Protein AF-B2A5F6-F1 (afdb_monomer)

Radius of gyration: 31.68 Å; Cα contacts (8 Å, |Δi|>4): 873; chains: 1; bounding box: 80×57×79 Å

Sequence (594 aa):
MQQNVNLQKFFKLFHEKDIIFQLVSTGGTQKQDNPQLRLNDLSELNQFVEKLEARADQGYKVYFITNPGGTKNDDIFGVNAQFIDIDFHEFEDATQKEQKKNETVKMLKELKLKPTAIVMTPNGVHAYWHLKEEESKRHKVLERFIDTQKMMAEYFGSCTGVTNRLGQAMRVPSPKFGGKIVEINPDQLYTQEEIRSSFYAETEKPKARNQQNTGQIERVNNKIKIYNISDFFEVAKQQDIRKYLKTNVLLNKSFNCFYHHDNNPSAVISKKNGRYQYFCNSSNCRAYNGRSGLTIIDLLQLDGMTKWQDIISQITNTFNIELVSTKWMEGQKNKYIANLTFLKDELEEMKSTDILTRYGIIILEKLLNIGLTKITPELHDENGEAVFFTSNRYLSREKNKPIEKVNAYLNLFCMLGLLNKVDPPKNHKVTQESLKRARENNRRVINFYSVPNYYEIKNQIENRAFDLRKQGFSINTVSQVYVKNYDEELAKKVYHSNENISEFGIKVREKILEKAESQIYHYGYTHDKLLAGLKVSGRRIKKERLKQEFKKVIPILIDKGYILKPANNKLKSKFNIKSKGYPKILLKPEDHEL

Secondary structure (DSSP, 8-state):
-HHHHHHHHHHHTT-SS-EEEEEEE--TTS-----EEEE--GGGHHHHHHHHHHHHHTTEEEEEESSSS-SSGGG-----EEEEEEE-TT---HHHHHHHHHHHHHHHHHSSS--SEEEE-SSEEEEEEEEPGGGSS-HHHHHHHHHHHHHHHHHHT--GGGTT-TT-EEE---GGGT-EEEEE-TT-EE-HHHHHHHHHHT--S---------S--EEETTEEEE-SHHHHHHHHHTS-TTTTTT--PPTT-EE--SSS--SS--EEEEEETTEEEEEE--TTSTT-BTBS-B-HHHHHHHTT--SHHHHHHHHHHHHTEEE---HHHHHHHHHHHHHHHHHHHTGGG-HHHHHHHTTTHHHHHHHHHHHHTT--TT-B-TTS-B-EEE-HHHHHHHTT--HHHHHHHHHHHHHHTSSEEEPPPTT-HHHHHHHHHHHHTT-PPPEEEE---HHHHHHHHHHHHHHHHHTT--TTT--HHHHHHH-HHHHHHH-SS-----HHHHHHHHHHHHHHHHHHHHHSEE-GGGGTT-EETTEEPPHHHHHHHHHHHHHHHHHTT-EEEE--HHHHHHTT---SS--EEEE-GGGTT-

pLDDT: mean 84.23, std 13.47, range [28.02, 97.69]

Foldseek 3Di:
DVQLVVLLLVVVLQDQAWKKKWKDAPDPDDPDPGDIDIGGHSVCVVVVVVVVLVVVVVRIQMWIFRADADQFLVRGQWAFKQKFWAFAPVDPDQVVQVVVQVVLVVVQCPAPQHFQWWKDASGTIMGIATADPVLIGDPVSSVLSLVLNVLVCVLRVGDPVRRNGNRDIHHSQDVSSRMHTPDHHSVRHDHSVVSCVRSVVPPPDDDPDDPPPPPDFDQDPQATEDAFPVVLVVVLQLDDCCLVVVDDDDAPDFDADPQDGDPDGQKGWHQDPSGIFIAGNPPPGPLHPDPPGAGLLNVVVSVPDPDPVVSSVSSCVSNNYDHDDDPLLVVLLVLLVLVLVCLVPPQVVLPLNCVACVVPSVLLNVVSVQQNRQRDQQAAAPVSFHKDFDALVVSCVVVVHPSLLSLLNLLVCLLLQQKWWGDGRPPDPLQVVQVVCCVVVVHDRTTMIGGDRCVVCVVSSSVSSVVCVQLVDDSVQDDLLLVCLQPVVSSVRSDVDDPPCDPQLVQLLVQLVVVQVVCCVPQQKDDLVVCQQDDGPNDGDDSVVSNSSNSSCSSVLVVVPWGWDFCPPVNCVSRVPPDDGTDIMTGHPVPVVD

Mean predicted aligned error: 17.57 Å

Nearest PDB structures (foldseek):
  4pql-assembly1_A  TM=6.535E-01  e=1.030E+00  Staphylococcus aureus
  5kbj-assembly1_C  TM=6.263E-01  e=1.208E+00  Staphylococcus aureus
  5kbj-assembly2_D  TM=5.779E-01  e=1.948E+00  Staphylococcus aureus
  5xln-assembly1_A  TM=3.376E-01  e=6.736E-01  Homo sapiens
  3jpu-assembly3_D  TM=2.207E-01  e=1.146E+00  Pseudomonas aeruginosa

Structure (mmCIF, N/CA/C/O backbone):
data_AF-B2A5F6-F1
#
_entry.id   AF-B2A5F6-F1
#
loop_
_atom_site.group_PDB
_atom_site.id
_atom_site.type_symbol
_atom_site.label_atom_id
_atom_site.label_alt_id
_atom_site.label_comp_id
_atom_site.label_asym_id
_atom_site.label_entity_id
_atom_site.label_seq_id
_atom_site.pdbx_PDB_ins_code
_atom_site.Cartn_x
_atom_site.Cartn_y
_atom_site.Cartn_z
_atom_site.occupancy
_atom_site.B_iso_or_equiv
_atom_site.auth_seq_id
_atom_site.auth_comp_id
_atom_site.auth_asym_id
_atom_site.auth_atom_id
_atom_site.pdbx_PDB_model_num
ATOM 1 N N . MET A 1 1 ? 44.372 -30.098 10.194 1.00 51.50 1 MET A N 1
ATOM 2 C CA . MET A 1 1 ? 45.282 -28.927 10.110 1.00 51.50 1 MET A CA 1
ATOM 3 C C . MET A 1 1 ? 45.022 -28.044 8.886 1.00 51.50 1 MET A C 1
ATOM 5 O O . MET A 1 1 ? 44.683 -26.886 9.073 1.00 51.50 1 MET A O 1
ATOM 9 N N . GLN A 1 2 ? 45.101 -28.554 7.648 1.00 57.06 2 GLN A N 1
ATOM 10 C CA . GLN A 1 2 ? 45.006 -27.721 6.429 1.00 57.06 2 GLN A CA 1
ATOM 11 C C . GLN A 1 2 ? 43.643 -27.033 6.210 1.00 57.06 2 GLN A C 1
ATOM 13 O O . GLN A 1 2 ? 43.578 -25.910 5.716 1.00 57.06 2 GLN A O 1
ATOM 18 N N . GLN A 1 3 ? 42.553 -27.660 6.652 1.00 63.09 3 GLN A N 1
ATOM 19 C CA . GLN A 1 3 ? 41.210 -27.077 6.609 1.00 63.09 3 GLN A CA 1
ATOM 20 C C . GLN A 1 3 ? 41.061 -25.861 7.539 1.00 63.09 3 GLN A C 1
ATOM 22 O O . GLN A 1 3 ? 40.490 -24.850 7.142 1.00 63.09 3 GLN A O 1
ATOM 27 N N . ASN A 1 4 ? 41.636 -25.931 8.742 1.00 65.38 4 ASN A N 1
ATOM 28 C CA . ASN A 1 4 ? 41.615 -24.831 9.706 1.00 65.38 4 ASN A CA 1
ATOM 29 C C . ASN A 1 4 ? 42.455 -23.646 9.218 1.00 65.38 4 ASN A C 1
ATOM 31 O O . ASN A 1 4 ? 42.043 -22.500 9.364 1.00 65.38 4 ASN A O 1
ATOM 35 N N . VAL A 1 5 ? 43.576 -23.919 8.543 1.00 71.31 5 VAL A N 1
ATOM 36 C CA . VAL A 1 5 ? 44.390 -22.888 7.879 1.00 71.31 5 VAL A CA 1
ATOM 37 C C . VAL A 1 5 ? 43.597 -22.190 6.766 1.00 71.31 5 VAL A C 1
ATOM 39 O O . VAL A 1 5 ? 43.634 -20.966 6.663 1.00 71.31 5 VAL A O 1
ATOM 42 N N . ASN A 1 6 ? 42.831 -22.931 5.960 1.00 81.38 6 ASN A N 1
ATOM 43 C CA . ASN A 1 6 ? 41.984 -22.337 4.919 1.00 81.38 6 ASN A CA 1
ATOM 44 C C . ASN A 1 6 ? 40.807 -21.540 5.497 1.00 81.38 6 ASN A C 1
ATOM 46 O O . ASN A 1 6 ? 40.456 -20.497 4.952 1.00 81.38 6 ASN A O 1
ATOM 50 N N . LEU A 1 7 ? 40.229 -21.987 6.614 1.00 86.69 7 LEU A N 1
ATOM 51 C CA . LEU A 1 7 ? 39.159 -21.270 7.305 1.00 86.69 7 LEU A CA 1
ATOM 52 C C . LEU A 1 7 ? 39.664 -19.966 7.947 1.00 86.69 7 LEU A C 1
ATOM 54 O O . LEU A 1 7 ? 39.004 -18.936 7.834 1.00 86.69 7 LEU A O 1
ATOM 58 N N . GLN A 1 8 ? 40.865 -19.979 8.538 1.00 85.88 8 GLN A N 1
ATOM 59 C CA . GLN A 1 8 ? 41.540 -18.763 9.006 1.00 85.88 8 GLN A CA 1
ATOM 60 C C . GLN A 1 8 ? 41.799 -17.791 7.853 1.00 85.88 8 GLN A C 1
ATOM 62 O O . GLN A 1 8 ? 41.466 -16.614 7.964 1.00 85.88 8 GLN A O 1
ATOM 67 N N . LYS A 1 9 ? 42.347 -18.276 6.730 1.00 87.44 9 LYS A N 1
ATOM 68 C CA . LYS A 1 9 ? 42.557 -17.455 5.526 1.00 87.44 9 LYS A CA 1
ATOM 69 C C . LYS A 1 9 ? 41.248 -16.860 5.008 1.00 87.44 9 LYS A C 1
ATOM 71 O O . LYS A 1 9 ? 41.227 -15.694 4.643 1.00 87.44 9 LYS A O 1
ATOM 76 N N . PHE A 1 10 ? 40.162 -17.633 5.020 1.00 91.50 10 PHE A N 1
ATOM 77 C CA . PHE A 1 10 ? 38.841 -17.175 4.594 1.00 91.50 10 PHE A CA 1
ATOM 78 C C . PHE A 1 10 ? 38.309 -16.052 5.471 1.00 91.50 10 PHE A C 1
ATOM 80 O O . PHE A 1 10 ? 37.902 -15.021 4.951 1.00 91.50 10 PHE A O 1
ATOM 87 N N . PHE A 1 11 ? 38.340 -16.209 6.793 1.00 90.81 11 PHE A N 1
ATOM 88 C CA . PHE A 1 11 ? 37.834 -15.163 7.676 1.00 90.81 11 PHE A CA 1
ATOM 89 C C . PHE A 1 11 ? 38.699 -13.902 7.679 1.00 90.81 11 PHE A C 1
ATOM 91 O O . PHE A 1 11 ? 38.137 -12.813 7.770 1.00 90.81 11 PHE A O 1
ATOM 98 N N . LYS A 1 12 ? 40.017 -14.033 7.477 1.00 88.44 12 LYS A N 1
ATOM 99 C CA . LYS A 1 12 ? 40.926 -12.889 7.294 1.00 88.44 12 LYS A CA 1
ATOM 100 C C . LYS A 1 12 ? 40.566 -11.999 6.103 1.00 88.44 12 LYS A C 1
ATOM 102 O O . LYS A 1 12 ? 40.903 -10.825 6.137 1.00 88.44 12 LYS A O 1
ATOM 107 N N . LEU A 1 13 ? 39.860 -12.516 5.089 1.00 86.00 13 LEU A N 1
ATOM 108 C CA . LEU A 1 13 ? 39.337 -11.682 3.995 1.00 86.00 13 LEU A CA 1
ATOM 109 C C . LEU A 1 13 ? 38.292 -10.679 4.482 1.00 86.00 13 LEU A C 1
ATOM 111 O O . LEU A 1 13 ? 38.085 -9.642 3.879 1.00 86.00 13 LEU A O 1
ATOM 115 N N . PHE A 1 14 ? 37.542 -11.011 5.523 1.00 86.00 14 PHE A N 1
ATOM 116 C CA . PHE A 1 14 ? 36.359 -10.236 5.886 1.00 86.00 14 PHE A CA 1
ATOM 117 C C . PHE A 1 14 ? 36.540 -9.493 7.193 1.00 86.00 14 PHE A C 1
ATOM 119 O O . PHE A 1 14 ? 35.898 -8.470 7.394 1.00 86.00 14 PHE A O 1
ATOM 126 N N . HIS A 1 15 ? 37.397 -9.994 8.077 1.00 83.75 15 HIS A N 1
ATOM 127 C CA . HIS A 1 15 ? 37.544 -9.477 9.425 1.00 83.75 15 HIS A CA 1
ATOM 128 C C . HIS A 1 15 ? 38.993 -9.597 9.875 1.00 83.75 15 HIS A C 1
ATOM 130 O O . HIS A 1 15 ? 39.572 -10.680 9.842 1.00 83.75 15 HIS A O 1
ATOM 136 N N . GLU A 1 16 ? 39.558 -8.495 10.359 1.00 70.81 16 GLU A N 1
ATOM 137 C CA . GLU A 1 16 ? 40.823 -8.516 11.104 1.00 70.81 16 GLU A CA 1
ATOM 138 C C . GLU A 1 16 ? 40.602 -8.998 12.548 1.00 70.81 16 GLU A C 1
ATOM 140 O O . GLU A 1 16 ? 41.458 -9.661 13.129 1.00 70.81 16 GLU A O 1
ATOM 145 N N . LYS A 1 17 ? 39.431 -8.669 13.110 1.00 77.06 17 LYS A N 1
ATOM 146 C CA . LYS A 1 17 ? 38.954 -8.987 14.464 1.00 77.06 17 LYS A CA 1
ATOM 147 C C . LYS A 1 17 ? 37.426 -8.849 14.532 1.00 77.06 17 LYS A C 1
ATOM 149 O O . LYS A 1 17 ? 36.835 -8.277 13.621 1.00 77.06 17 LYS A O 1
ATOM 154 N N . ASP A 1 18 ? 36.812 -9.319 15.617 1.00 84.69 18 ASP A N 1
ATOM 155 C CA . ASP A 1 18 ? 35.366 -9.194 15.912 1.00 84.69 18 ASP A CA 1
ATOM 156 C C . ASP A 1 18 ? 34.432 -9.807 14.846 1.00 84.69 18 ASP A C 1
ATOM 158 O O . ASP A 1 18 ? 33.622 -9.137 14.205 1.00 84.69 18 ASP A O 1
ATOM 162 N N . ILE A 1 19 ? 34.523 -11.128 14.673 1.00 89.88 19 ILE A N 1
ATOM 163 C CA . ILE A 1 19 ? 33.633 -11.880 13.780 1.00 89.88 19 ILE A CA 1
ATOM 164 C C . ILE A 1 19 ? 32.347 -12.233 14.512 1.00 89.88 19 ILE A C 1
ATOM 166 O O . ILE A 1 19 ? 32.366 -12.929 15.530 1.00 89.88 19 ILE A O 1
ATOM 170 N N . ILE A 1 20 ? 31.214 -11.821 13.946 1.00 91.69 20 ILE A N 1
ATOM 171 C CA . ILE A 1 20 ? 29.891 -12.149 14.475 1.00 91.69 20 ILE A CA 1
ATOM 172 C C . ILE A 1 20 ? 29.364 -13.419 13.806 1.00 91.69 20 ILE A C 1
ATOM 174 O O . ILE A 1 20 ? 29.193 -13.474 12.586 1.00 91.69 20 ILE A O 1
ATOM 178 N N . PHE A 1 21 ? 29.025 -14.410 14.628 1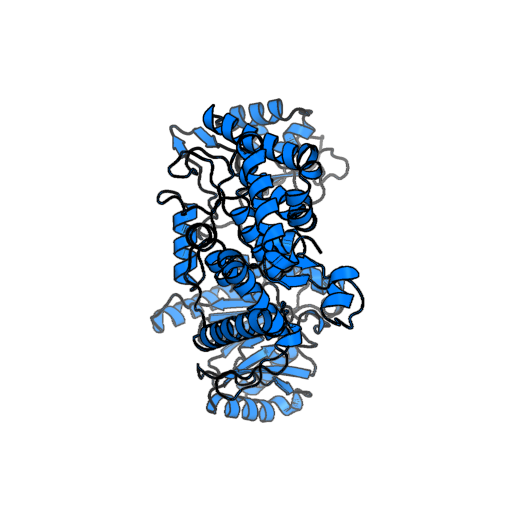.00 92.06 21 PHE A N 1
ATOM 179 C CA . PHE A 1 21 ? 28.346 -15.637 14.234 1.00 92.06 21 PHE A CA 1
ATOM 180 C C . PHE A 1 21 ? 26.894 -15.625 14.704 1.00 92.06 21 PHE A C 1
ATOM 182 O O . PHE A 1 21 ? 26.609 -15.375 15.875 1.00 92.06 21 PHE A O 1
ATOM 189 N N . GLN A 1 22 ? 25.970 -15.929 13.796 1.00 90.94 22 GLN A N 1
ATOM 190 C CA . GLN A 1 22 ? 24.540 -16.007 14.070 1.00 90.94 22 GLN A CA 1
ATOM 191 C C . GLN A 1 22 ? 24.083 -17.468 14.103 1.00 90.94 22 GLN A C 1
ATOM 193 O O . GLN A 1 22 ? 24.299 -18.218 13.148 1.00 90.94 22 GLN A O 1
ATOM 198 N N . LEU A 1 23 ? 23.422 -17.856 15.196 1.00 88.69 23 LEU A N 1
ATOM 199 C CA . LEU A 1 23 ? 22.872 -19.194 15.393 1.00 88.69 23 LEU A CA 1
ATOM 200 C C . LEU A 1 23 ? 21.361 -19.189 15.139 1.00 88.69 23 LEU A C 1
ATOM 202 O O . LEU A 1 23 ? 20.641 -18.335 15.657 1.00 88.69 23 LEU A O 1
ATOM 206 N N . VAL A 1 24 ? 20.879 -20.145 14.344 1.00 86.31 24 VAL A N 1
ATOM 207 C CA . VAL A 1 24 ? 19.457 -20.283 13.986 1.00 86.31 24 VAL A CA 1
ATOM 208 C C . VAL A 1 24 ? 18.978 -21.693 14.322 1.00 86.31 24 VAL A C 1
ATOM 210 O O . VAL A 1 24 ? 19.444 -22.654 13.712 1.00 86.31 24 VAL A O 1
ATOM 213 N N . SER A 1 25 ? 18.052 -21.822 15.277 1.00 80.75 25 SER A N 1
ATOM 214 C CA . SER A 1 25 ? 17.506 -23.120 15.713 1.00 80.75 25 SER A CA 1
ATOM 215 C C . SER A 1 25 ? 16.743 -23.830 14.585 1.00 80.75 25 SER A C 1
ATOM 217 O O . SER A 1 25 ? 16.013 -23.194 13.818 1.00 80.75 25 SER A O 1
ATOM 219 N N . THR A 1 26 ? 16.901 -25.151 14.468 1.00 69.62 26 THR A N 1
ATOM 220 C CA . THR A 1 26 ? 16.194 -25.983 13.479 1.00 69.62 26 THR A CA 1
ATOM 221 C C . THR A 1 26 ? 14.845 -26.520 13.969 1.00 69.62 26 THR A C 1
ATOM 223 O O . THR A 1 26 ? 14.118 -27.116 13.177 1.00 69.62 26 THR A O 1
ATOM 226 N N . GLY A 1 27 ? 14.478 -26.298 15.238 1.00 57.03 27 GLY A N 1
ATOM 227 C CA . GLY A 1 27 ? 13.209 -26.743 15.824 1.00 57.03 27 GLY A CA 1
ATOM 228 C C . GLY A 1 27 ? 12.066 -25.751 15.586 1.00 57.03 27 GLY A C 1
ATOM 229 O O . GLY A 1 27 ? 11.978 -24.710 16.236 1.00 57.03 27 GLY A O 1
ATOM 230 N N . GLY A 1 28 ? 11.155 -26.068 14.666 1.00 49.69 28 GLY A N 1
ATOM 231 C CA . GLY A 1 28 ? 9.944 -25.280 14.450 1.00 49.69 28 GLY A CA 1
ATOM 232 C C . GLY A 1 28 ? 8.937 -25.493 15.577 1.00 49.69 28 GLY A C 1
ATOM 233 O O . GLY A 1 28 ? 8.286 -26.527 15.583 1.00 49.69 28 GLY A O 1
ATOM 234 N N . THR A 1 29 ? 8.819 -24.544 16.516 1.00 37.22 29 THR A N 1
ATOM 235 C CA . THR A 1 29 ? 7.571 -24.146 17.234 1.00 37.22 29 THR A CA 1
ATOM 236 C C . THR A 1 29 ? 7.794 -23.243 18.454 1.00 37.22 29 THR A C 1
ATOM 238 O O . THR A 1 29 ? 6.821 -22.718 18.989 1.00 37.22 29 THR A O 1
ATOM 241 N N . GLN A 1 30 ? 9.026 -22.943 18.869 1.00 39.19 30 GLN A N 1
ATOM 242 C CA . GLN A 1 30 ? 9.268 -21.927 19.901 1.00 39.19 30 GLN A CA 1
ATOM 243 C C . GLN A 1 30 ? 10.139 -20.804 19.341 1.00 39.19 30 GLN A C 1
ATOM 245 O O . GLN A 1 30 ? 11.141 -21.060 18.681 1.00 39.19 30 GLN A O 1
ATOM 250 N N . LYS A 1 31 ? 9.758 -19.543 19.598 1.00 42.34 31 LYS A N 1
ATOM 251 C CA . LYS A 1 31 ? 10.670 -18.393 19.499 1.00 42.34 31 LYS A CA 1
ATOM 252 C C . LYS A 1 31 ? 11.784 -18.602 20.531 1.00 42.34 31 LYS A C 1
ATOM 254 O O . LYS A 1 31 ? 11.711 -18.055 21.624 1.00 42.34 31 LYS A O 1
ATOM 259 N N . GLN A 1 32 ? 12.759 -19.442 20.223 1.00 48.41 32 GLN A N 1
ATOM 260 C CA . GLN A 1 32 ? 14.032 -19.412 20.922 1.00 48.41 32 GLN A CA 1
ATOM 261 C C . GLN A 1 32 ? 14.814 -18.216 20.380 1.00 48.41 32 GLN A C 1
ATOM 263 O O . GLN A 1 32 ? 14.732 -17.906 19.187 1.00 48.41 32 GLN A O 1
ATOM 268 N N . ASP A 1 33 ? 15.500 -17.505 21.273 1.00 56.25 33 ASP A N 1
ATOM 269 C CA . ASP A 1 33 ? 16.421 -16.441 20.888 1.00 56.25 33 ASP A CA 1
ATOM 270 C C . ASP A 1 33 ? 17.380 -16.967 19.811 1.00 56.25 33 ASP A C 1
ATOM 272 O O . ASP A 1 33 ? 17.753 -18.138 19.826 1.00 56.25 33 ASP A O 1
ATOM 276 N N . ASN A 1 34 ? 17.750 -16.119 18.849 1.00 66.69 34 ASN A N 1
ATOM 277 C CA . ASN A 1 34 ? 18.817 -16.415 17.891 1.00 66.69 34 ASN A CA 1
ATOM 278 C C . ASN A 1 34 ? 20.120 -15.860 18.482 1.00 66.69 34 ASN A C 1
ATOM 280 O O . ASN A 1 34 ? 20.440 -14.695 18.210 1.00 66.69 34 ASN A O 1
ATOM 284 N N . PRO A 1 35 ? 20.837 -16.609 19.343 1.00 79.50 35 PRO A N 1
ATOM 285 C CA . PRO A 1 35 ? 22.021 -16.090 19.998 1.00 79.50 35 PRO A CA 1
ATOM 286 C C . PRO A 1 35 ? 23.102 -15.750 18.973 1.00 79.50 35 PRO A C 1
ATOM 288 O O . PRO A 1 35 ? 23.251 -16.399 17.932 1.00 79.50 35 PRO A O 1
ATOM 291 N N . GLN A 1 36 ? 23.869 -14.719 19.304 1.00 86.88 36 GLN A N 1
ATOM 292 C CA . GLN A 1 36 ? 25.064 -14.329 18.574 1.00 86.88 36 GLN A CA 1
ATOM 293 C C . GLN A 1 36 ? 26.289 -14.738 19.386 1.00 86.88 36 GLN A C 1
ATOM 295 O O . GLN A 1 36 ? 26.313 -14.581 20.607 1.00 86.88 36 GLN A O 1
ATOM 300 N N . LEU A 1 37 ? 27.305 -15.257 18.707 1.00 89.75 37 LEU A N 1
ATOM 301 C CA . LEU A 1 37 ? 28.620 -15.510 19.285 1.00 89.75 37 LEU A CA 1
ATOM 302 C C . LEU A 1 37 ? 29.631 -14.612 18.578 1.00 89.75 37 LEU A C 1
ATOM 304 O O . LEU A 1 37 ? 29.554 -14.440 17.365 1.00 89.75 37 LEU A O 1
ATOM 308 N N . ARG A 1 38 ? 30.565 -14.034 19.332 1.00 91.06 38 ARG A N 1
ATOM 309 C CA . ARG A 1 38 ? 31.606 -13.151 18.798 1.00 91.06 38 ARG A CA 1
ATOM 310 C C . ARG A 1 38 ? 32.978 -13.766 19.002 1.00 91.06 38 ARG A C 1
ATOM 312 O O . ARG A 1 38 ? 33.271 -14.229 20.103 1.00 91.06 38 ARG A O 1
ATOM 319 N N . LEU A 1 39 ? 33.779 -13.768 17.944 1.00 89.38 39 LEU A N 1
ATOM 320 C CA . LEU A 1 39 ? 35.194 -14.114 17.986 1.00 89.38 39 LEU A CA 1
ATOM 321 C C . LEU A 1 39 ? 36.004 -12.823 17.909 1.00 89.38 39 LEU A C 1
ATOM 323 O O . LEU A 1 39 ? 36.028 -12.173 16.865 1.00 89.38 39 LEU A O 1
ATOM 327 N N . ASN A 1 40 ? 36.656 -12.457 19.006 1.00 87.44 40 ASN A N 1
ATOM 328 C CA . ASN A 1 40 ? 37.395 -11.199 19.085 1.00 87.44 40 ASN A CA 1
ATOM 329 C C . ASN A 1 40 ? 38.780 -11.299 18.437 1.00 87.44 40 ASN A C 1
ATOM 331 O O . ASN A 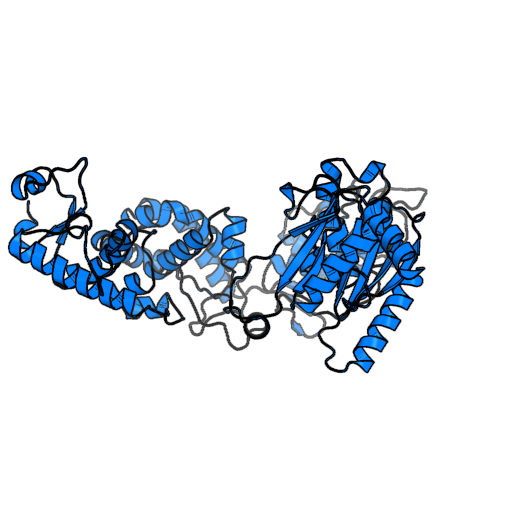1 40 ? 39.234 -10.316 17.860 1.00 87.44 40 ASN A O 1
ATOM 335 N N . ASP A 1 41 ? 39.416 -12.471 18.493 1.00 84.88 41 ASP A N 1
ATOM 336 C CA . ASP A 1 41 ? 40.745 -12.718 17.938 1.00 84.88 41 ASP A CA 1
ATOM 337 C C . ASP A 1 41 ? 40.746 -13.978 17.059 1.00 84.88 41 ASP A C 1
ATOM 339 O O . ASP A 1 41 ? 40.304 -15.054 17.458 1.00 84.88 41 ASP A O 1
ATOM 343 N N . LEU A 1 42 ? 41.265 -13.851 15.838 1.00 84.38 42 LEU A N 1
ATOM 344 C CA . LEU A 1 42 ? 41.416 -14.955 14.894 1.00 84.38 42 LEU A CA 1
ATOM 345 C C . LEU A 1 42 ? 42.411 -16.029 15.355 1.00 84.38 42 LEU A C 1
ATOM 347 O O . LEU A 1 42 ? 42.343 -17.158 14.855 1.00 84.38 42 LEU A O 1
ATOM 351 N N . SER A 1 43 ? 43.315 -15.712 16.286 1.00 83.69 43 SER A N 1
ATOM 352 C CA . SER A 1 43 ? 44.217 -16.695 16.897 1.00 83.69 43 SER A CA 1
ATOM 353 C C . SER A 1 43 ? 43.441 -17.813 17.618 1.00 83.69 43 SER A C 1
ATOM 355 O O . SER A 1 43 ? 43.839 -18.979 17.567 1.00 83.69 43 SER A O 1
ATOM 357 N N . GLU A 1 44 ? 42.261 -17.494 18.161 1.00 87.62 44 GLU A N 1
ATOM 358 C CA . GLU A 1 44 ? 41.375 -18.414 18.886 1.00 87.62 44 GLU A CA 1
ATOM 359 C C . GLU A 1 44 ? 40.420 -19.202 17.969 1.00 87.62 44 GLU A C 1
ATOM 361 O O . GLU A 1 44 ? 39.617 -20.007 18.449 1.00 87.62 44 GLU A O 1
ATOM 366 N N . LEU A 1 45 ? 40.487 -19.009 16.641 1.00 85.88 45 LEU A N 1
ATOM 367 C CA . LEU A 1 45 ? 39.488 -19.550 15.711 1.00 85.88 45 LEU A CA 1
ATOM 368 C C . LEU A 1 45 ? 39.289 -21.064 15.856 1.00 85.88 45 LEU A C 1
ATOM 370 O O . LEU A 1 45 ? 38.160 -21.527 15.766 1.00 85.88 45 LEU A O 1
ATOM 374 N N . ASN A 1 46 ? 40.352 -21.837 16.089 1.00 83.00 46 ASN A N 1
ATOM 375 C CA . ASN A 1 46 ? 40.246 -23.297 16.191 1.00 83.00 46 ASN A CA 1
ATOM 376 C C . ASN A 1 46 ? 39.359 -23.728 17.368 1.00 83.00 46 ASN A C 1
ATOM 378 O O . ASN A 1 46 ? 38.399 -24.467 17.169 1.00 83.00 46 ASN A O 1
ATOM 382 N N . GLN A 1 47 ? 39.628 -23.200 18.565 1.00 85.75 47 GLN A N 1
ATOM 383 C CA . GLN A 1 47 ? 38.822 -23.470 19.762 1.00 85.75 47 GLN A CA 1
ATOM 384 C C . GLN A 1 47 ? 37.398 -22.923 19.599 1.00 85.75 47 GLN A C 1
ATOM 386 O O . GLN A 1 47 ? 36.414 -23.519 20.041 1.00 85.75 47 GLN A O 1
ATOM 391 N N . PHE A 1 48 ? 37.262 -21.785 18.917 1.00 88.94 48 PHE A N 1
ATOM 392 C CA . PHE A 1 48 ? 35.957 -21.196 18.664 1.00 88.94 48 PHE A CA 1
ATOM 393 C C . PHE A 1 48 ? 35.119 -22.015 17.676 1.00 88.94 48 PHE A C 1
ATOM 395 O O . PHE A 1 48 ? 33.907 -22.130 17.851 1.00 88.94 48 PHE A O 1
ATOM 402 N N . VAL A 1 49 ? 35.737 -22.619 16.659 1.00 86.38 49 VAL A N 1
ATOM 403 C CA . VAL A 1 49 ? 35.056 -23.514 15.716 1.00 86.38 49 VAL A CA 1
ATOM 404 C C . VAL A 1 49 ? 34.520 -24.741 16.441 1.00 86.38 49 VAL A C 1
ATOM 406 O O . VAL A 1 49 ? 33.350 -25.050 16.249 1.00 86.38 49 VAL A O 1
ATOM 409 N N . GLU A 1 50 ? 35.279 -25.360 17.348 1.00 87.12 50 GLU A N 1
ATOM 410 C CA . GLU A 1 50 ? 34.782 -26.473 18.178 1.00 87.12 50 GLU A CA 1
ATOM 411 C C . GLU A 1 50 ? 33.521 -26.073 18.965 1.00 87.12 50 GLU A C 1
ATOM 413 O O . GLU A 1 50 ? 32.526 -26.802 19.003 1.00 87.12 50 GLU A O 1
ATOM 418 N N . LYS A 1 51 ? 33.500 -24.850 19.512 1.00 89.56 51 LYS A N 1
ATOM 419 C CA . LYS A 1 51 ? 32.314 -24.286 20.173 1.00 89.56 51 LYS A CA 1
ATOM 420 C C . LYS A 1 51 ? 31.134 -24.102 19.212 1.00 89.56 51 LYS A C 1
ATOM 422 O O . LYS A 1 51 ? 29.993 -24.320 19.617 1.00 89.56 51 LYS A O 1
ATOM 427 N N . LEU A 1 52 ? 31.369 -23.690 17.965 1.00 90.00 52 LEU A N 1
ATOM 428 C CA . LEU A 1 52 ? 30.319 -23.573 16.944 1.00 90.00 52 LEU A CA 1
ATOM 429 C C . LEU A 1 52 ? 29.790 -24.946 16.511 1.00 90.00 52 LEU A C 1
ATOM 431 O O . LEU A 1 52 ? 28.583 -25.103 16.326 1.00 90.00 52 LEU A O 1
ATOM 435 N N . GLU A 1 53 ? 30.665 -25.941 16.382 1.00 88.00 53 GLU A N 1
ATOM 436 C CA . GLU A 1 53 ? 30.299 -27.315 16.034 1.00 88.00 53 GLU A CA 1
ATOM 437 C C . GLU A 1 53 ? 29.445 -27.959 17.132 1.00 88.00 53 GLU A C 1
ATOM 439 O O . GLU A 1 53 ? 28.394 -28.520 16.825 1.00 88.00 53 GLU A O 1
ATOM 444 N N . ALA A 1 54 ? 29.783 -27.741 18.408 1.00 87.31 54 ALA A N 1
ATOM 445 C CA . ALA A 1 54 ? 28.953 -28.166 19.536 1.00 87.31 54 ALA A CA 1
ATOM 446 C C . ALA A 1 54 ? 27.545 -27.535 19.517 1.00 87.31 54 ALA A C 1
ATOM 448 O O . ALA A 1 54 ? 26.568 -28.162 19.926 1.00 87.31 54 ALA A O 1
ATOM 449 N N . ARG A 1 55 ? 27.402 -26.294 19.023 1.00 87.19 55 ARG A N 1
ATOM 450 C CA . ARG A 1 55 ? 26.078 -25.672 18.821 1.00 87.19 55 ARG A CA 1
ATOM 451 C C . ARG A 1 55 ? 25.326 -26.298 17.654 1.00 87.19 55 ARG A C 1
ATOM 453 O O . ARG A 1 55 ? 24.111 -26.449 17.744 1.00 87.19 55 ARG A O 1
ATOM 460 N N . ALA A 1 56 ? 26.011 -26.678 16.581 1.00 85.62 56 ALA A N 1
ATOM 461 C CA . ALA A 1 56 ? 25.361 -27.396 15.490 1.00 85.62 56 ALA A CA 1
ATOM 462 C C . ALA A 1 56 ? 24.841 -28.768 15.929 1.00 85.62 56 ALA A C 1
ATOM 464 O O . ALA A 1 56 ? 23.712 -29.109 15.580 1.00 85.62 56 ALA A O 1
ATOM 465 N N . ASP A 1 57 ? 25.582 -29.480 16.780 1.00 86.00 57 ASP A N 1
ATOM 466 C CA . ASP A 1 57 ? 25.128 -30.743 17.379 1.00 86.00 57 ASP A CA 1
ATOM 467 C C . ASP A 1 57 ? 23.886 -30.555 18.281 1.00 86.00 57 ASP A C 1
ATOM 469 O O . ASP A 1 57 ? 23.078 -31.466 18.434 1.00 86.00 57 ASP A O 1
ATOM 473 N N . GLN A 1 58 ? 23.662 -29.341 18.802 1.00 85.56 58 GLN A N 1
ATOM 474 C CA . GLN A 1 58 ? 22.444 -28.944 19.529 1.00 85.56 58 GLN A CA 1
ATOM 475 C C . GLN A 1 58 ? 21.281 -28.510 18.609 1.00 85.56 58 GLN A C 1
ATOM 477 O O . GLN A 1 58 ? 20.270 -28.006 19.098 1.00 85.56 58 GLN A O 1
ATOM 482 N N . GLY A 1 59 ? 21.402 -28.665 17.287 1.00 85.06 59 GLY A N 1
ATOM 483 C CA . GLY A 1 59 ? 20.354 -28.303 16.327 1.00 85.06 59 GLY A CA 1
ATOM 484 C C . GLY A 1 59 ? 20.366 -26.834 15.892 1.00 85.06 59 GLY A C 1
ATOM 485 O O . GLY A 1 59 ? 19.324 -26.285 15.533 1.00 85.06 59 GLY A O 1
ATOM 486 N N . TYR A 1 60 ? 21.522 -26.164 15.912 1.00 86.69 60 TYR A N 1
ATOM 487 C CA . TYR A 1 60 ? 21.657 -24.809 15.363 1.00 86.69 60 TYR A CA 1
ATOM 488 C C . TYR A 1 60 ? 22.328 -24.802 13.985 1.00 86.69 60 TYR A C 1
ATOM 490 O O . TYR A 1 60 ? 23.384 -25.384 13.765 1.00 86.69 60 TYR A O 1
ATOM 498 N N . LYS A 1 61 ? 21.766 -24.036 13.050 1.00 87.94 61 LYS A N 1
ATOM 499 C CA . LYS A 1 61 ? 22.461 -23.622 11.827 1.00 87.94 61 LYS A CA 1
ATOM 500 C C . LYS A 1 61 ? 23.354 -22.427 12.140 1.00 87.94 61 LYS A C 1
ATOM 502 O O . LYS A 1 61 ? 22.879 -21.436 12.695 1.00 87.94 61 LYS A O 1
ATOM 507 N N . VAL A 1 62 ? 24.619 -22.509 11.737 1.00 89.69 62 VAL A N 1
ATOM 508 C CA . VAL A 1 62 ? 25.632 -21.479 11.999 1.00 89.69 62 VAL A CA 1
ATOM 509 C C . VAL A 1 62 ? 25.875 -20.635 10.748 1.00 89.69 62 VAL A C 1
ATOM 511 O O . VAL A 1 62 ? 26.060 -21.157 9.644 1.00 89.69 62 VAL A O 1
ATOM 514 N N . TYR A 1 63 ? 25.880 -19.320 10.933 1.00 91.50 63 TYR A N 1
ATOM 515 C CA . TYR A 1 63 ? 26.196 -18.326 9.913 1.00 91.50 63 TYR A CA 1
ATOM 516 C C . TYR A 1 63 ? 27.215 -17.326 10.459 1.00 91.50 63 TYR A C 1
ATOM 518 O O . TYR A 1 63 ? 27.330 -17.182 11.672 1.00 91.50 63 TYR A O 1
ATOM 526 N N . PHE A 1 64 ? 27.905 -16.602 9.584 1.00 92.06 64 PHE A N 1
ATOM 527 C CA . PHE A 1 64 ? 28.750 -15.463 9.942 1.00 92.06 64 PHE A CA 1
ATOM 528 C C . PHE A 1 64 ? 28.308 -14.212 9.181 1.00 92.06 64 PHE A C 1
ATOM 530 O O . PHE A 1 64 ? 27.749 -14.315 8.088 1.00 92.06 64 PHE A O 1
ATOM 537 N N . ILE A 1 65 ? 28.548 -13.035 9.747 1.00 90.44 65 ILE A N 1
ATOM 538 C CA . ILE A 1 65 ? 28.283 -11.763 9.069 1.00 90.44 65 ILE A CA 1
ATOM 539 C C . ILE A 1 65 ? 29.494 -11.392 8.218 1.00 90.44 65 ILE A C 1
ATOM 541 O O . ILE A 1 65 ? 30.617 -11.435 8.706 1.00 90.44 65 ILE A O 1
ATOM 545 N N . THR A 1 66 ? 29.288 -11.048 6.948 1.00 87.38 66 THR A N 1
ATOM 546 C CA . THR A 1 66 ? 30.398 -10.805 6.007 1.00 87.38 66 THR A CA 1
ATOM 547 C C . THR A 1 66 ? 31.054 -9.433 6.165 1.00 87.38 66 THR A C 1
ATOM 549 O O . THR A 1 66 ? 32.249 -9.314 5.938 1.00 87.38 66 THR A O 1
ATOM 552 N N . ASN A 1 67 ? 30.306 -8.406 6.567 1.00 87.56 67 ASN A N 1
ATOM 553 C CA . ASN A 1 67 ? 30.828 -7.047 6.726 1.00 87.56 67 ASN A CA 1
ATOM 554 C C . ASN A 1 67 ? 30.959 -6.667 8.215 1.00 87.56 67 ASN A C 1
ATOM 556 O O . ASN A 1 67 ? 30.129 -7.104 9.016 1.00 87.56 67 ASN A O 1
ATOM 560 N N . PRO A 1 68 ? 31.979 -5.881 8.602 1.00 83.88 68 PRO A N 1
ATOM 561 C CA . PRO A 1 68 ? 32.276 -5.587 10.004 1.00 83.88 68 PRO A CA 1
ATOM 562 C C . PRO A 1 68 ? 31.290 -4.590 10.638 1.00 83.88 68 PRO A C 1
ATOM 564 O O . PRO A 1 68 ? 30.748 -3.704 9.971 1.00 83.88 68 PRO A O 1
ATOM 567 N N . GLY A 1 69 ? 31.092 -4.716 11.955 1.00 84.06 69 GLY A N 1
ATOM 568 C CA . GLY A 1 69 ? 30.275 -3.809 12.770 1.00 84.06 69 GLY A CA 1
ATOM 569 C C . GLY A 1 69 ? 29.187 -4.502 13.578 1.00 84.06 69 GLY A C 1
ATOM 570 O O . GLY A 1 69 ? 29.351 -4.767 14.771 1.00 84.06 69 GLY A O 1
ATOM 571 N N . GLY A 1 70 ? 28.063 -4.808 12.940 1.00 82.12 70 GLY A N 1
ATOM 572 C CA . GLY A 1 70 ? 26.918 -5.413 13.609 1.00 82.12 70 GLY A CA 1
ATOM 573 C C . GLY A 1 70 ? 26.047 -6.240 12.679 1.00 82.12 70 GLY A C 1
ATOM 574 O O . GLY A 1 70 ? 26.475 -6.694 11.626 1.00 82.12 70 GLY A O 1
ATOM 575 N N . THR A 1 71 ? 24.805 -6.489 13.092 1.00 80.12 71 THR A N 1
ATOM 576 C CA . THR A 1 71 ? 23.881 -7.364 12.339 1.00 80.12 71 THR A CA 1
ATOM 577 C C . THR A 1 71 ? 22.779 -6.602 11.610 1.00 80.12 71 THR A C 1
ATOM 579 O O . THR A 1 71 ? 22.087 -7.171 10.764 1.00 80.12 71 THR A O 1
ATOM 582 N N . LYS A 1 72 ? 22.615 -5.308 11.905 1.00 81.31 72 LYS A N 1
ATOM 583 C CA . LYS A 1 72 ? 21.739 -4.393 11.169 1.00 81.31 72 LYS A CA 1
ATOM 584 C C . LYS A 1 72 ? 22.585 -3.487 10.291 1.00 81.31 72 LYS A C 1
ATOM 586 O O . LYS A 1 72 ? 23.724 -3.202 10.627 1.00 81.31 72 LYS A O 1
ATOM 591 N N . ASN A 1 73 ? 22.002 -2.997 9.200 1.00 79.31 73 ASN A N 1
ATOM 592 C CA . ASN A 1 73 ? 22.696 -2.110 8.264 1.00 79.31 73 ASN A CA 1
ATOM 593 C C . ASN A 1 73 ? 23.295 -0.871 8.949 1.00 79.31 73 ASN A C 1
ATOM 595 O O . ASN A 1 73 ? 24.416 -0.510 8.625 1.00 79.31 73 ASN A O 1
ATOM 599 N N . ASP A 1 74 ? 22.580 -0.281 9.910 1.00 79.69 74 ASP A N 1
ATOM 600 C CA . ASP A 1 74 ? 23.032 0.916 10.637 1.00 79.69 74 ASP A CA 1
ATOM 601 C C . ASP A 1 74 ? 24.215 0.632 11.579 1.00 79.69 74 ASP A C 1
ATOM 603 O O . ASP A 1 74 ? 24.941 1.549 11.950 1.00 79.69 74 ASP A O 1
ATOM 607 N N . ASP A 1 75 ? 24.423 -0.637 11.943 1.00 80.25 75 ASP A N 1
ATOM 608 C CA . ASP A 1 75 ? 25.527 -1.071 12.801 1.00 80.25 75 ASP A CA 1
ATOM 609 C C . ASP A 1 75 ? 26.785 -1.433 11.981 1.00 80.25 75 ASP A C 1
ATOM 611 O O . ASP A 1 75 ? 27.831 -1.725 12.557 1.00 80.25 75 ASP A O 1
ATOM 615 N N . ILE A 1 76 ? 26.692 -1.469 10.643 1.00 82.62 76 ILE A N 1
ATOM 616 C CA . ILE A 1 76 ? 27.805 -1.801 9.743 1.00 82.62 76 ILE A CA 1
ATOM 617 C C . ILE A 1 76 ? 28.616 -0.539 9.457 1.00 82.62 76 ILE A C 1
ATOM 619 O O . ILE A 1 76 ? 28.114 0.411 8.858 1.00 82.62 76 ILE A O 1
ATOM 623 N N . PHE A 1 77 ? 29.894 -0.545 9.837 1.00 79.06 77 PHE A N 1
ATOM 624 C CA . PHE A 1 77 ? 30.794 0.596 9.632 1.00 79.06 77 PHE A CA 1
ATOM 625 C C . PHE A 1 77 ? 31.746 0.422 8.441 1.00 79.06 77 PHE A C 1
ATOM 627 O O . PHE A 1 77 ? 32.505 1.340 8.129 1.00 79.06 77 PHE A O 1
ATOM 634 N N . GLY A 1 78 ? 31.715 -0.729 7.764 1.00 82.00 78 GLY A N 1
ATOM 635 C CA . GLY A 1 78 ? 32.527 -0.957 6.576 1.00 82.00 78 GLY A CA 1
ATOM 636 C C . GLY A 1 78 ? 32.010 -2.070 5.675 1.00 82.00 78 GLY A C 1
ATOM 637 O O . GLY A 1 78 ? 31.178 -2.877 6.077 1.00 82.00 78 GLY A O 1
ATOM 638 N N . VAL A 1 79 ? 32.499 -2.100 4.438 1.00 86.31 79 VAL A N 1
ATOM 639 C CA . VAL A 1 79 ? 32.182 -3.131 3.445 1.00 86.31 79 VAL A CA 1
ATOM 640 C C . VAL A 1 79 ? 33.479 -3.765 2.989 1.00 86.31 79 VAL A C 1
ATOM 642 O O . VAL A 1 79 ? 34.270 -3.130 2.299 1.00 86.31 79 VAL A O 1
ATOM 645 N N . ASN A 1 80 ? 33.672 -5.030 3.338 1.00 86.81 80 ASN A N 1
ATOM 646 C CA . ASN A 1 80 ? 34.902 -5.737 3.003 1.00 86.81 80 ASN A CA 1
ATOM 647 C C . ASN A 1 80 ? 34.729 -6.604 1.761 1.00 86.81 80 ASN A C 1
ATOM 649 O O . ASN A 1 80 ? 35.705 -6.884 1.079 1.00 86.81 80 ASN A O 1
ATOM 653 N N . ALA A 1 81 ? 33.510 -6.998 1.396 1.00 90.25 81 ALA A N 1
ATOM 654 C CA . ALA A 1 81 ? 33.296 -7.748 0.165 1.00 90.25 81 ALA A CA 1
ATOM 655 C C . ALA A 1 81 ? 31.913 -7.523 -0.436 1.00 90.25 81 ALA A C 1
ATOM 657 O O . ALA A 1 81 ? 30.936 -7.317 0.282 1.00 90.25 81 ALA A O 1
ATOM 658 N N . GLN A 1 82 ? 31.845 -7.659 -1.758 1.00 90.62 82 GLN A N 1
ATOM 659 C CA . GLN A 1 82 ? 30.619 -7.993 -2.477 1.00 90.62 82 GLN A CA 1
ATOM 660 C C . GLN A 1 82 ? 30.467 -9.513 -2.514 1.00 90.62 82 GLN A C 1
ATOM 662 O O . GLN A 1 82 ? 31.463 -10.238 -2.567 1.00 90.62 82 GLN A O 1
ATOM 667 N N . PHE A 1 83 ? 29.241 -10.023 -2.492 1.00 91.69 83 PHE A N 1
ATOM 668 C CA . PHE A 1 83 ? 29.025 -11.471 -2.433 1.00 91.69 83 PHE A CA 1
ATOM 669 C C . PHE A 1 83 ? 27.783 -11.913 -3.190 1.00 91.69 83 PHE A C 1
ATOM 671 O O . PHE A 1 83 ? 26.948 -11.107 -3.559 1.00 91.69 83 PHE A O 1
ATOM 678 N N . ILE A 1 84 ? 27.633 -13.204 -3.445 1.00 90.50 84 ILE A N 1
ATOM 679 C CA . ILE A 1 84 ? 26.400 -13.788 -3.981 1.00 90.50 84 ILE A CA 1
ATOM 680 C C . ILE A 1 84 ? 26.088 -15.089 -3.255 1.00 90.50 84 ILE A C 1
ATOM 682 O O . ILE A 1 84 ? 26.985 -15.770 -2.761 1.00 90.50 84 ILE A O 1
ATOM 686 N N . ASP A 1 85 ? 24.805 -15.420 -3.231 1.00 89.69 85 ASP A N 1
ATOM 687 C CA . ASP A 1 85 ? 24.246 -16.661 -2.699 1.00 89.69 85 ASP A CA 1
ATOM 688 C C . ASP A 1 85 ? 23.345 -17.283 -3.772 1.00 89.69 85 ASP A C 1
ATOM 690 O O . ASP A 1 85 ? 22.253 -16.766 -4.050 1.00 89.69 85 ASP A O 1
ATOM 694 N N . ILE A 1 86 ? 23.855 -18.307 -4.458 1.00 88.06 86 ILE A N 1
ATOM 695 C CA . ILE A 1 86 ? 23.148 -19.037 -5.512 1.00 88.06 86 ILE A CA 1
ATOM 696 C C . ILE A 1 86 ? 22.612 -20.331 -4.900 1.00 88.06 86 ILE A C 1
ATOM 698 O O . ILE A 1 86 ? 23.368 -21.278 -4.693 1.00 88.06 86 ILE A O 1
ATOM 702 N N . ASP A 1 87 ? 21.310 -20.360 -4.637 1.00 85.00 87 ASP A N 1
ATOM 703 C CA . ASP A 1 87 ? 20.595 -21.507 -4.079 1.00 85.00 87 ASP A CA 1
ATOM 704 C C . ASP A 1 87 ? 19.941 -22.358 -5.181 1.00 85.00 87 ASP A C 1
ATOM 706 O O . ASP A 1 87 ? 19.428 -21.823 -6.163 1.00 85.00 87 ASP A O 1
ATOM 710 N N . PHE A 1 88 ? 19.892 -23.675 -4.970 1.00 83.75 88 PHE A N 1
ATOM 711 C CA . PHE A 1 88 ? 19.325 -24.670 -5.890 1.00 83.75 88 PHE A CA 1
ATOM 712 C C . PHE A 1 88 ? 18.171 -25.451 -5.238 1.00 83.75 88 PHE A C 1
ATOM 714 O O . PHE A 1 88 ? 18.131 -26.684 -5.284 1.00 83.75 88 PHE A O 1
ATOM 721 N N . HIS A 1 89 ? 17.252 -24.746 -4.566 1.00 76.88 89 HIS A N 1
ATOM 722 C CA . HIS A 1 89 ? 16.119 -25.365 -3.852 1.00 76.88 89 HIS A CA 1
ATOM 723 C C . HIS A 1 89 ? 15.115 -26.042 -4.789 1.00 76.88 89 HIS A C 1
ATOM 725 O O . HIS A 1 89 ? 14.368 -26.899 -4.335 1.00 76.88 89 HIS A O 1
ATOM 731 N N . GLU A 1 90 ? 15.097 -25.680 -6.074 1.00 72.25 90 GLU A N 1
ATOM 732 C CA . GLU A 1 90 ? 14.221 -26.295 -7.076 1.00 72.25 90 GLU A CA 1
ATOM 733 C C . GLU A 1 90 ? 14.582 -27.750 -7.417 1.00 72.25 90 GLU A C 1
ATOM 735 O O . GLU A 1 90 ? 13.769 -28.450 -8.014 1.00 72.25 90 GLU A O 1
ATOM 740 N N . PHE A 1 91 ? 15.776 -28.217 -7.035 1.00 74.81 91 PHE A N 1
ATOM 741 C CA . PHE A 1 91 ? 16.201 -29.598 -7.246 1.00 74.81 91 PHE A CA 1
ATOM 742 C C . PHE A 1 91 ? 15.957 -30.417 -5.976 1.00 74.81 91 PHE A C 1
ATOM 744 O O . PHE A 1 91 ? 16.623 -30.225 -4.951 1.00 74.81 91 PHE A O 1
ATOM 751 N N . GLU A 1 92 ? 15.006 -31.347 -6.040 1.00 74.50 92 GLU A N 1
ATOM 752 C CA . GLU A 1 92 ? 14.761 -32.313 -4.963 1.00 74.50 92 GLU A CA 1
ATOM 753 C C . GLU A 1 92 ? 15.831 -33.418 -4.948 1.00 74.50 92 GLU A C 1
ATOM 755 O O . GLU A 1 92 ? 16.273 -33.828 -3.875 1.00 74.50 92 GLU A O 1
ATOM 760 N N . ASP A 1 93 ? 16.327 -33.821 -6.125 1.00 84.44 93 ASP A N 1
ATOM 761 C CA . ASP A 1 93 ? 17.370 -34.839 -6.273 1.00 84.44 93 ASP A CA 1
ATOM 762 C C . ASP A 1 93 ? 18.762 -34.328 -5.851 1.00 84.44 93 ASP A C 1
ATOM 764 O O . ASP A 1 93 ? 19.253 -33.292 -6.318 1.00 84.44 93 ASP A O 1
ATOM 768 N N . ALA A 1 94 ? 19.419 -35.075 -4.960 1.00 82.06 94 ALA A N 1
ATOM 769 C CA . ALA A 1 94 ? 20.713 -34.700 -4.393 1.00 82.06 94 ALA A CA 1
ATOM 770 C C . ALA A 1 94 ? 21.859 -34.753 -5.418 1.00 82.06 94 ALA A C 1
ATOM 772 O O . ALA A 1 94 ? 22.753 -33.906 -5.375 1.00 82.06 94 ALA A O 1
ATOM 773 N N . THR A 1 95 ? 21.824 -35.699 -6.360 1.00 85.06 95 THR A N 1
ATOM 774 C CA . THR A 1 95 ? 22.862 -35.863 -7.387 1.00 85.06 95 THR A CA 1
ATOM 775 C C . THR A 1 95 ? 22.806 -34.728 -8.403 1.00 85.06 95 THR A C 1
ATOM 777 O O . THR A 1 95 ? 23.833 -34.118 -8.703 1.00 85.06 95 THR A O 1
ATOM 780 N N . GLN A 1 96 ? 21.609 -34.378 -8.878 1.00 83.88 96 GLN A N 1
ATOM 781 C CA . GLN A 1 96 ? 21.397 -33.241 -9.778 1.00 83.88 96 GLN A CA 1
ATOM 782 C C . GLN A 1 96 ? 21.804 -31.920 -9.119 1.00 83.88 96 GLN A C 1
ATOM 784 O O . GLN A 1 96 ? 22.462 -31.080 -9.738 1.00 83.88 96 GLN A O 1
ATOM 789 N N . LYS A 1 97 ? 21.468 -31.746 -7.835 1.00 87.00 97 LYS A N 1
ATOM 790 C CA . LYS A 1 97 ? 21.868 -30.571 -7.053 1.00 87.00 97 LYS A CA 1
ATOM 791 C C . LYS A 1 97 ? 23.388 -30.449 -6.956 1.00 87.00 97 LYS A C 1
ATOM 793 O O . LYS A 1 97 ? 23.928 -29.362 -7.154 1.00 87.00 97 LYS A O 1
ATOM 798 N N . GLU A 1 98 ? 24.085 -31.547 -6.683 1.00 89.06 98 GLU A N 1
ATOM 799 C CA . GLU A 1 98 ? 25.546 -31.553 -6.591 1.00 89.06 98 GLU A CA 1
ATOM 800 C C . GLU A 1 98 ? 26.213 -31.295 -7.954 1.00 89.06 98 GLU A C 1
ATOM 802 O O . GLU A 1 98 ? 27.147 -30.495 -8.046 1.00 89.06 98 GLU A O 1
ATOM 807 N N . GLN A 1 99 ? 25.683 -31.874 -9.039 1.00 87.88 99 GLN A N 1
ATOM 808 C CA . GLN A 1 99 ? 26.112 -31.570 -10.410 1.00 87.88 99 GLN A CA 1
ATOM 809 C C . GLN A 1 99 ? 25.978 -30.071 -10.718 1.00 87.88 99 GLN A C 1
ATOM 811 O O . GLN A 1 99 ? 26.939 -29.444 -11.172 1.00 87.88 99 GLN A O 1
ATOM 816 N N . LYS A 1 100 ? 24.837 -29.455 -10.381 1.00 88.62 100 LYS A N 1
ATOM 817 C CA . LYS A 1 100 ? 24.598 -28.026 -10.626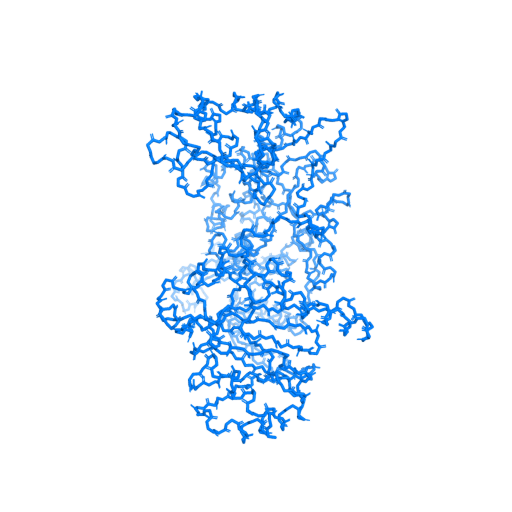 1.00 88.62 100 LYS A CA 1
ATOM 818 C C . LYS A 1 100 ? 25.541 -27.113 -9.846 1.00 88.62 100 LYS A C 1
ATOM 820 O O . LYS A 1 100 ? 25.999 -26.095 -10.379 1.00 88.62 100 LYS A O 1
ATOM 825 N N . LYS A 1 101 ? 25.880 -27.472 -8.604 1.00 92.25 101 LYS A N 1
ATOM 826 C CA . LYS A 1 101 ? 26.896 -26.745 -7.830 1.00 92.25 101 LYS A CA 1
ATOM 827 C C . LYS A 1 101 ? 28.260 -26.816 -8.509 1.00 92.25 101 LYS A C 1
ATOM 829 O O . LYS A 1 101 ? 28.900 -25.779 -8.658 1.00 92.25 101 LYS A O 1
ATOM 834 N N . ASN A 1 102 ? 28.675 -27.997 -8.966 1.00 92.12 102 ASN A N 1
ATOM 835 C CA . ASN A 1 102 ? 29.960 -28.182 -9.646 1.00 92.12 102 ASN A CA 1
ATOM 836 C C . ASN A 1 102 ? 30.043 -27.396 -10.965 1.00 92.12 102 ASN A C 1
ATOM 838 O O . ASN A 1 102 ? 31.051 -26.737 -11.222 1.00 92.12 102 ASN A O 1
ATOM 842 N N . GLU A 1 103 ? 28.971 -27.377 -11.764 1.00 90.56 103 GLU A N 1
ATOM 843 C CA . GLU A 1 103 ? 28.873 -26.524 -12.959 1.00 90.56 103 GLU A CA 1
ATOM 844 C C . GLU A 1 103 ? 29.000 -25.037 -12.617 1.00 90.56 103 GLU A C 1
ATOM 846 O O . GLU A 1 103 ? 29.699 -24.286 -13.297 1.00 90.56 103 GLU A O 1
ATOM 851 N N . THR A 1 104 ? 28.338 -24.610 -11.541 1.00 91.00 104 THR A N 1
ATOM 852 C CA . THR A 1 104 ? 28.349 -23.211 -11.099 1.00 91.00 104 THR A CA 1
ATOM 853 C C . THR A 1 104 ? 29.733 -22.803 -10.611 1.00 91.00 104 THR A C 1
ATOM 855 O O . THR A 1 104 ? 30.224 -21.741 -10.979 1.00 91.00 104 THR A O 1
ATOM 858 N N . VAL A 1 105 ? 30.401 -23.662 -9.840 1.00 94.50 105 VAL A N 1
ATOM 859 C CA . VAL A 1 105 ? 31.801 -23.478 -9.437 1.00 94.50 105 VAL A CA 1
ATOM 860 C C . VAL A 1 105 ? 32.700 -23.341 -10.663 1.00 94.50 105 VAL A C 1
ATOM 862 O O . VAL A 1 105 ? 33.514 -22.423 -10.706 1.00 94.50 105 VAL A O 1
ATOM 865 N N . LYS A 1 106 ? 32.559 -24.223 -11.661 1.00 93.50 106 LYS A N 1
ATOM 866 C CA . LYS A 1 106 ? 33.356 -24.158 -12.892 1.00 93.50 106 LYS A CA 1
ATOM 867 C C . LYS A 1 106 ? 33.150 -22.825 -13.618 1.00 93.50 106 LYS A C 1
ATOM 869 O O . LYS A 1 106 ? 34.128 -22.148 -13.913 1.00 93.50 106 LYS A O 1
ATOM 874 N N . MET A 1 107 ? 31.895 -22.408 -13.796 1.00 93.12 107 MET A N 1
ATOM 875 C CA . MET A 1 107 ? 31.554 -21.112 -14.391 1.00 93.12 107 MET A CA 1
ATOM 876 C C . MET A 1 107 ? 32.195 -19.945 -13.630 1.00 93.12 107 MET A C 1
ATOM 878 O O . MET A 1 107 ? 32.801 -19.075 -14.248 1.00 93.12 107 MET A O 1
ATOM 882 N N . LEU A 1 108 ? 32.130 -19.945 -12.294 1.00 93.06 108 LEU A N 1
ATOM 883 C CA . LEU A 1 108 ? 32.709 -18.884 -11.463 1.00 93.06 108 LEU A CA 1
ATOM 884 C C . LEU A 1 108 ? 34.237 -18.779 -11.610 1.00 93.06 108 LEU A C 1
ATOM 886 O O . LEU A 1 108 ? 34.774 -17.673 -11.604 1.00 93.06 108 LEU A O 1
ATOM 890 N N . LYS A 1 109 ? 34.937 -19.909 -11.771 1.00 92.50 109 LYS A N 1
ATOM 891 C CA . LYS A 1 109 ? 36.398 -19.953 -11.982 1.00 92.50 109 LYS A CA 1
ATOM 892 C C . LYS A 1 109 ? 36.829 -19.437 -13.357 1.00 92.50 109 LYS A C 1
ATOM 894 O O . LYS A 1 109 ? 37.971 -19.004 -13.523 1.00 92.50 109 LYS A O 1
ATOM 899 N N . GLU A 1 110 ? 35.929 -19.505 -14.333 1.00 90.88 110 GLU A N 1
ATOM 900 C CA . GLU A 1 110 ? 36.153 -19.097 -15.724 1.00 90.88 110 GLU A CA 1
ATOM 901 C C . GLU A 1 110 ? 35.740 -17.640 -15.991 1.00 90.88 110 GLU A C 1
ATOM 903 O O . GLU A 1 110 ? 35.985 -17.123 -17.081 1.00 90.88 110 GLU A O 1
ATOM 908 N N . LEU A 1 111 ? 35.158 -16.949 -15.003 1.00 88.06 111 LEU A N 1
ATOM 909 C CA . LEU A 1 111 ? 34.793 -15.540 -15.132 1.00 88.06 111 LEU A CA 1
ATOM 910 C C . LEU A 1 111 ? 36.006 -14.660 -15.440 1.00 88.06 111 LEU A C 1
ATOM 912 O O . LEU A 1 111 ? 37.089 -14.837 -14.879 1.00 88.06 111 LEU A O 1
ATOM 916 N N . LYS A 1 112 ? 35.775 -13.624 -16.253 1.00 86.56 112 LYS A N 1
ATOM 917 C CA . LYS A 1 112 ? 36.763 -12.570 -16.504 1.00 86.56 112 LYS A CA 1
ATOM 918 C C . LYS A 1 112 ? 37.205 -11.893 -15.204 1.00 86.56 112 LYS A C 1
ATOM 920 O O . LYS A 1 112 ? 38.395 -11.677 -14.994 1.00 86.56 112 LYS A O 1
ATOM 925 N N . LEU A 1 113 ? 36.249 -11.599 -14.322 1.00 89.69 113 LEU A N 1
ATOM 926 C CA . LEU A 1 113 ? 36.505 -11.115 -12.968 1.00 89.69 113 LEU A CA 1
ATOM 927 C C . LEU A 1 113 ? 36.189 -12.220 -11.956 1.00 89.69 113 LEU A C 1
ATOM 929 O O . LEU A 1 113 ? 35.064 -12.339 -11.467 1.00 89.69 113 LEU A O 1
ATOM 933 N N . LYS A 1 114 ? 37.181 -13.062 -11.671 1.00 93.81 114 LYS A N 1
ATOM 934 C CA . LYS A 1 114 ? 37.023 -14.224 -10.787 1.00 93.81 114 LYS A CA 1
ATOM 935 C C . LYS A 1 114 ? 36.660 -13.804 -9.351 1.00 93.81 114 LYS A C 1
ATOM 937 O O . LYS A 1 114 ? 37.070 -12.732 -8.911 1.00 93.81 114 LYS A O 1
ATOM 942 N N . PRO A 1 115 ? 35.916 -14.615 -8.586 1.00 95.75 115 PRO A N 1
ATOM 943 C CA . PRO A 1 115 ? 35.740 -14.375 -7.157 1.00 95.75 115 PRO A CA 1
ATOM 944 C C . PRO A 1 115 ? 37.060 -14.540 -6.396 1.00 95.75 115 PRO A C 1
ATOM 946 O O . PRO A 1 115 ? 37.854 -15.423 -6.712 1.00 95.75 115 PRO A O 1
ATOM 949 N N . THR A 1 116 ? 37.257 -13.744 -5.347 1.00 96.06 116 THR A N 1
ATOM 950 C CA . THR A 1 116 ? 38.332 -13.915 -4.355 1.00 96.06 116 THR A CA 1
ATOM 951 C C . THR A 1 116 ? 38.167 -15.229 -3.589 1.00 96.06 116 THR A C 1
ATOM 953 O O . THR A 1 116 ? 39.148 -15.894 -3.266 1.00 96.06 116 THR A O 1
ATOM 956 N N . ALA A 1 117 ? 36.925 -15.623 -3.287 1.00 95.44 117 ALA A N 1
ATOM 957 C CA . ALA A 1 117 ? 36.629 -16.898 -2.642 1.00 95.44 117 ALA A CA 1
ATOM 958 C C . ALA A 1 117 ? 35.343 -17.533 -3.179 1.00 95.44 117 ALA A C 1
ATOM 960 O O . ALA A 1 117 ? 34.363 -16.839 -3.459 1.00 95.44 117 ALA A O 1
ATOM 961 N N . ILE A 1 118 ? 35.335 -18.864 -3.266 1.00 95.62 118 ILE A N 1
ATOM 962 C CA . ILE A 1 118 ? 34.178 -19.678 -3.657 1.00 95.62 118 ILE A CA 1
ATOM 963 C C . ILE A 1 118 ? 33.940 -20.735 -2.582 1.00 95.62 118 ILE A C 1
ATOM 965 O O . ILE A 1 118 ? 34.846 -21.488 -2.213 1.00 95.62 118 ILE A O 1
ATOM 969 N N . VAL A 1 119 ? 32.703 -20.813 -2.099 1.00 94.12 119 VAL A N 1
ATOM 970 C CA . VAL A 1 119 ? 32.268 -21.754 -1.066 1.00 94.12 119 VAL A CA 1
ATOM 971 C C . VAL A 1 119 ? 31.069 -22.543 -1.578 1.00 94.12 119 VAL A C 1
ATOM 973 O O . VAL A 1 119 ? 30.032 -21.968 -1.888 1.00 94.12 119 VAL A O 1
ATOM 976 N N . MET A 1 120 ? 31.167 -23.868 -1.607 1.00 92.06 120 MET A N 1
ATOM 977 C CA . MET A 1 120 ? 29.992 -24.729 -1.761 1.00 92.06 120 MET A CA 1
ATOM 978 C C . MET A 1 120 ? 29.259 -24.833 -0.428 1.00 92.06 120 MET A C 1
ATOM 980 O O . MET A 1 120 ? 29.893 -24.992 0.613 1.00 92.06 120 MET A O 1
ATOM 984 N N . THR A 1 121 ? 27.934 -24.748 -0.454 1.00 91.44 121 THR A N 1
ATOM 985 C CA . THR A 1 121 ? 27.068 -24.869 0.726 1.00 91.44 121 THR A CA 1
ATOM 986 C C . THR A 1 121 ? 26.130 -26.072 0.573 1.00 91.44 121 THR A C 1
ATOM 988 O O . THR A 1 121 ? 26.076 -26.675 -0.507 1.00 91.44 121 THR A O 1
ATOM 991 N N . PRO A 1 122 ? 25.344 -26.444 1.604 1.00 86.88 122 PRO A N 1
ATOM 992 C CA . PRO A 1 122 ? 24.434 -27.585 1.496 1.00 86.88 122 PRO A CA 1
ATOM 993 C C . PRO A 1 122 ? 23.432 -27.451 0.344 1.00 86.88 122 PRO A C 1
ATOM 995 O O . PRO A 1 122 ? 23.151 -28.429 -0.345 1.00 86.88 122 PRO A O 1
ATOM 998 N N . ASN A 1 123 ? 22.955 -26.231 0.082 1.00 86.38 123 ASN A N 1
ATOM 999 C CA . ASN A 1 123 ? 21.890 -25.974 -0.889 1.00 86.38 123 ASN A CA 1
ATOM 1000 C C . ASN A 1 123 ? 22.348 -25.180 -2.117 1.00 86.38 123 ASN A C 1
ATOM 1002 O O . ASN A 1 123 ? 21.558 -25.011 -3.040 1.00 86.38 123 ASN A O 1
ATOM 1006 N N . GLY A 1 124 ? 23.600 -24.722 -2.155 1.00 91.06 124 GLY A N 1
ATOM 1007 C CA . GLY A 1 124 ? 24.014 -23.733 -3.139 1.00 91.06 124 GLY A CA 1
ATOM 1008 C C . GLY A 1 124 ? 25.517 -23.506 -3.233 1.00 91.06 124 GLY A C 1
ATOM 1009 O O . GLY A 1 124 ? 26.329 -24.336 -2.813 1.00 91.06 124 GLY A O 1
ATOM 1010 N N . VAL A 1 125 ? 25.876 -22.356 -3.795 1.00 93.31 125 VAL A N 1
ATOM 1011 C CA . VAL A 1 125 ? 27.248 -21.851 -3.906 1.00 93.31 125 VAL A CA 1
ATOM 1012 C C . VAL A 1 125 ? 27.268 -20.378 -3.514 1.00 93.31 125 VAL A C 1
ATOM 1014 O O . VAL A 1 125 ? 26.477 -19.578 -4.012 1.00 93.31 125 VAL A O 1
ATOM 1017 N N . HIS A 1 126 ? 28.198 -20.016 -2.636 1.00 93.94 126 HIS A N 1
ATOM 1018 C CA . HIS A 1 126 ? 28.529 -18.632 -2.332 1.00 93.94 126 HIS A CA 1
ATOM 1019 C C . HIS A 1 126 ? 29.808 -18.232 -3.067 1.00 93.94 126 HIS A C 1
ATOM 1021 O O . HIS A 1 126 ? 30.757 -19.016 -3.147 1.00 93.94 126 HIS A O 1
ATOM 1027 N N . ALA A 1 127 ? 29.863 -16.991 -3.537 1.00 94.25 127 ALA A N 1
ATOM 1028 C CA . ALA A 1 127 ? 31.081 -16.404 -4.083 1.00 94.25 127 ALA A CA 1
ATOM 1029 C C . ALA A 1 127 ? 31.275 -14.986 -3.545 1.00 94.25 127 ALA A C 1
ATOM 1031 O O . ALA A 1 127 ? 30.295 -14.280 -3.303 1.00 94.25 127 ALA A O 1
ATOM 1032 N N . TYR A 1 128 ? 32.530 -14.591 -3.343 1.00 94.38 128 TYR A N 1
ATOM 1033 C CA . TYR A 1 128 ? 32.907 -13.337 -2.693 1.00 94.38 128 TYR A CA 1
ATOM 1034 C C . TYR A 1 128 ? 33.970 -12.611 -3.518 1.00 94.38 128 TYR A C 1
ATOM 1036 O O . TYR A 1 128 ? 34.933 -13.236 -3.958 1.00 94.38 128 TYR A O 1
ATOM 1044 N N . TRP A 1 129 ? 33.818 -11.298 -3.677 1.00 93.81 129 TRP A N 1
ATOM 1045 C CA . TRP A 1 129 ? 34.795 -10.387 -4.271 1.00 93.81 129 TRP A CA 1
ATOM 1046 C C . TRP A 1 129 ? 35.232 -9.401 -3.193 1.00 93.81 129 TRP A C 1
ATOM 1048 O O . TRP A 1 129 ? 34.465 -8.518 -2.798 1.00 93.81 129 TRP A O 1
ATOM 1058 N N . HIS A 1 130 ? 36.442 -9.601 -2.683 1.00 92.12 130 HIS A N 1
ATOM 1059 C CA . HIS A 1 130 ? 37.009 -8.801 -1.607 1.00 92.12 130 HIS A CA 1
ATOM 1060 C C . HIS A 1 130 ? 37.419 -7.419 -2.129 1.00 92.12 130 HIS A C 1
ATOM 1062 O O . HIS A 1 130 ? 37.956 -7.292 -3.233 1.00 92.12 130 HIS A O 1
ATOM 1068 N N . LEU A 1 131 ? 37.107 -6.378 -1.358 1.00 90.06 131 LEU A N 1
ATOM 1069 C CA . LEU A 1 131 ? 37.362 -4.995 -1.733 1.00 90.06 131 LEU A CA 1
ATOM 1070 C C . LEU A 1 131 ? 38.745 -4.530 -1.262 1.00 90.06 131 LEU A C 1
ATOM 1072 O O . LEU A 1 131 ? 39.209 -4.929 -0.198 1.00 90.06 131 LEU A O 1
ATOM 1076 N N . LYS A 1 132 ? 39.380 -3.643 -2.035 1.00 87.44 132 LYS A N 1
ATOM 1077 C CA . LYS A 1 132 ? 40.600 -2.929 -1.620 1.00 87.44 132 LYS A CA 1
ATOM 1078 C C . LYS A 1 132 ? 40.322 -2.109 -0.352 1.00 87.44 132 LYS A C 1
ATOM 1080 O O . LYS A 1 132 ? 39.237 -1.546 -0.208 1.00 87.44 132 LYS A O 1
ATOM 1085 N N . GLU A 1 133 ? 41.298 -1.999 0.553 1.00 77.00 133 GLU A N 1
ATOM 1086 C CA . GLU A 1 133 ? 41.095 -1.379 1.877 1.00 77.00 133 GLU A CA 1
ATOM 1087 C C . GLU A 1 133 ? 40.555 0.062 1.792 1.00 77.00 133 GLU A C 1
ATOM 1089 O O . GLU A 1 133 ? 39.664 0.448 2.553 1.00 77.00 133 GLU A O 1
ATOM 1094 N N . GLU A 1 134 ? 41.028 0.832 0.811 1.00 72.31 134 GLU A N 1
ATOM 1095 C CA . GLU A 1 134 ? 40.600 2.208 0.516 1.00 72.31 134 GLU A CA 1
ATOM 1096 C C . GLU A 1 134 ? 39.096 2.348 0.208 1.00 72.31 134 GLU A C 1
ATOM 1098 O O . GLU A 1 134 ? 38.501 3.405 0.443 1.00 72.31 134 GLU A O 1
ATOM 1103 N N . GLU A 1 135 ? 38.461 1.267 -0.250 1.00 70.88 135 GLU A N 1
ATOM 1104 C CA . GLU A 1 135 ? 37.030 1.192 -0.533 1.00 70.88 135 GLU A CA 1
ATOM 1105 C C . GLU A 1 135 ? 36.212 0.781 0.698 1.00 70.88 135 GLU A C 1
ATOM 1107 O O . GLU A 1 135 ? 35.001 0.922 0.671 1.00 70.88 135 GLU A O 1
ATOM 1112 N N . SER A 1 136 ? 36.810 0.305 1.795 1.00 67.19 136 SER A N 1
ATOM 1113 C CA . SER A 1 136 ? 36.052 -0.371 2.863 1.00 67.19 136 SER A CA 1
ATOM 1114 C C . SER A 1 136 ? 35.353 0.549 3.880 1.00 67.19 136 SER A C 1
ATOM 1116 O O . SER A 1 136 ? 34.362 0.132 4.474 1.00 67.19 136 SER A O 1
ATOM 1118 N N . LYS A 1 137 ? 35.809 1.801 4.084 1.00 64.62 137 LYS A N 1
ATOM 1119 C CA . LYS A 1 137 ? 35.479 2.624 5.284 1.00 64.62 137 LYS A CA 1
ATOM 1120 C C . LYS A 1 137 ? 34.663 3.919 5.048 1.00 64.62 137 LYS A C 1
ATOM 1122 O O . LYS A 1 137 ? 34.314 4.602 6.008 1.00 64.62 137 LYS A O 1
ATOM 1127 N N . ARG A 1 138 ? 34.364 4.338 3.807 1.00 57.84 138 ARG A N 1
ATOM 1128 C CA . ARG A 1 138 ? 33.729 5.660 3.527 1.00 57.84 138 ARG A CA 1
ATOM 1129 C C . ARG A 1 138 ? 32.192 5.584 3.480 1.00 57.84 138 ARG A C 1
ATOM 1131 O O . ARG A 1 138 ? 31.653 4.740 2.790 1.00 57.84 138 ARG A O 1
ATOM 1138 N N . HIS A 1 139 ? 31.455 6.533 4.071 1.00 57.56 139 HIS A N 1
ATOM 1139 C CA . HIS A 1 139 ? 29.971 6.558 4.055 1.00 57.56 139 HIS A CA 1
ATOM 1140 C C . HIS A 1 139 ? 29.336 6.402 2.646 1.00 57.56 139 HIS A C 1
ATOM 1142 O O . HIS A 1 139 ? 28.359 5.678 2.480 1.00 57.56 139 HIS A O 1
ATOM 1148 N N . LYS A 1 140 ? 29.953 6.978 1.598 1.00 54.97 140 LYS A N 1
ATOM 1149 C CA . LYS A 1 140 ? 29.522 6.835 0.186 1.00 54.97 140 LYS A CA 1
ATOM 1150 C C . LYS A 1 140 ? 29.668 5.409 -0.388 1.00 54.97 140 LYS A C 1
ATOM 1152 O O . LYS A 1 140 ? 29.089 5.104 -1.427 1.00 54.97 140 LYS A O 1
ATOM 1157 N N . VAL A 1 141 ? 30.450 4.540 0.253 1.00 62.12 141 VAL A N 1
ATOM 1158 C CA . VAL A 1 141 ? 30.674 3.133 -0.137 1.00 62.12 141 VAL A CA 1
ATOM 1159 C C . VAL A 1 141 ? 29.456 2.280 0.207 1.00 62.12 141 VAL A C 1
ATOM 1161 O O . VAL A 1 141 ? 29.094 1.412 -0.583 1.00 62.12 141 VAL A O 1
ATOM 1164 N N . LEU A 1 142 ? 28.793 2.556 1.337 1.00 65.62 142 LEU A N 1
ATOM 1165 C CA . LEU A 1 142 ? 27.611 1.817 1.798 1.00 65.62 142 LEU A CA 1
ATOM 1166 C C . LEU A 1 142 ? 26.422 1.987 0.839 1.00 65.62 142 LEU A C 1
ATOM 1168 O O . LEU A 1 142 ? 25.710 1.024 0.560 1.00 65.62 142 LEU A O 1
ATOM 1172 N N . GLU A 1 143 ? 26.242 3.188 0.282 1.00 64.81 143 GLU A N 1
ATOM 1173 C CA . GLU A 1 143 ? 25.210 3.453 -0.731 1.00 64.81 143 GLU A CA 1
ATOM 1174 C C . GLU A 1 143 ? 25.486 2.685 -2.034 1.00 64.81 143 GLU A C 1
ATOM 1176 O O . GLU A 1 143 ? 24.594 2.031 -2.575 1.00 64.81 143 GLU A O 1
ATOM 1181 N N . ARG A 1 144 ? 26.743 2.692 -2.505 1.00 72.44 144 ARG A N 1
ATOM 1182 C CA . ARG A 1 144 ? 27.162 1.981 -3.730 1.00 72.44 144 ARG A CA 1
ATOM 1183 C C . ARG A 1 144 ? 27.134 0.462 -3.588 1.00 72.44 144 ARG A C 1
ATOM 1185 O O . ARG A 1 144 ? 26.932 -0.234 -4.589 1.00 72.44 144 ARG A O 1
ATOM 1192 N N . PHE A 1 145 ? 27.301 -0.041 -2.365 1.00 79.25 145 PHE A N 1
ATOM 1193 C CA . PHE A 1 145 ? 27.266 -1.468 -2.089 1.00 79.25 145 PHE A CA 1
ATOM 1194 C C . PHE A 1 145 ? 25.944 -2.075 -2.538 1.00 79.25 145 PHE A C 1
ATOM 1196 O O . PHE A 1 145 ? 25.955 -3.031 -3.302 1.00 79.25 145 PHE A O 1
ATOM 1203 N N . ILE A 1 146 ? 24.816 -1.491 -2.122 1.00 78.81 146 ILE A N 1
ATOM 1204 C CA . ILE A 1 146 ? 23.477 -2.029 -2.395 1.00 78.81 146 ILE A CA 1
ATOM 1205 C C . ILE A 1 146 ? 23.220 -2.132 -3.903 1.00 78.81 146 ILE A C 1
ATOM 1207 O O . ILE A 1 146 ? 22.671 -3.129 -4.371 1.00 78.81 146 ILE A O 1
ATOM 1211 N N . ASP A 1 147 ? 23.618 -1.124 -4.674 1.00 77.75 147 ASP A N 1
ATOM 1212 C CA . ASP A 1 147 ? 23.397 -1.114 -6.121 1.00 77.75 147 ASP A CA 1
ATOM 1213 C C . ASP A 1 147 ? 24.272 -2.146 -6.844 1.00 77.75 147 ASP A C 1
ATOM 1215 O O . ASP A 1 147 ? 23.782 -2.881 -7.705 1.00 77.75 147 ASP A O 1
ATOM 1219 N N . THR A 1 148 ? 25.538 -2.268 -6.443 1.00 81.06 148 THR A N 1
ATOM 1220 C CA . THR A 1 148 ? 26.464 -3.278 -6.981 1.00 81.06 148 THR A CA 1
ATOM 1221 C C . THR A 1 148 ? 26.016 -4.694 -6.599 1.00 81.06 148 THR A C 1
ATOM 1223 O O . THR A 1 148 ? 25.950 -5.580 -7.448 1.00 81.06 148 THR A O 1
ATOM 1226 N N . GLN A 1 149 ? 25.596 -4.888 -5.351 1.00 85.56 149 GLN A N 1
ATOM 1227 C CA . GLN A 1 149 ? 25.098 -6.145 -4.800 1.00 85.56 149 GLN A CA 1
ATOM 1228 C C . GLN A 1 149 ? 23.804 -6.604 -5.500 1.00 85.56 149 GLN A C 1
ATOM 1230 O O . GLN A 1 149 ? 23.660 -7.781 -5.835 1.00 85.56 149 GLN A O 1
ATOM 1235 N N . LYS A 1 150 ? 22.864 -5.684 -5.779 1.00 79.44 150 LYS A N 1
ATOM 1236 C CA . LYS A 1 150 ? 21.658 -5.963 -6.588 1.00 79.44 150 LYS A CA 1
ATOM 1237 C C . LYS A 1 150 ? 22.011 -6.405 -8.003 1.00 79.44 150 LYS A C 1
ATOM 1239 O O . LYS A 1 150 ? 21.447 -7.383 -8.483 1.00 79.44 150 LYS A O 1
ATOM 1244 N N . MET A 1 151 ? 22.940 -5.701 -8.649 1.00 79.19 151 MET A N 1
ATOM 1245 C CA . MET A 1 151 ? 23.392 -6.023 -10.002 1.00 79.19 151 MET A CA 1
ATOM 1246 C C . MET A 1 151 ? 24.035 -7.415 -10.055 1.00 79.19 151 MET A C 1
ATOM 1248 O O . MET A 1 151 ? 23.687 -8.217 -10.917 1.00 79.19 151 MET A O 1
ATOM 1252 N N . MET A 1 152 ? 24.930 -7.738 -9.119 1.00 83.12 152 MET A N 1
ATOM 1253 C CA . MET A 1 152 ? 25.548 -9.066 -9.052 1.00 83.12 152 MET A CA 1
ATOM 1254 C C . MET A 1 152 ? 24.508 -10.152 -8.780 1.00 83.12 152 MET A C 1
ATOM 1256 O O . MET A 1 152 ? 24.517 -11.200 -9.424 1.00 83.12 152 MET A O 1
ATOM 1260 N N . ALA A 1 153 ? 23.561 -9.892 -7.877 1.00 81.06 153 ALA A N 1
ATOM 1261 C CA . ALA A 1 153 ? 22.487 -10.833 -7.611 1.00 81.06 153 ALA A CA 1
ATOM 1262 C C . ALA A 1 153 ? 21.621 -11.099 -8.851 1.00 81.06 153 ALA A C 1
ATOM 1264 O O . ALA A 1 153 ? 21.263 -12.246 -9.106 1.00 81.06 153 ALA A O 1
ATOM 1265 N N . GLU A 1 154 ? 21.333 -10.077 -9.655 1.00 73.19 154 GLU A N 1
ATOM 1266 C CA . GLU A 1 154 ? 20.633 -10.225 -10.932 1.00 73.19 154 GLU A CA 1
ATOM 1267 C C . GLU A 1 154 ? 21.462 -11.031 -11.946 1.00 73.19 154 GLU A C 1
ATOM 1269 O O . GLU A 1 154 ? 20.971 -12.024 -12.497 1.00 73.19 154 GLU A O 1
ATOM 1274 N N . TYR A 1 155 ? 22.738 -10.671 -12.125 1.00 77.88 155 TYR A N 1
ATOM 1275 C CA . TYR A 1 155 ? 23.663 -11.345 -13.041 1.00 77.88 155 TYR A CA 1
ATOM 1276 C C . TYR A 1 155 ? 23.753 -12.846 -12.749 1.00 77.88 155 TYR A C 1
ATOM 1278 O O . TYR A 1 155 ? 23.582 -13.679 -13.643 1.00 77.88 155 TYR A O 1
ATOM 1286 N N . PHE A 1 156 ? 23.927 -13.214 -11.481 1.00 78.88 156 PHE A N 1
ATOM 1287 C CA . PHE A 1 156 ? 24.106 -14.605 -11.066 1.00 78.88 156 PHE A CA 1
ATOM 1288 C C . PHE A 1 156 ? 22.796 -15.330 -10.724 1.00 78.88 156 PHE A C 1
ATOM 1290 O O . PHE A 1 156 ? 22.787 -16.551 -10.614 1.00 78.88 156 PHE A O 1
ATOM 1297 N N . GLY A 1 157 ? 21.664 -14.622 -10.639 1.00 72.12 157 GLY A N 1
ATOM 1298 C CA . GLY A 1 157 ? 20.392 -15.202 -10.195 1.00 72.12 157 GLY A CA 1
ATOM 1299 C C . GLY A 1 157 ? 20.374 -15.558 -8.704 1.00 72.12 157 GLY A C 1
ATOM 1300 O O . GLY A 1 157 ? 19.719 -16.526 -8.326 1.00 72.12 157 GLY A O 1
ATOM 1301 N N . SER A 1 158 ? 21.098 -14.788 -7.889 1.00 74.19 158 SER A N 1
ATOM 1302 C CA . SER A 1 158 ? 21.233 -14.952 -6.440 1.00 74.19 158 SER A CA 1
ATOM 1303 C C . SER A 1 158 ? 19.916 -14.717 -5.687 1.00 74.19 158 SER A C 1
ATOM 1305 O O . SER A 1 158 ? 19.024 -14.003 -6.152 1.00 74.19 158 SER A O 1
ATOM 1307 N N . CYS A 1 159 ? 19.806 -15.271 -4.478 1.00 60.91 159 CYS A N 1
ATOM 1308 C CA . CYS A 1 159 ? 18.680 -15.034 -3.585 1.00 60.91 159 CYS A CA 1
ATOM 1309 C C . CYS A 1 159 ? 18.473 -13.535 -3.263 1.00 60.91 159 CYS A C 1
ATOM 1311 O O . CYS A 1 159 ? 19.364 -12.827 -2.793 1.00 60.91 159 CYS A O 1
ATOM 1313 N N . THR A 1 160 ? 17.238 -13.052 -3.445 1.00 52.84 160 THR A N 1
ATOM 1314 C CA . THR A 1 160 ? 16.853 -11.635 -3.241 1.00 52.84 160 THR A CA 1
ATOM 1315 C C . THR A 1 160 ? 17.038 -11.119 -1.806 1.00 52.84 160 THR A C 1
ATOM 1317 O O . THR A 1 160 ? 17.040 -9.910 -1.579 1.00 52.84 160 THR A O 1
ATOM 1320 N N . GLY A 1 161 ? 17.205 -12.009 -0.820 1.00 56.00 161 GLY A N 1
ATOM 1321 C CA . GLY A 1 161 ? 17.462 -11.633 0.575 1.00 56.00 161 GLY A CA 1
ATOM 1322 C C . GLY A 1 161 ? 18.815 -10.946 0.795 1.00 56.00 161 GLY A C 1
ATOM 1323 O O . GLY A 1 161 ? 18.940 -10.143 1.718 1.00 56.00 161 GLY A O 1
ATOM 1324 N N . VAL A 1 162 ? 19.781 -11.212 -0.087 1.00 59.09 162 VAL A N 1
ATOM 1325 C CA . VAL A 1 162 ? 21.184 -10.771 -0.008 1.00 59.09 162 VAL A CA 1
ATOM 1326 C C . VAL A 1 162 ? 21.367 -9.338 -0.540 1.00 59.09 162 VAL A C 1
ATOM 1328 O O . VAL A 1 162 ? 22.359 -8.679 -0.255 1.00 59.09 162 VAL A O 1
ATOM 1331 N N . THR A 1 163 ? 20.386 -8.789 -1.266 1.00 59.47 163 THR A N 1
ATOM 1332 C CA . THR A 1 163 ? 20.580 -7.576 -2.083 1.00 59.47 163 THR A CA 1
ATOM 1333 C C . THR A 1 163 ? 20.479 -6.242 -1.347 1.00 59.47 163 THR A C 1
ATOM 1335 O O . THR A 1 163 ? 20.805 -5.212 -1.921 1.00 59.47 163 THR A O 1
ATOM 1338 N N . ASN A 1 164 ? 19.961 -6.219 -0.116 1.00 62.44 164 ASN A N 1
ATOM 1339 C CA . ASN A 1 164 ? 19.715 -4.974 0.636 1.00 62.44 164 ASN A CA 1
ATOM 1340 C C . ASN A 1 164 ? 20.255 -5.029 2.076 1.00 62.44 164 ASN A C 1
ATOM 1342 O O . ASN A 1 164 ? 19.885 -4.196 2.907 1.00 62.44 164 ASN A O 1
ATOM 1346 N N . ARG A 1 165 ? 21.060 -6.045 2.404 1.00 72.50 165 ARG A N 1
ATOM 1347 C CA . ARG A 1 165 ? 21.547 -6.300 3.762 1.00 72.50 165 ARG A CA 1
ATOM 1348 C C . ARG A 1 165 ? 23.065 -6.242 3.775 1.00 72.50 165 ARG A C 1
ATOM 1350 O O . ARG A 1 165 ? 23.723 -7.169 3.324 1.00 72.50 165 ARG A O 1
ATOM 1357 N N . LEU A 1 166 ? 23.597 -5.151 4.314 1.00 74.69 166 LEU A N 1
ATOM 1358 C CA . LEU A 1 166 ? 25.029 -4.976 4.546 1.00 74.69 166 LEU A CA 1
ATOM 1359 C C . LEU A 1 166 ? 25.542 -6.026 5.541 1.00 74.69 166 LEU A C 1
ATOM 1361 O O . LEU A 1 166 ? 26.593 -6.616 5.322 1.00 74.69 166 LEU A O 1
ATOM 1365 N N . GLY A 1 167 ? 24.748 -6.326 6.574 1.00 75.19 167 GLY A N 1
ATOM 1366 C CA . GLY A 1 167 ? 25.004 -7.389 7.550 1.00 75.19 167 GLY A CA 1
ATOM 1367 C C . GLY A 1 167 ? 24.410 -8.742 7.151 1.00 75.19 167 GLY A C 1
ATOM 1368 O O . GLY A 1 167 ? 23.776 -9.399 7.975 1.00 75.19 167 GLY A O 1
ATOM 1369 N N . GLN A 1 168 ? 24.510 -9.144 5.880 1.00 85.38 168 GLN A N 1
ATOM 1370 C CA . GLN A 1 168 ? 23.985 -10.442 5.452 1.00 85.38 168 GLN A CA 1
ATOM 1371 C C . GLN A 1 168 ? 24.736 -11.590 6.146 1.00 85.38 168 GLN A C 1
ATOM 1373 O O . GLN A 1 168 ? 25.965 -11.643 6.149 1.00 85.38 168 GLN A O 1
ATOM 1378 N N . ALA A 1 169 ? 23.969 -12.525 6.708 1.00 87.12 169 ALA A N 1
ATOM 1379 C CA . ALA A 1 169 ? 24.489 -13.738 7.320 1.00 87.12 169 ALA A CA 1
ATOM 1380 C C . ALA A 1 169 ? 24.727 -14.815 6.249 1.00 87.12 169 ALA A C 1
ATOM 1382 O O . ALA A 1 169 ? 23.790 -15.243 5.570 1.00 87.12 169 ALA A O 1
ATOM 1383 N N . MET A 1 170 ? 25.975 -15.258 6.118 1.00 89.38 170 MET A N 1
ATOM 1384 C CA . MET A 1 170 ? 26.439 -16.242 5.140 1.00 89.38 170 MET A CA 1
ATOM 1385 C C . MET A 1 170 ? 26.882 -17.536 5.835 1.00 89.38 170 MET A C 1
ATOM 1387 O O . MET A 1 170 ? 27.153 -17.563 7.033 1.00 89.38 170 MET A O 1
ATOM 1391 N N . ARG A 1 171 ? 26.920 -18.651 5.102 1.00 88.50 171 ARG A N 1
ATOM 1392 C CA . ARG A 1 171 ? 27.270 -19.971 5.645 1.00 88.50 171 ARG A CA 1
ATOM 1393 C C . ARG A 1 171 ? 28.737 -20.015 6.045 1.00 88.50 171 ARG A C 1
ATOM 1395 O O . ARG A 1 171 ? 29.596 -19.615 5.264 1.00 88.50 171 ARG A O 1
ATOM 1402 N N . VAL A 1 172 ? 29.015 -20.566 7.224 1.00 89.94 172 VAL A N 1
ATOM 1403 C CA . VAL A 1 172 ? 30.387 -20.885 7.632 1.00 89.94 172 VAL A CA 1
ATOM 1404 C C . VAL A 1 172 ? 30.893 -22.061 6.786 1.00 89.94 172 VAL A C 1
ATOM 1406 O O . VAL A 1 172 ? 30.227 -23.100 6.751 1.00 89.94 172 VAL A O 1
ATOM 1409 N N . PRO A 1 173 ? 32.047 -21.941 6.106 1.00 88.62 173 PRO A N 1
ATOM 1410 C CA . PRO A 1 173 ? 32.533 -22.980 5.209 1.00 88.62 173 PRO A CA 1
ATOM 1411 C C . PRO A 1 173 ? 33.296 -24.081 5.966 1.00 88.62 173 PRO A C 1
ATOM 1413 O O . PRO A 1 173 ? 34.502 -24.248 5.794 1.00 88.62 173 PRO A O 1
ATOM 1416 N N . SER A 1 174 ? 32.580 -24.826 6.815 1.00 85.00 174 SER A N 1
ATOM 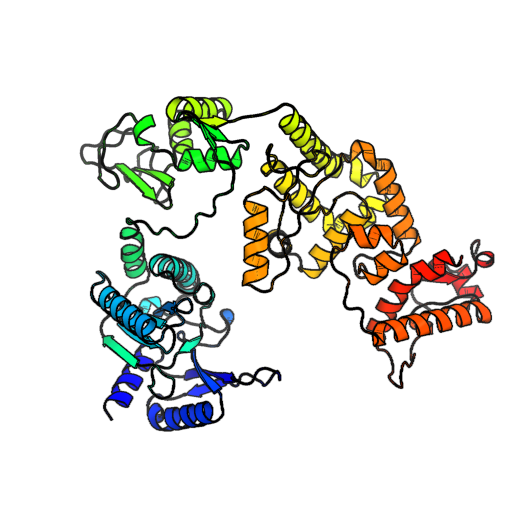1417 C CA . SER A 1 174 ? 33.073 -26.049 7.467 1.00 85.00 174 SER A CA 1
ATOM 1418 C C . SER A 1 174 ? 32.233 -27.262 7.036 1.00 85.00 174 SER A C 1
ATOM 1420 O O . SER A 1 174 ? 31.003 -27.138 6.975 1.00 85.00 174 SER A O 1
ATOM 1422 N N . PRO A 1 175 ? 32.839 -28.443 6.797 1.00 79.75 175 PRO A N 1
ATOM 1423 C CA . PRO A 1 175 ? 32.145 -29.691 6.494 1.00 79.75 175 PRO A CA 1
ATOM 1424 C C . PRO A 1 175 ? 31.068 -30.045 7.519 1.00 79.75 175 PRO A C 1
ATOM 1426 O O . PRO A 1 175 ? 30.011 -30.531 7.129 1.00 79.75 175 PRO A O 1
ATOM 1429 N N . LYS A 1 176 ? 31.276 -29.725 8.806 1.00 81.44 176 LYS A N 1
ATOM 1430 C CA . LYS A 1 176 ? 30.276 -29.941 9.866 1.00 81.44 176 LYS A CA 1
ATOM 1431 C C . LYS A 1 176 ? 28.986 -29.139 9.630 1.00 81.44 176 LYS A C 1
ATOM 1433 O O . LYS A 1 176 ? 27.904 -29.575 10.004 1.00 81.44 176 LYS A O 1
ATOM 1438 N N . PHE A 1 177 ? 29.080 -27.997 8.950 1.00 81.75 177 PHE A N 1
ATOM 1439 C CA . PHE A 1 177 ? 27.935 -27.177 8.532 1.00 81.75 177 PHE A CA 1
ATOM 1440 C C . PHE A 1 177 ? 27.546 -27.413 7.058 1.00 81.75 177 PHE A C 1
ATOM 1442 O O . PHE A 1 177 ? 26.735 -26.668 6.502 1.00 81.75 177 PHE A O 1
ATOM 1449 N N . GLY A 1 178 ? 28.148 -28.422 6.416 1.00 77.25 178 GLY A N 1
ATOM 1450 C CA . GLY A 1 178 ? 28.004 -28.753 4.998 1.00 77.25 178 GLY A CA 1
ATOM 1451 C C . GLY A 1 178 ? 28.542 -27.681 4.043 1.00 77.25 178 GLY A C 1
ATOM 1452 O O . GLY A 1 178 ? 28.100 -27.592 2.899 1.00 77.25 178 GLY A O 1
ATOM 1453 N N . GLY A 1 179 ? 29.467 -26.845 4.521 1.00 84.88 179 GLY A N 1
ATOM 1454 C CA . GLY A 1 179 ? 30.173 -25.844 3.731 1.00 84.88 179 GLY A CA 1
ATOM 1455 C C . GLY A 1 179 ? 31.586 -26.300 3.358 1.00 84.88 179 GLY A C 1
ATOM 1456 O O . GLY A 1 179 ? 32.297 -26.870 4.180 1.00 84.88 179 GLY A O 1
ATOM 1457 N N . LYS A 1 180 ? 32.034 -26.021 2.136 1.00 90.38 180 LYS A N 1
ATOM 1458 C CA . LYS A 1 180 ? 33.386 -26.354 1.666 1.00 90.38 180 LYS A CA 1
ATOM 1459 C C . LYS A 1 180 ? 33.987 -25.175 0.916 1.00 90.38 180 LYS A C 1
ATOM 1461 O O . LYS A 1 180 ? 33.403 -24.708 -0.058 1.00 90.38 180 LYS A O 1
ATOM 1466 N N . ILE A 1 181 ? 35.168 -24.725 1.338 1.00 92.81 181 ILE A N 1
ATOM 1467 C CA . ILE A 1 181 ? 35.965 -23.766 0.562 1.00 92.81 181 ILE A CA 1
ATOM 1468 C C . ILE A 1 181 ? 36.499 -24.498 -0.668 1.00 92.81 181 ILE A C 1
ATOM 1470 O O . ILE A 1 181 ? 37.205 -25.499 -0.541 1.00 92.81 181 ILE A O 1
ATOM 1474 N N . VAL A 1 182 ? 36.137 -24.010 -1.849 1.00 92.69 182 VAL A N 1
ATOM 1475 C CA . VAL A 1 182 ? 36.568 -24.570 -3.134 1.00 92.69 182 VAL A CA 1
ATOM 1476 C C . VAL A 1 182 ? 37.725 -23.774 -3.723 1.00 92.69 182 VAL A C 1
ATOM 1478 O O . VAL A 1 182 ? 38.601 -24.342 -4.371 1.00 92.69 182 VAL A O 1
ATOM 1481 N N . GLU A 1 183 ? 37.726 -22.463 -3.503 1.00 92.81 183 GLU A N 1
ATOM 1482 C CA . GLU A 1 183 ? 38.782 -21.567 -3.954 1.00 92.81 183 GLU A CA 1
ATOM 1483 C C . GLU A 1 183 ? 38.919 -20.398 -2.988 1.00 92.81 183 GLU A C 1
ATOM 1485 O O . GLU A 1 183 ? 37.919 -19.910 -2.456 1.00 92.81 183 GLU A O 1
ATOM 1490 N N . ILE A 1 184 ? 40.158 -19.973 -2.761 1.00 93.62 184 ILE A N 1
ATOM 1491 C CA . ILE A 1 184 ? 40.481 -18.772 -2.005 1.00 93.62 184 ILE A CA 1
ATOM 1492 C C . ILE A 1 184 ? 41.797 -18.185 -2.516 1.00 93.62 184 ILE A C 1
ATOM 1494 O O . ILE A 1 184 ? 42.818 -18.872 -2.533 1.00 93.62 184 ILE A O 1
ATOM 1498 N N . ASN A 1 185 ? 41.765 -16.915 -2.906 1.00 92.19 185 ASN A N 1
ATOM 1499 C CA . ASN A 1 185 ? 42.922 -16.159 -3.361 1.00 92.19 185 ASN A CA 1
ATOM 1500 C C . ASN A 1 185 ? 42.960 -14.788 -2.661 1.00 92.19 185 ASN A C 1
ATOM 1502 O O . ASN A 1 185 ? 42.340 -13.848 -3.154 1.00 92.19 185 ASN A O 1
ATOM 1506 N N . PRO A 1 186 ? 43.634 -14.664 -1.502 1.00 87.25 186 PRO A N 1
ATOM 1507 C CA . PRO A 1 186 ? 43.607 -13.438 -0.699 1.00 87.25 186 PRO A CA 1
ATOM 1508 C C . PRO A 1 186 ? 44.161 -12.191 -1.386 1.00 87.25 186 PRO A C 1
ATOM 1510 O O . PRO A 1 186 ? 43.724 -11.090 -1.067 1.00 87.25 186 PRO A O 1
ATOM 1513 N N . ASP A 1 187 ? 45.055 -12.360 -2.358 1.00 88.38 187 ASP A N 1
ATOM 1514 C CA . ASP A 1 187 ? 45.688 -11.244 -3.070 1.00 88.38 187 ASP A CA 1
ATOM 1515 C C . ASP A 1 187 ? 44.766 -10.635 -4.144 1.00 88.38 187 ASP A C 1
ATOM 1517 O O . ASP A 1 187 ? 45.070 -9.611 -4.757 1.00 88.38 187 ASP A O 1
ATOM 1521 N N . GLN A 1 188 ? 43.612 -11.261 -4.386 1.00 91.81 188 GLN A N 1
ATOM 1522 C CA . GLN A 1 188 ? 42.671 -10.869 -5.423 1.00 91.81 188 GLN A CA 1
ATOM 1523 C C . GLN A 1 188 ? 41.646 -9.862 -4.891 1.00 91.81 188 GLN A C 1
ATOM 1525 O O . GLN A 1 188 ? 40.567 -10.230 -4.415 1.00 91.81 188 GLN A O 1
ATOM 1530 N N . LEU A 1 189 ? 42.009 -8.583 -4.989 1.00 91.00 189 LEU A N 1
ATOM 1531 C CA . LEU A 1 189 ? 41.260 -7.444 -4.454 1.00 91.00 189 LEU A CA 1
ATOM 1532 C C . LEU A 1 189 ? 40.674 -6.565 -5.559 1.00 91.00 189 LEU A C 1
ATOM 1534 O O . LEU A 1 189 ? 41.301 -6.342 -6.596 1.00 91.00 189 LEU A O 1
ATOM 1538 N N . TYR A 1 190 ? 39.506 -5.986 -5.292 1.00 91.12 190 TYR A N 1
ATOM 1539 C CA . TYR A 1 190 ? 38.755 -5.213 -6.275 1.00 91.12 190 TYR A CA 1
ATOM 1540 C C . TYR A 1 190 ? 38.271 -3.865 -5.747 1.00 91.12 190 TYR A C 1
ATOM 1542 O O . TYR A 1 190 ? 38.013 -3.674 -4.564 1.00 91.12 190 TYR A O 1
ATOM 1550 N N . THR A 1 191 ? 38.076 -2.921 -6.651 1.00 88.06 191 THR A N 1
ATOM 1551 C CA . THR A 1 191 ? 37.206 -1.767 -6.430 1.00 88.06 191 THR A CA 1
ATOM 1552 C C . THR A 1 191 ? 35.769 -2.131 -6.788 1.00 88.06 191 THR A C 1
ATOM 1554 O O . THR A 1 191 ? 35.513 -3.000 -7.629 1.00 88.06 191 THR A O 1
ATOM 1557 N N . GLN A 1 192 ? 34.799 -1.424 -6.206 1.00 83.06 192 GLN A N 1
ATOM 1558 C CA . GLN A 1 192 ? 33.401 -1.619 -6.596 1.00 83.06 192 GLN A CA 1
ATOM 1559 C C . GLN A 1 192 ? 33.152 -1.265 -8.070 1.00 83.06 192 GLN A C 1
ATOM 1561 O O . GLN A 1 192 ? 32.291 -1.874 -8.696 1.00 83.06 19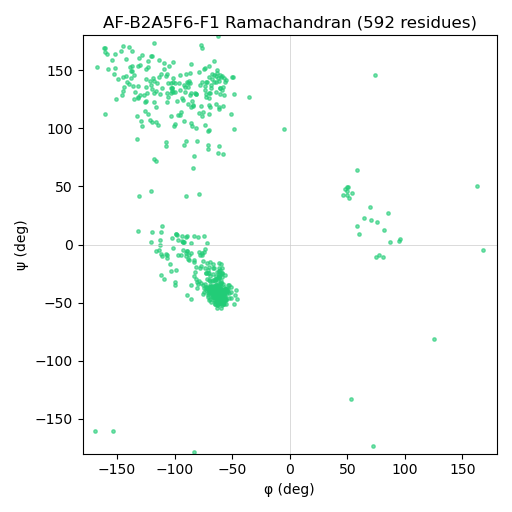2 GLN A O 1
ATOM 1566 N N . GLU A 1 193 ? 33.915 -0.332 -8.652 1.00 82.69 193 GLU A N 1
ATOM 1567 C CA . GLU A 1 193 ? 33.776 0.030 -10.069 1.00 82.69 193 GLU A CA 1
ATOM 1568 C C . GLU A 1 193 ? 34.338 -1.045 -11.009 1.00 82.69 193 GLU A C 1
ATOM 1570 O O . GLU A 1 193 ? 33.752 -1.265 -12.067 1.00 82.69 193 GLU A O 1
ATOM 1575 N N . GLU A 1 194 ? 35.408 -1.758 -10.637 1.00 86.62 194 GLU A N 1
ATOM 1576 C CA . GLU A 1 194 ? 35.916 -2.916 -11.397 1.00 86.62 194 GLU A CA 1
ATOM 1577 C C . GLU A 1 194 ? 34.875 -4.046 -11.422 1.00 86.62 194 GLU A C 1
ATOM 1579 O O . GLU A 1 194 ? 34.537 -4.559 -12.493 1.00 86.62 194 GLU A O 1
ATOM 1584 N N . ILE A 1 195 ? 34.298 -4.366 -10.257 1.00 87.94 195 ILE A N 1
ATOM 1585 C CA . ILE A 1 195 ? 33.202 -5.341 -10.120 1.00 87.94 195 ILE A CA 1
ATOM 1586 C C . ILE A 1 195 ? 32.010 -4.924 -10.975 1.00 87.94 195 ILE A C 1
ATOM 1588 O O . ILE A 1 195 ? 31.496 -5.711 -11.776 1.00 87.94 195 ILE A O 1
ATOM 1592 N N . ARG A 1 196 ? 31.588 -3.665 -10.839 1.00 81.00 196 ARG A N 1
ATOM 1593 C CA . ARG A 1 196 ? 30.461 -3.118 -11.584 1.00 81.00 196 ARG A CA 1
ATOM 1594 C C . ARG A 1 196 ? 30.726 -3.174 -13.078 1.00 81.00 196 ARG A C 1
ATOM 1596 O O . ARG A 1 196 ? 29.913 -3.720 -13.802 1.00 81.00 196 ARG A O 1
ATOM 1603 N N . SER A 1 197 ? 31.871 -2.693 -13.545 1.00 78.44 197 SER A N 1
ATOM 1604 C CA . SER A 1 197 ? 32.202 -2.655 -14.971 1.00 78.44 197 SER A CA 1
ATOM 1605 C C . SER A 1 197 ? 32.259 -4.049 -15.595 1.00 78.44 197 SER A C 1
ATOM 1607 O O . SER A 1 197 ? 31.795 -4.216 -16.721 1.00 78.44 197 SER A O 1
ATOM 1609 N N . SER A 1 198 ? 32.759 -5.060 -14.873 1.00 77.94 198 SER A N 1
ATOM 1610 C CA . SER A 1 198 ? 32.839 -6.427 -15.401 1.00 77.94 198 SER A CA 1
ATOM 1611 C C . SER A 1 198 ? 31.469 -7.087 -15.540 1.00 77.94 198 SER A C 1
ATOM 1613 O O . SER A 1 198 ? 31.166 -7.648 -16.589 1.00 77.94 198 SER A O 1
ATOM 1615 N N . PHE A 1 199 ? 30.622 -7.011 -14.512 1.00 72.38 199 PHE A N 1
ATOM 1616 C CA . PHE A 1 199 ? 29.322 -7.695 -14.530 1.00 72.38 199 PHE A CA 1
ATOM 1617 C C . PHE A 1 199 ? 28.203 -6.859 -15.155 1.00 72.38 199 PHE A C 1
ATOM 1619 O O . PHE A 1 199 ? 27.153 -7.391 -15.501 1.00 72.38 199 PHE A O 1
ATOM 1626 N N . TYR A 1 200 ? 28.429 -5.562 -15.360 1.00 57.50 200 TYR A N 1
ATOM 1627 C CA . TYR A 1 200 ? 27.540 -4.689 -16.120 1.00 57.50 200 TYR A CA 1
ATOM 1628 C C . TYR A 1 200 ? 27.752 -4.843 -17.632 1.00 57.50 200 TYR A C 1
ATOM 1630 O O . TYR A 1 200 ? 26.774 -4.833 -18.377 1.00 57.50 200 TYR A O 1
ATOM 1638 N N . ALA A 1 201 ? 29.001 -5.027 -18.088 1.00 41.69 201 ALA A N 1
ATOM 1639 C CA . ALA A 1 201 ? 29.342 -5.149 -19.509 1.00 41.69 201 ALA A CA 1
ATOM 1640 C C . ALA A 1 201 ? 29.037 -6.531 -20.123 1.00 41.69 201 ALA A C 1
ATOM 1642 O O . ALA A 1 201 ? 28.887 -6.626 -21.337 1.00 41.69 201 ALA A O 1
ATOM 1643 N N . GLU A 1 202 ? 28.904 -7.590 -19.315 1.00 39.97 202 GLU A N 1
ATOM 1644 C CA . GLU A 1 202 ? 28.650 -8.963 -19.795 1.00 39.97 202 GLU A CA 1
ATOM 1645 C C . GLU A 1 202 ? 27.168 -9.397 -19.733 1.00 39.97 202 GLU A C 1
ATOM 1647 O O . GLU A 1 202 ? 26.841 -10.546 -20.024 1.00 39.97 202 GLU A O 1
ATOM 1652 N N . THR A 1 203 ? 26.224 -8.490 -19.443 1.00 36.16 203 THR A N 1
ATOM 1653 C CA . THR A 1 203 ? 24.771 -8.783 -19.510 1.00 36.16 203 THR A CA 1
ATOM 1654 C C . THR A 1 203 ? 24.203 -8.762 -20.940 1.00 36.16 203 THR A C 1
ATOM 1656 O O . THR A 1 203 ? 23.108 -8.268 -21.185 1.00 36.16 203 THR A O 1
ATOM 1659 N N . GLU A 1 204 ? 24.911 -9.354 -21.904 1.00 37.69 204 GLU A N 1
ATOM 1660 C CA . GLU A 1 204 ? 24.370 -9.697 -23.225 1.00 37.69 204 GLU A CA 1
ATOM 1661 C C . GLU A 1 204 ? 24.416 -11.221 -23.440 1.00 37.69 204 GLU A C 1
ATOM 1663 O O . GLU A 1 204 ? 25.227 -11.726 -24.209 1.00 37.69 204 GLU A O 1
ATOM 1668 N N . LYS A 1 205 ? 23.529 -11.973 -22.761 1.00 29.20 205 LYS A N 1
ATOM 1669 C CA . LYS A 1 205 ? 22.895 -13.213 -23.273 1.00 29.20 205 LYS A CA 1
ATOM 1670 C C . LYS A 1 205 ? 21.703 -13.659 -22.398 1.00 29.20 205 LYS A C 1
ATOM 1672 O O . LYS A 1 205 ? 21.615 -13.297 -21.226 1.00 29.20 205 LYS A O 1
ATOM 1677 N N . PRO A 1 206 ? 20.720 -14.368 -22.986 1.00 36.28 206 PRO A N 1
ATOM 1678 C CA . PRO A 1 206 ? 19.316 -14.274 -22.606 1.00 36.28 206 PRO A CA 1
ATOM 1679 C C . PRO A 1 206 ? 18.981 -15.175 -21.417 1.00 36.28 206 PRO A C 1
ATOM 1681 O O . PRO A 1 206 ? 19.040 -16.398 -21.517 1.00 36.28 206 PRO A O 1
ATOM 1684 N N . LYS A 1 207 ? 18.532 -14.587 -20.305 1.00 30.11 207 LYS A N 1
ATOM 1685 C CA . LYS A 1 207 ? 17.793 -15.344 -19.292 1.00 30.11 207 LYS A CA 1
ATOM 1686 C C . LYS A 1 207 ? 16.306 -15.256 -19.593 1.00 30.11 207 LYS A C 1
ATOM 1688 O O . LYS A 1 207 ? 15.655 -14.245 -19.340 1.00 30.11 207 LYS A O 1
ATOM 1693 N N . ALA A 1 208 ? 15.768 -16.367 -20.084 1.00 35.00 208 ALA A N 1
ATOM 1694 C CA . ALA A 1 208 ? 14.379 -16.730 -19.873 1.00 35.00 208 ALA A CA 1
ATOM 1695 C C . ALA A 1 208 ? 14.148 -16.889 -18.357 1.00 35.00 208 ALA A C 1
ATOM 1697 O O . ALA A 1 208 ? 14.254 -17.971 -17.791 1.00 35.00 208 ALA A O 1
ATOM 1698 N N . ARG A 1 209 ? 13.879 -15.779 -17.671 1.00 28.02 209 ARG A N 1
ATOM 1699 C CA . ARG A 1 209 ? 13.204 -15.765 -16.374 1.00 28.02 209 ARG A CA 1
ATOM 1700 C C . ARG A 1 209 ? 12.134 -14.699 -16.473 1.00 28.02 209 ARG A C 1
ATOM 1702 O O . ARG A 1 209 ? 12.446 -13.525 -16.628 1.00 28.02 209 ARG A O 1
ATOM 1709 N N . ASN A 1 210 ? 10.899 -15.198 -16.489 1.00 32.16 210 ASN A N 1
ATOM 1710 C CA . ASN A 1 210 ? 9.622 -14.502 -16.542 1.00 32.16 210 ASN A CA 1
ATOM 1711 C C . ASN A 1 210 ? 9.753 -12.988 -16.458 1.00 32.16 210 ASN A C 1
ATOM 1713 O O . ASN A 1 210 ? 9.888 -12.413 -15.376 1.00 32.16 210 ASN A O 1
ATOM 1717 N N . GLN A 1 211 ? 9.675 -12.381 -17.644 1.00 32.16 211 GLN A N 1
ATOM 1718 C CA . GLN A 1 211 ? 9.249 -11.007 -17.800 1.00 32.16 211 GLN A CA 1
ATOM 1719 C C . GLN A 1 211 ? 8.167 -10.741 -16.755 1.00 32.16 211 GLN A C 1
ATOM 1721 O O . GLN A 1 211 ? 7.155 -11.445 -16.701 1.00 32.16 211 GLN A O 1
ATOM 1726 N N . GLN A 1 212 ? 8.355 -9.686 -15.969 1.00 34.16 212 GLN A N 1
ATOM 1727 C CA . GLN A 1 212 ? 7.220 -8.861 -15.603 1.00 34.16 212 GLN A CA 1
ATOM 1728 C C . GLN A 1 212 ? 6.619 -8.364 -16.921 1.00 34.16 212 GLN A C 1
ATOM 1730 O O . GLN A 1 212 ? 6.886 -7.254 -17.366 1.00 34.16 212 GLN A O 1
ATOM 1735 N N . ASN A 1 213 ? 5.866 -9.232 -17.592 1.00 31.39 213 ASN A N 1
ATOM 1736 C CA . ASN A 1 213 ? 4.936 -8.822 -18.609 1.00 31.39 213 ASN A CA 1
ATOM 1737 C C . ASN A 1 213 ? 3.832 -8.143 -17.821 1.00 31.39 213 ASN A C 1
ATOM 1739 O O . ASN A 1 213 ? 2.953 -8.792 -17.257 1.00 31.39 213 ASN A O 1
ATOM 1743 N N . THR A 1 214 ? 3.905 -6.819 -17.759 1.00 33.38 214 THR A N 1
ATOM 1744 C CA . THR A 1 214 ? 2.699 -6.003 -17.741 1.00 33.38 214 THR A CA 1
ATOM 1745 C C . THR A 1 214 ? 1.832 -6.538 -18.877 1.00 33.38 214 THR A C 1
ATOM 1747 O O . THR A 1 214 ? 2.149 -6.372 -20.054 1.00 33.38 214 THR A O 1
ATOM 1750 N N . GLY A 1 215 ? 0.859 -7.379 -18.529 1.00 37.12 215 GLY A N 1
ATOM 1751 C CA . GLY A 1 215 ? 0.027 -8.042 -19.519 1.00 37.12 215 GLY A CA 1
ATOM 1752 C C . GLY A 1 215 ? -0.719 -6.976 -20.298 1.00 37.12 215 GLY A C 1
ATOM 1753 O O . GLY A 1 215 ? -1.431 -6.229 -19.647 1.00 37.12 215 GLY A O 1
ATOM 1754 N N . GLN A 1 216 ? -0.484 -6.900 -21.618 1.00 49.41 216 GLN A N 1
ATOM 1755 C CA . GLN A 1 216 ? -1.334 -6.294 -22.668 1.00 49.41 216 GLN A CA 1
ATOM 1756 C C . GLN A 1 216 ? -0.538 -6.024 -23.955 1.00 49.41 216 GLN A C 1
ATOM 1758 O O . GLN A 1 216 ? -0.531 -4.929 -24.504 1.00 49.41 216 GLN A O 1
ATOM 1763 N N . ILE A 1 217 ? 0.185 -7.030 -24.443 1.00 46.88 217 ILE A N 1
ATOM 1764 C CA . ILE A 1 217 ? 0.759 -6.972 -25.788 1.00 46.88 217 ILE A CA 1
ATOM 1765 C C . ILE A 1 217 ? 0.055 -8.054 -26.592 1.00 46.88 217 ILE A C 1
ATOM 1767 O O . ILE A 1 217 ? 0.356 -9.239 -26.432 1.00 46.88 217 ILE A O 1
ATOM 1771 N N . GLU A 1 218 ? -0.894 -7.646 -27.428 1.00 41.41 218 GLU A N 1
ATOM 1772 C CA . GLU A 1 218 ? -1.414 -8.488 -28.501 1.00 41.41 218 GLU A CA 1
ATOM 1773 C C . GLU A 1 218 ? -0.630 -8.197 -29.780 1.00 41.41 218 GLU A C 1
ATOM 1775 O O . GLU A 1 218 ? -0.496 -7.047 -30.204 1.00 41.41 218 GLU A O 1
ATOM 1780 N N . ARG A 1 219 ? -0.079 -9.253 -30.386 1.00 40.97 219 ARG A N 1
ATOM 1781 C CA . ARG A 1 219 ? 0.529 -9.201 -31.717 1.00 40.97 219 ARG A CA 1
ATOM 1782 C C . ARG A 1 219 ? -0.479 -9.761 -32.707 1.00 40.97 219 ARG A C 1
ATOM 1784 O O . ARG A 1 219 ? -0.617 -10.974 -32.814 1.00 40.97 219 ARG A O 1
ATOM 1791 N N . VAL A 1 220 ? -1.156 -8.880 -33.430 1.00 41.50 220 VAL A N 1
ATOM 1792 C CA . VAL A 1 220 ? -2.015 -9.250 -34.560 1.00 41.50 220 VAL A CA 1
ATOM 1793 C C . VAL A 1 220 ? -1.417 -8.586 -35.798 1.00 41.50 220 VAL A C 1
ATOM 1795 O O . VAL A 1 220 ? -1.196 -7.378 -35.798 1.00 41.50 220 VAL A O 1
ATOM 1798 N N . ASN A 1 221 ? -1.083 -9.370 -36.828 1.00 38.75 221 ASN A N 1
ATOM 1799 C CA . ASN A 1 221 ? -0.540 -8.884 -38.108 1.00 38.75 221 ASN A CA 1
ATOM 1800 C C . ASN A 1 221 ? 0.667 -7.922 -37.980 1.00 38.75 221 ASN A C 1
ATOM 1802 O O . ASN A 1 221 ? 0.675 -6.846 -38.572 1.00 38.75 221 ASN A O 1
ATOM 1806 N N . ASN A 1 222 ? 1.694 -8.283 -37.193 1.00 57.03 222 ASN A N 1
ATOM 1807 C CA . ASN A 1 222 ? 2.921 -7.484 -36.978 1.00 57.03 222 ASN A CA 1
ATOM 1808 C C . ASN A 1 222 ? 2.737 -6.074 -36.365 1.00 57.03 222 ASN A C 1
ATOM 1810 O O . ASN A 1 222 ? 3.715 -5.328 -36.279 1.00 57.03 222 ASN A O 1
ATOM 1814 N N . LYS A 1 223 ? 1.534 -5.708 -35.900 1.00 68.56 223 LYS A N 1
ATOM 1815 C CA . LYS A 1 223 ? 1.245 -4.435 -35.219 1.00 68.56 223 LYS A CA 1
ATOM 1816 C C . LYS A 1 223 ? 1.124 -4.651 -33.710 1.00 68.56 223 LYS A C 1
ATOM 1818 O O . LYS A 1 223 ? 0.493 -5.614 -33.272 1.00 68.56 223 LYS A O 1
ATOM 1823 N N . ILE A 1 224 ? 1.757 -3.790 -32.912 1.00 78.31 224 ILE A N 1
ATOM 1824 C CA . ILE A 1 224 ? 1.737 -3.876 -31.442 1.00 78.31 224 ILE A CA 1
ATOM 1825 C C . ILE A 1 224 ? 0.633 -2.961 -30.917 1.00 78.31 224 ILE A C 1
ATOM 1827 O O . ILE A 1 224 ? 0.779 -1.746 -30.998 1.00 78.31 224 ILE A O 1
ATOM 1831 N N . LYS A 1 225 ? -0.446 -3.517 -30.360 1.00 78.06 225 LYS A N 1
ATOM 1832 C CA . LYS A 1 225 ? -1.508 -2.718 -29.726 1.00 78.06 225 LYS A CA 1
ATOM 1833 C C . LYS A 1 225 ? -1.202 -2.459 -28.257 1.00 78.06 225 LYS A C 1
ATOM 1835 O O . LYS A 1 225 ? -0.792 -3.373 -27.544 1.00 78.06 225 LYS A O 1
ATOM 1840 N N . ILE A 1 226 ? -1.404 -1.219 -27.821 1.00 76.38 226 ILE A N 1
ATOM 1841 C CA . ILE A 1 226 ? -1.173 -0.762 -26.451 1.00 76.38 226 ILE A CA 1
ATOM 1842 C C . ILE A 1 226 ? -2.342 0.116 -26.017 1.00 76.38 226 ILE A C 1
ATOM 1844 O O . ILE A 1 226 ? -2.777 0.979 -26.770 1.00 76.38 226 ILE A O 1
ATOM 1848 N N . TYR A 1 227 ? -2.828 -0.072 -24.793 1.00 73.00 227 TYR A N 1
ATOM 1849 C CA . TYR A 1 227 ? -4.064 0.561 -24.315 1.00 73.00 227 TYR A CA 1
ATOM 1850 C C . TYR A 1 227 ? -3.835 1.710 -23.319 1.00 73.00 227 TYR A C 1
ATOM 1852 O O . TYR A 1 227 ? -4.751 2.459 -22.983 1.00 73.00 227 TYR A O 1
ATOM 1860 N N . ASN A 1 228 ? -2.610 1.914 -22.833 1.00 70.00 228 ASN A N 1
ATOM 1861 C CA . ASN A 1 228 ? -2.308 3.031 -21.943 1.00 70.00 228 ASN A CA 1
ATOM 1862 C C . ASN A 1 228 ? -0.973 3.697 -22.283 1.00 70.00 228 ASN A C 1
ATOM 1864 O O . ASN A 1 228 ? -0.054 3.084 -22.822 1.00 70.00 228 ASN A O 1
ATOM 1868 N N . ILE A 1 229 ? -0.881 4.986 -21.955 1.00 69.81 229 ILE A N 1
ATOM 1869 C CA . ILE A 1 229 ? 0.237 5.837 -22.367 1.00 69.81 229 ILE A CA 1
ATOM 1870 C C . ILE A 1 229 ? 1.549 5.481 -21.650 1.00 69.81 229 ILE A C 1
ATOM 1872 O O . ILE A 1 229 ? 2.628 5.618 -22.221 1.00 69.81 229 ILE A O 1
ATOM 1876 N N . SER A 1 230 ? 1.463 4.986 -20.411 1.00 68.50 230 SER A N 1
ATOM 1877 C CA . SER A 1 230 ? 2.636 4.559 -19.644 1.00 68.50 230 SER A CA 1
ATOM 1878 C C . SER A 1 230 ? 3.298 3.362 -20.319 1.00 68.50 230 SER A C 1
ATOM 1880 O O . SER A 1 230 ? 4.497 3.385 -20.589 1.00 68.50 230 SER A O 1
ATOM 1882 N N . ASP A 1 231 ? 2.509 2.337 -20.632 1.00 74.81 231 ASP A N 1
ATOM 1883 C CA . ASP A 1 231 ? 2.998 1.140 -21.305 1.00 74.81 231 ASP A CA 1
ATOM 1884 C C . ASP A 1 231 ? 3.422 1.464 -22.743 1.00 74.81 231 ASP A C 1
ATOM 1886 O O . ASP A 1 231 ? 4.404 0.904 -23.224 1.00 74.81 231 ASP A O 1
ATOM 1890 N N . PHE A 1 232 ? 2.774 2.437 -23.398 1.00 81.56 232 PHE A N 1
ATOM 1891 C CA . PHE A 1 232 ? 3.184 2.913 -24.721 1.00 81.56 232 PHE A CA 1
ATOM 1892 C C . PHE A 1 232 ? 4.623 3.416 -24.712 1.00 81.56 232 PHE A C 1
ATOM 1894 O O . PHE A 1 232 ? 5.435 2.956 -25.513 1.00 81.56 232 PHE A O 1
ATOM 1901 N N . PHE A 1 233 ? 4.974 4.301 -23.777 1.00 82.38 233 PHE A N 1
ATOM 1902 C CA . PHE A 1 233 ? 6.342 4.803 -23.682 1.00 82.38 233 PHE A CA 1
ATOM 1903 C C . PHE A 1 233 ? 7.337 3.719 -23.274 1.00 82.38 233 PHE A C 1
ATOM 1905 O O . PHE A 1 233 ? 8.463 3.707 -23.768 1.00 82.38 233 PHE A O 1
ATOM 1912 N N . GLU A 1 234 ? 6.946 2.786 -22.409 1.00 82.12 234 GLU A N 1
ATOM 1913 C CA . GLU A 1 234 ? 7.826 1.683 -22.029 1.00 82.12 234 GLU A CA 1
ATOM 1914 C C . GLU A 1 234 ? 8.100 0.714 -23.179 1.00 82.12 234 GLU A C 1
ATOM 1916 O O . GLU A 1 234 ? 9.243 0.290 -23.352 1.00 82.12 234 GLU A O 1
ATOM 1921 N N . VAL A 1 235 ? 7.100 0.414 -24.008 1.00 83.06 235 VAL A N 1
ATOM 1922 C CA . VAL A 1 235 ? 7.282 -0.384 -25.225 1.00 83.06 235 VAL A CA 1
ATOM 1923 C C . VAL A 1 235 ? 8.044 0.404 -26.288 1.00 83.06 235 VAL A C 1
ATOM 1925 O O . VAL A 1 235 ? 8.911 -0.171 -26.945 1.00 83.06 235 VAL A O 1
ATOM 1928 N N . ALA A 1 236 ? 7.793 1.707 -26.433 1.00 86.75 236 ALA A N 1
ATOM 1929 C CA . ALA A 1 236 ? 8.520 2.571 -27.361 1.00 86.75 236 ALA A CA 1
ATOM 1930 C C . ALA A 1 236 ? 10.026 2.574 -27.064 1.00 86.75 236 ALA A C 1
ATOM 1932 O O . ALA A 1 236 ? 10.837 2.383 -27.967 1.00 86.75 236 ALA A O 1
ATOM 1933 N N . LYS A 1 237 ? 10.410 2.685 -25.785 1.00 91.19 237 LYS A N 1
ATOM 1934 C CA . LYS A 1 237 ? 11.815 2.603 -25.345 1.00 91.19 237 LYS A CA 1
ATOM 1935 C C . LYS A 1 237 ? 12.465 1.255 -25.663 1.00 91.19 237 LYS A C 1
ATOM 1937 O O . LYS A 1 237 ? 13.687 1.181 -25.728 1.00 91.19 237 LYS A O 1
ATOM 1942 N N . GLN A 1 238 ? 11.683 0.191 -25.841 1.00 90.88 238 GLN A N 1
ATOM 1943 C CA . GLN A 1 238 ? 12.181 -1.139 -26.209 1.00 90.88 238 GLN A CA 1
ATOM 1944 C C . GLN A 1 238 ? 12.343 -1.331 -27.720 1.00 90.88 238 GLN A C 1
ATOM 1946 O O . GLN A 1 238 ? 12.883 -2.356 -28.144 1.00 90.88 238 GLN A O 1
ATOM 1951 N N . GLN A 1 239 ? 11.888 -0.375 -28.534 1.00 91.31 239 GLN A N 1
ATOM 1952 C CA . GLN A 1 239 ? 12.013 -0.462 -29.981 1.00 91.31 239 GLN A CA 1
ATOM 1953 C C . GLN A 1 239 ? 13.409 -0.091 -30.453 1.00 91.31 239 GLN A C 1
ATOM 1955 O O . GLN A 1 239 ? 14.093 0.745 -29.869 1.00 91.31 239 GLN A O 1
ATOM 1960 N N . ASP A 1 240 ? 13.813 -0.722 -31.550 1.00 92.94 240 ASP A N 1
ATOM 1961 C CA . ASP A 1 240 ? 15.132 -0.533 -32.127 1.00 92.94 240 ASP A CA 1
ATOM 1962 C C . ASP A 1 240 ? 15.280 0.857 -32.753 1.00 92.94 240 ASP A C 1
ATOM 1964 O O . ASP A 1 240 ? 14.857 1.083 -33.888 1.00 92.94 240 ASP A O 1
ATOM 1968 N N . ILE A 1 241 ? 15.899 1.788 -32.020 1.00 94.31 241 ILE A N 1
ATOM 1969 C CA . ILE A 1 241 ? 16.068 3.187 -32.447 1.00 94.31 241 ILE A CA 1
ATOM 1970 C C . ILE A 1 241 ? 16.844 3.338 -33.757 1.00 94.31 241 ILE A C 1
ATOM 1972 O O . ILE A 1 241 ? 16.742 4.374 -34.408 1.00 94.31 241 ILE A O 1
ATOM 1976 N N . ARG A 1 242 ? 17.562 2.300 -34.201 1.00 94.00 242 ARG A N 1
ATOM 1977 C CA . ARG A 1 242 ? 18.218 2.284 -35.512 1.00 94.00 242 ARG A CA 1
ATOM 1978 C C . ARG A 1 242 ? 17.224 2.404 -36.665 1.00 94.00 242 ARG A C 1
ATOM 1980 O O . ARG A 1 242 ? 17.570 2.977 -37.692 1.00 94.00 242 ARG A O 1
ATOM 1987 N N . LYS A 1 243 ? 15.978 1.942 -36.481 1.00 93.19 243 LYS A N 1
ATOM 1988 C CA . LYS A 1 243 ? 14.890 2.147 -37.454 1.00 93.19 243 LYS A CA 1
ATOM 1989 C C . LYS A 1 243 ? 14.532 3.624 -37.605 1.00 93.19 243 LYS A C 1
ATOM 1991 O O . LYS A 1 243 ? 14.320 4.081 -38.721 1.00 93.19 243 LYS A O 1
ATOM 1996 N N . TYR A 1 244 ? 14.499 4.362 -36.494 1.00 94.88 244 TYR A N 1
ATOM 1997 C CA . TYR A 1 244 ? 14.253 5.804 -36.496 1.00 94.88 244 TYR A CA 1
ATOM 1998 C C . TYR A 1 244 ? 15.421 6.568 -37.129 1.00 94.88 244 TYR A C 1
ATOM 2000 O O . TYR A 1 244 ? 15.222 7.346 -38.056 1.00 94.88 244 TYR A O 1
ATOM 2008 N N . LEU A 1 245 ? 16.645 6.266 -36.689 1.00 93.69 245 LEU A N 1
ATOM 2009 C CA . LEU A 1 245 ? 17.879 6.886 -37.185 1.00 93.69 245 LEU A CA 1
ATOM 2010 C C . LEU A 1 245 ? 18.283 6.415 -38.597 1.00 93.69 245 LEU A C 1
ATOM 2012 O O . LEU A 1 245 ? 19.279 6.891 -39.132 1.00 93.69 245 LEU A O 1
ATOM 2016 N N . LYS A 1 246 ? 17.541 5.466 -39.188 1.00 93.81 246 LYS A N 1
ATOM 2017 C CA . LYS A 1 246 ? 17.788 4.866 -40.512 1.00 93.81 246 LYS A CA 1
ATOM 2018 C C . LYS A 1 246 ? 19.235 4.396 -40.695 1.00 93.81 246 LYS A C 1
ATOM 2020 O O . LYS A 1 246 ? 19.889 4.706 -41.686 1.00 93.81 246 LYS A O 1
ATOM 2025 N N . THR A 1 247 ? 19.738 3.640 -39.723 1.00 91.81 247 THR A N 1
ATOM 2026 C CA . THR A 1 247 ? 21.136 3.197 -39.680 1.00 91.81 247 THR A CA 1
ATOM 2027 C C . THR A 1 247 ? 21.261 1.698 -39.442 1.00 91.81 247 THR A C 1
ATOM 2029 O O . THR A 1 247 ? 20.400 1.084 -38.819 1.00 91.81 247 THR A O 1
ATOM 2032 N N . ASN A 1 248 ? 22.369 1.113 -39.898 1.00 89.88 248 ASN A N 1
ATOM 2033 C CA . ASN A 1 248 ? 22.690 -0.306 -39.721 1.00 89.88 248 ASN A CA 1
ATOM 2034 C C . ASN A 1 248 ? 23.868 -0.532 -38.764 1.00 89.88 248 ASN A C 1
ATOM 2036 O O . ASN A 1 248 ? 24.447 -1.618 -38.741 1.00 89.88 248 ASN A O 1
ATOM 2040 N N . VAL A 1 249 ? 24.236 0.480 -37.969 1.00 90.38 249 VAL A N 1
ATOM 2041 C CA . VAL A 1 249 ? 25.321 0.345 -36.989 1.00 90.38 249 VAL A CA 1
ATOM 2042 C C . VAL A 1 249 ? 25.051 -0.815 -36.029 1.00 90.38 249 VAL A C 1
ATOM 2044 O O . VAL A 1 249 ? 23.921 -1.071 -35.586 1.00 90.38 249 VAL A O 1
ATOM 2047 N N . LEU A 1 250 ? 26.116 -1.551 -35.724 1.00 89.25 250 LEU A N 1
ATOM 2048 C CA . LEU A 1 250 ? 26.068 -2.628 -34.749 1.00 89.25 250 LEU A CA 1
ATOM 2049 C C . LEU A 1 250 ? 25.905 -2.042 -33.345 1.00 89.25 250 LEU A C 1
ATOM 2051 O O . LEU A 1 250 ? 26.455 -0.987 -33.027 1.00 89.25 250 LEU A O 1
ATOM 2055 N N . LEU A 1 251 ? 25.151 -2.743 -32.500 1.00 90.31 251 LEU A N 1
ATOM 2056 C CA . LEU A 1 251 ? 25.005 -2.348 -31.103 1.00 90.31 251 LEU A CA 1
ATOM 2057 C C . LEU A 1 251 ? 26.368 -2.362 -30.403 1.00 90.31 251 LEU A C 1
ATOM 2059 O O . LEU A 1 251 ? 27.228 -3.188 -30.711 1.00 90.31 251 LEU A O 1
ATOM 2063 N N . ASN A 1 252 ? 26.552 -1.432 -29.469 1.00 91.12 252 ASN A N 1
ATOM 2064 C CA . ASN A 1 252 ? 27.769 -1.248 -28.674 1.00 91.12 252 ASN A CA 1
ATOM 2065 C C . ASN A 1 252 ? 29.040 -0.984 -29.501 1.00 91.12 252 ASN A C 1
ATOM 2067 O O . ASN A 1 252 ? 30.152 -1.112 -28.987 1.00 91.12 252 ASN A O 1
ATOM 2071 N N . LYS A 1 253 ? 28.901 -0.618 -30.780 1.00 93.31 253 LYS A N 1
ATOM 2072 C CA . LYS A 1 253 ? 30.009 -0.149 -31.612 1.00 93.31 253 LYS A CA 1
ATOM 2073 C C . LYS A 1 253 ? 29.942 1.360 -31.755 1.00 93.31 253 LYS A C 1
ATOM 2075 O O . LYS A 1 253 ? 28.860 1.922 -31.917 1.00 93.31 253 LYS A O 1
ATOM 2080 N N . SER A 1 254 ? 31.110 1.988 -31.679 1.00 91.94 254 SER A N 1
ATOM 2081 C CA . SER A 1 254 ? 31.237 3.422 -31.893 1.00 91.94 254 SER A CA 1
ATOM 2082 C C . SER A 1 254 ? 31.040 3.762 -33.367 1.00 91.94 254 SER A C 1
ATOM 2084 O O . SER A 1 254 ? 31.534 3.051 -34.242 1.00 91.94 254 SER A O 1
ATOM 2086 N N . PHE A 1 255 ? 30.339 4.855 -33.634 1.00 94.31 255 PHE A N 1
ATOM 2087 C CA . PHE A 1 255 ? 30.160 5.450 -34.956 1.00 94.31 255 PHE A CA 1
ATOM 2088 C C . PHE A 1 255 ? 30.121 6.983 -34.833 1.00 94.31 255 PHE A C 1
ATOM 2090 O O . PHE A 1 255 ? 30.087 7.527 -33.725 1.00 94.31 255 PHE A O 1
ATOM 2097 N N . ASN A 1 256 ? 30.160 7.675 -35.968 1.00 93.94 256 ASN A N 1
ATOM 2098 C CA . ASN A 1 256 ? 30.108 9.135 -36.011 1.00 93.94 256 ASN A CA 1
ATOM 2099 C C . ASN A 1 256 ? 28.731 9.656 -35.589 1.00 93.94 256 ASN A C 1
ATOM 2101 O O . ASN A 1 256 ? 27.699 9.099 -35.964 1.00 93.94 256 ASN A O 1
ATOM 2105 N N . CYS A 1 257 ? 28.698 10.709 -34.783 1.00 94.38 257 CYS A N 1
ATOM 2106 C CA . CYS A 1 257 ? 27.457 11.194 -34.191 1.00 94.38 257 CYS A CA 1
ATOM 2107 C C . CYS A 1 257 ? 26.475 11.740 -35.245 1.00 94.38 257 CYS A C 1
ATOM 2109 O O . CYS A 1 257 ? 26.857 12.471 -36.148 1.00 94.38 257 CYS A O 1
ATOM 2111 N N . PHE A 1 258 ? 25.172 11.468 -35.092 1.00 92.81 258 PHE A N 1
ATOM 2112 C CA . PHE A 1 258 ? 24.132 12.082 -35.943 1.00 92.81 258 PHE A CA 1
ATOM 2113 C C . PHE A 1 258 ? 23.845 13.550 -35.593 1.00 92.81 258 PHE A C 1
ATOM 2115 O O . PHE A 1 258 ? 23.174 14.254 -36.342 1.00 92.81 258 PHE A O 1
ATOM 2122 N N . TYR A 1 259 ? 24.320 14.010 -34.435 1.00 93.00 259 TYR A N 1
ATOM 2123 C CA . TYR A 1 259 ? 23.941 15.295 -33.845 1.00 93.00 259 TYR A CA 1
ATOM 2124 C C . TYR A 1 259 ? 25.088 16.313 -33.797 1.00 93.00 259 TYR A C 1
ATOM 2126 O O . TYR A 1 259 ? 24.883 17.421 -33.303 1.00 93.00 259 TYR A O 1
ATOM 2134 N N . HIS A 1 260 ? 26.280 15.944 -34.274 1.00 91.94 260 HIS A N 1
ATOM 2135 C CA . HIS A 1 260 ? 27.399 16.845 -34.561 1.00 91.94 260 HIS A CA 1
ATOM 2136 C C . HIS A 1 260 ? 28.379 16.160 -35.526 1.00 91.94 260 HIS A C 1
ATOM 2138 O O . HIS A 1 260 ? 28.325 14.947 -35.685 1.00 91.94 260 HIS A O 1
ATOM 2144 N N . HIS A 1 261 ? 29.294 16.920 -36.125 1.00 89.81 261 HIS A N 1
ATOM 2145 C CA . HIS A 1 261 ? 30.354 16.357 -36.961 1.00 89.81 261 HIS A CA 1
ATOM 2146 C C . HIS A 1 261 ? 31.583 15.993 -36.127 1.00 89.81 261 HIS A C 1
ATOM 2148 O O . HIS A 1 261 ? 32.183 16.862 -35.495 1.00 89.81 261 HIS A O 1
ATOM 2154 N N . ASP A 1 262 ? 31.971 14.722 -36.152 1.00 87.88 262 ASP A N 1
ATOM 2155 C CA . ASP A 1 262 ? 33.182 14.201 -35.529 1.00 87.88 262 ASP A CA 1
ATOM 2156 C C . ASP A 1 262 ? 34.113 13.531 -36.553 1.00 87.88 262 ASP A C 1
ATOM 2158 O O . ASP A 1 262 ? 33.688 12.821 -37.462 1.00 87.88 262 ASP A O 1
ATOM 2162 N N . ASN A 1 263 ? 35.422 13.749 -36.383 1.00 84.69 263 ASN A N 1
ATOM 2163 C CA . ASN A 1 263 ? 36.458 13.049 -37.155 1.00 84.69 263 ASN A CA 1
ATOM 2164 C C . ASN A 1 263 ? 36.754 11.651 -36.588 1.00 84.69 263 ASN A C 1
ATOM 2166 O O . ASN A 1 263 ? 37.314 10.808 -37.282 1.00 84.69 263 ASN A O 1
ATOM 2170 N N . ASN A 1 264 ? 36.389 11.416 -35.324 1.00 88.31 264 ASN A N 1
ATOM 2171 C CA . ASN A 1 264 ? 36.546 10.144 -34.631 1.00 88.31 264 ASN A CA 1
ATOM 2172 C C . ASN A 1 264 ? 35.184 9.696 -34.080 1.00 88.31 264 ASN A C 1
ATOM 2174 O O . ASN A 1 264 ? 34.521 10.517 -33.445 1.00 88.31 264 ASN A O 1
ATOM 2178 N N . PRO A 1 265 ? 34.802 8.415 -34.228 1.00 91.31 265 PRO A N 1
ATOM 2179 C CA . PRO A 1 265 ? 33.531 7.893 -33.734 1.00 91.31 265 PRO A CA 1
ATOM 2180 C C . PRO A 1 265 ? 33.257 8.225 -32.261 1.00 91.31 265 PRO A C 1
ATOM 2182 O O . PRO A 1 265 ? 33.917 7.694 -31.365 1.00 91.31 265 PRO A O 1
ATOM 2185 N N . SER A 1 266 ? 32.262 9.074 -31.996 1.00 91.88 266 SER A N 1
ATOM 2186 C CA . SER A 1 266 ? 31.919 9.511 -30.636 1.00 91.88 266 SER A CA 1
ATOM 2187 C C . SER A 1 266 ? 30.575 8.990 -30.122 1.00 91.88 266 SER A C 1
ATOM 2189 O O . SER A 1 266 ? 30.281 9.152 -28.933 1.00 91.88 266 SER A O 1
ATOM 2191 N N . ALA A 1 267 ? 29.753 8.380 -30.979 1.00 94.25 267 ALA A N 1
ATOM 2192 C CA . ALA A 1 267 ? 28.415 7.915 -30.638 1.00 94.25 267 ALA A CA 1
ATOM 2193 C C . ALA A 1 267 ? 28.309 6.390 -30.565 1.00 94.25 267 ALA A C 1
ATOM 2195 O O . ALA A 1 267 ? 29.032 5.674 -31.246 1.00 94.25 267 ALA A O 1
ATOM 2196 N N . VAL A 1 268 ? 27.395 5.888 -29.733 1.00 94.50 268 VAL A N 1
ATOM 2197 C CA . VAL A 1 268 ? 27.120 4.455 -29.550 1.00 94.50 268 VAL A CA 1
ATOM 2198 C C . VAL A 1 268 ? 25.615 4.252 -29.387 1.00 94.50 268 VAL A C 1
ATOM 2200 O O . VAL A 1 268 ? 24.956 5.011 -28.681 1.00 94.50 268 VAL A O 1
ATOM 2203 N N . ILE A 1 269 ? 25.067 3.196 -29.990 1.00 94.69 269 ILE A N 1
ATOM 2204 C CA . ILE A 1 269 ? 23.712 2.714 -29.701 1.00 94.69 269 ILE A CA 1
ATOM 2205 C C . ILE A 1 269 ? 23.856 1.429 -28.904 1.00 94.69 269 ILE A C 1
ATOM 2207 O O . ILE A 1 269 ? 24.484 0.482 -29.376 1.00 94.69 269 ILE A O 1
ATOM 2211 N N . SER A 1 270 ? 23.272 1.380 -27.714 1.00 92.38 270 SER A N 1
ATOM 2212 C CA . SER A 1 270 ? 23.239 0.175 -26.888 1.00 92.38 270 SER A CA 1
ATOM 2213 C C . SER A 1 270 ? 21.806 -0.247 -26.603 1.00 92.38 270 SER A C 1
ATOM 2215 O O . SER A 1 270 ? 20.852 0.524 -26.755 1.00 92.38 270 SER A O 1
ATOM 2217 N N . LYS A 1 271 ? 21.647 -1.504 -26.195 1.00 90.06 271 LYS A N 1
ATOM 2218 C CA . LYS A 1 271 ? 20.381 -2.028 -25.699 1.00 90.06 271 LYS A CA 1
ATOM 2219 C C . LYS A 1 271 ? 20.589 -2.537 -24.284 1.00 90.06 271 LYS A C 1
ATOM 2221 O O . LYS A 1 271 ? 21.181 -3.590 -24.085 1.00 90.06 271 LYS A O 1
ATOM 2226 N N . LYS A 1 272 ? 20.067 -1.813 -23.298 1.00 80.56 272 LYS A N 1
ATOM 2227 C CA . LYS A 1 272 ? 20.207 -2.151 -21.881 1.00 80.56 272 LYS A CA 1
ATOM 2228 C C . LYS A 1 272 ? 18.845 -2.424 -21.253 1.00 80.56 272 LYS A C 1
ATOM 2230 O O . LYS A 1 272 ? 17.918 -1.629 -21.387 1.00 80.56 272 LYS A O 1
ATOM 2235 N N . ASN A 1 273 ? 18.711 -3.549 -20.548 1.00 73.81 273 ASN A N 1
ATOM 2236 C CA . ASN A 1 273 ? 17.464 -3.973 -19.890 1.00 73.81 273 ASN A CA 1
ATOM 2237 C C . ASN A 1 273 ? 16.255 -3.962 -20.847 1.00 73.81 273 ASN A C 1
ATOM 2239 O O . ASN A 1 273 ? 15.168 -3.503 -20.501 1.00 73.81 273 ASN A O 1
ATOM 2243 N N . GLY A 1 274 ? 16.471 -4.399 -22.092 1.00 79.88 274 GLY A N 1
ATOM 2244 C CA . GLY A 1 274 ? 15.456 -4.401 -23.147 1.00 79.88 274 GLY A CA 1
ATOM 2245 C C . GLY A 1 274 ? 15.179 -3.041 -23.794 1.00 79.88 274 GLY A C 1
ATOM 2246 O O . GLY A 1 274 ? 14.514 -3.023 -24.825 1.00 79.88 274 GLY A O 1
ATOM 2247 N N . ARG A 1 275 ? 15.707 -1.932 -23.261 1.00 87.38 275 ARG A N 1
ATOM 2248 C CA . ARG A 1 275 ? 15.531 -0.577 -23.799 1.00 87.38 275 ARG A CA 1
ATOM 2249 C C . ARG A 1 275 ? 16.706 -0.166 -24.681 1.00 87.38 275 ARG A C 1
ATOM 2251 O O . ARG A 1 275 ? 17.853 -0.425 -24.333 1.00 87.38 275 ARG A O 1
ATOM 2258 N N . TYR A 1 276 ? 16.426 0.488 -25.799 1.00 93.56 276 TYR A N 1
ATOM 2259 C CA . TYR A 1 276 ? 17.447 1.048 -26.678 1.00 93.56 276 TYR A CA 1
ATOM 2260 C C . TYR A 1 276 ? 17.813 2.462 -26.243 1.00 93.56 276 TYR A C 1
ATOM 2262 O O . TYR A 1 276 ? 16.945 3.258 -25.875 1.00 93.56 276 TYR A O 1
ATOM 2270 N N . GLN A 1 277 ? 19.106 2.760 -26.293 1.00 95.12 277 GLN A N 1
ATOM 2271 C CA . GLN A 1 277 ? 19.660 4.035 -25.873 1.00 95.12 277 GLN A CA 1
ATOM 2272 C C . GLN A 1 277 ? 20.757 4.490 -26.838 1.00 95.12 277 GLN A C 1
ATOM 2274 O O . GLN A 1 277 ? 21.592 3.696 -27.268 1.00 95.12 277 GLN A O 1
ATOM 2279 N N . TYR A 1 278 ? 20.752 5.779 -27.153 1.00 96.06 278 TYR A N 1
ATOM 2280 C CA . TYR A 1 278 ? 21.774 6.469 -27.924 1.00 96.06 278 TYR A CA 1
ATOM 2281 C C . TYR A 1 278 ? 22.680 7.266 -26.988 1.00 96.06 278 TYR A C 1
ATOM 2283 O O . TYR A 1 278 ? 22.207 7.976 -26.102 1.00 96.06 278 TYR A O 1
ATOM 2291 N N . PHE A 1 279 ? 23.984 7.179 -27.197 1.00 94.81 279 PHE A N 1
ATOM 2292 C CA . PHE A 1 279 ? 24.988 7.916 -26.443 1.00 94.81 279 PHE A CA 1
ATOM 2293 C C . PHE A 1 279 ? 25.852 8.697 -27.412 1.00 94.81 279 PHE A C 1
ATOM 2295 O O . PHE A 1 279 ? 26.223 8.183 -28.462 1.00 94.81 279 PHE A O 1
ATOM 2302 N N . CYS A 1 280 ? 26.230 9.904 -27.016 1.00 93.88 280 CYS A N 1
ATOM 2303 C CA . CYS A 1 280 ? 27.352 10.617 -27.593 1.00 93.88 280 CYS A CA 1
ATOM 2304 C C . CYS A 1 280 ? 28.316 10.966 -26.459 1.00 93.88 280 CYS A C 1
ATOM 2306 O O . CYS A 1 280 ? 27.882 11.492 -25.439 1.00 93.88 280 CYS A O 1
ATOM 2308 N N . ASN A 1 281 ? 29.603 10.661 -26.626 1.00 88.94 281 ASN A N 1
ATOM 2309 C CA . ASN A 1 281 ? 30.642 10.897 -25.617 1.00 88.94 281 ASN A CA 1
ATOM 2310 C C . ASN A 1 281 ? 31.287 12.289 -25.723 1.00 88.94 281 ASN A C 1
ATOM 2312 O O . ASN A 1 281 ? 32.101 12.650 -24.877 1.00 88.94 281 ASN A O 1
ATOM 2316 N N . SER A 1 282 ? 30.938 13.074 -26.745 1.00 88.94 282 SER A N 1
ATOM 2317 C CA . SER A 1 282 ? 31.414 14.451 -26.897 1.00 88.94 282 SER A CA 1
ATOM 2318 C C . SER A 1 282 ? 30.613 15.377 -25.987 1.00 88.94 282 SER A C 1
ATOM 2320 O O . SER A 1 282 ? 29.429 15.592 -26.231 1.00 88.94 282 SER A O 1
ATOM 2322 N N . SER A 1 283 ? 31.252 15.959 -24.968 1.00 86.94 283 SER A N 1
ATOM 2323 C CA . SER A 1 283 ? 30.607 16.878 -24.012 1.00 86.94 283 SER A CA 1
ATOM 2324 C C 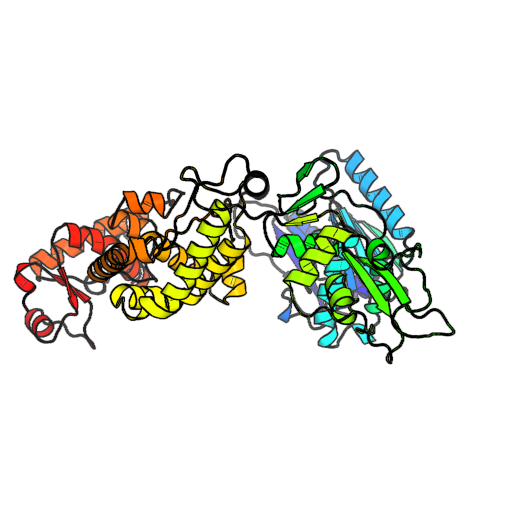. SER A 1 283 ? 29.982 18.114 -24.664 1.00 86.94 283 SER A C 1
ATOM 2326 O O . SER A 1 283 ? 29.109 18.740 -24.073 1.00 86.94 283 SER A O 1
ATOM 2328 N N . ASN A 1 284 ? 30.416 18.456 -25.880 1.00 87.19 284 ASN A N 1
ATOM 2329 C CA . ASN A 1 284 ? 29.943 19.617 -26.632 1.00 87.19 284 ASN A CA 1
ATOM 2330 C C . ASN A 1 284 ? 28.776 19.278 -27.577 1.00 87.19 284 ASN A C 1
ATOM 2332 O O . ASN A 1 284 ? 28.312 20.136 -28.324 1.00 87.19 284 ASN A O 1
ATOM 2336 N N . CYS A 1 285 ? 28.304 18.028 -27.587 1.00 91.31 285 CYS A N 1
ATOM 2337 C CA . CYS A 1 285 ? 27.181 17.612 -28.415 1.00 91.31 285 CYS A CA 1
ATOM 2338 C C . CYS A 1 285 ? 25.848 17.804 -27.685 1.00 91.31 285 CYS A C 1
ATOM 2340 O O . CYS A 1 285 ? 25.703 17.414 -26.532 1.00 91.31 285 CYS A O 1
ATOM 2342 N N . ARG A 1 286 ? 24.815 18.271 -28.393 1.00 89.56 286 ARG A N 1
ATOM 2343 C CA . ARG A 1 286 ? 23.437 18.318 -27.864 1.00 89.56 286 ARG A CA 1
ATOM 2344 C C . ARG A 1 286 ? 22.860 16.947 -27.484 1.00 89.56 286 ARG A C 1
ATOM 2346 O O . ARG A 1 286 ? 21.939 16.877 -26.684 1.00 89.56 286 ARG A O 1
ATOM 2353 N N . ALA A 1 287 ? 23.403 15.864 -28.043 1.00 89.44 287 ALA A N 1
ATOM 2354 C CA . ALA A 1 287 ? 23.045 14.492 -27.688 1.00 89.44 287 ALA A CA 1
ATOM 2355 C C . ALA A 1 287 ? 23.897 13.917 -26.534 1.00 89.44 287 ALA A C 1
ATOM 2357 O O . ALA A 1 287 ? 23.822 12.724 -26.231 1.00 89.44 287 ALA A O 1
ATOM 2358 N N . TYR A 1 288 ? 24.733 14.739 -25.896 1.00 89.06 288 TYR A N 1
ATOM 2359 C CA . TYR A 1 288 ? 25.436 14.366 -24.676 1.00 89.06 288 TYR A CA 1
ATOM 2360 C C . TYR A 1 288 ? 24.478 14.426 -23.486 1.00 89.06 288 TYR A C 1
ATOM 2362 O O . TYR A 1 288 ? 23.954 15.481 -23.143 1.00 89.06 288 TYR A O 1
ATOM 2370 N N . ASN A 1 289 ? 24.274 13.289 -22.825 1.00 82.75 289 ASN A N 1
ATOM 2371 C CA . ASN A 1 289 ? 23.455 13.187 -21.613 1.00 82.75 289 ASN A CA 1
ATOM 2372 C C . ASN A 1 289 ? 24.209 12.427 -20.509 1.00 82.75 289 ASN A C 1
ATOM 2374 O O . ASN A 1 289 ? 23.687 11.511 -19.862 1.00 82.75 289 ASN A O 1
ATOM 2378 N N . GLY A 1 290 ? 25.505 12.730 -20.373 1.00 77.38 290 GLY A N 1
ATOM 2379 C CA . GLY A 1 290 ? 26.417 11.976 -19.516 1.00 77.38 290 GLY A CA 1
ATOM 2380 C C . GLY A 1 290 ? 26.383 10.473 -19.825 1.00 77.38 290 GLY A C 1
ATOM 2381 O O . GLY A 1 290 ? 26.407 10.061 -20.981 1.00 77.38 290 GLY A O 1
ATOM 2382 N N . ARG A 1 291 ? 26.290 9.639 -18.779 1.00 73.31 291 ARG A N 1
ATOM 2383 C CA . ARG A 1 291 ? 26.206 8.167 -18.896 1.00 73.31 291 ARG A CA 1
ATOM 2384 C C . ARG A 1 291 ? 24.769 7.622 -18.915 1.00 73.31 291 ARG A C 1
ATOM 2386 O O . ARG A 1 291 ? 24.590 6.408 -18.831 1.00 73.31 291 ARG A O 1
ATOM 2393 N N . SER A 1 292 ? 23.751 8.482 -18.980 1.00 76.69 292 SER A N 1
ATOM 2394 C CA . SER A 1 292 ? 22.347 8.072 -18.813 1.00 76.69 292 SER A CA 1
ATOM 2395 C C . SER A 1 292 ? 21.717 7.522 -20.096 1.00 76.69 292 SER A C 1
ATOM 2397 O O . SER A 1 292 ? 20.846 6.659 -20.006 1.00 76.69 292 SER A O 1
ATOM 2399 N N . GLY A 1 293 ? 22.204 7.956 -21.266 1.00 88.19 293 GLY A N 1
ATOM 2400 C CA . GLY A 1 293 ? 21.723 7.528 -22.584 1.00 88.19 293 GLY A CA 1
ATOM 2401 C C . GLY A 1 293 ? 20.370 8.129 -22.956 1.00 88.19 293 GLY A C 1
ATOM 2402 O O . GLY A 1 293 ? 19.514 8.342 -22.104 1.00 88.19 293 GLY A O 1
ATOM 2403 N N . LEU A 1 294 ? 20.176 8.399 -24.241 1.00 93.38 294 LEU A N 1
ATOM 2404 C CA . LEU A 1 294 ? 18.964 8.990 -24.799 1.00 93.38 294 LEU A CA 1
ATOM 2405 C C . LEU A 1 294 ? 18.065 7.895 -25.368 1.00 93.38 294 LEU A C 1
ATOM 2407 O O . LEU A 1 294 ? 18.483 7.102 -26.208 1.00 93.38 294 LEU A O 1
ATOM 2411 N N . THR A 1 295 ? 16.829 7.833 -24.899 1.00 94.50 295 THR A N 1
ATOM 2412 C CA . THR A 1 295 ? 15.788 6.971 -25.460 1.00 94.50 295 THR A CA 1
ATOM 2413 C C . THR A 1 295 ? 15.231 7.568 -26.748 1.00 94.50 295 THR A C 1
ATOM 2415 O O . THR A 1 295 ? 15.491 8.721 -27.081 1.00 94.50 295 THR A O 1
ATOM 2418 N N . ILE A 1 296 ? 14.394 6.810 -27.458 1.00 94.62 296 ILE A N 1
ATOM 2419 C CA . ILE A 1 296 ? 13.699 7.322 -28.645 1.00 94.62 296 ILE A CA 1
ATOM 2420 C C . ILE A 1 296 ? 12.918 8.616 -28.383 1.00 94.62 296 ILE A C 1
ATOM 2422 O O . ILE A 1 296 ? 12.864 9.482 -29.246 1.00 94.62 296 ILE A O 1
ATOM 2426 N N . ILE A 1 297 ? 12.342 8.763 -27.188 1.00 92.81 297 ILE A N 1
ATOM 2427 C CA . ILE A 1 297 ? 11.578 9.955 -26.808 1.00 92.81 297 ILE A CA 1
ATOM 2428 C C . ILE A 1 297 ? 12.520 11.157 -26.728 1.00 92.81 297 ILE A C 1
ATOM 2430 O O . ILE A 1 297 ? 12.216 12.211 -27.277 1.00 92.81 297 ILE A O 1
ATOM 2434 N N . ASP A 1 298 ? 13.681 10.968 -26.103 1.00 94.00 298 ASP A N 1
ATOM 2435 C CA . ASP A 1 298 ? 14.676 12.025 -25.940 1.00 94.00 298 ASP A CA 1
ATOM 2436 C C . ASP A 1 298 ? 15.271 12.435 -27.299 1.00 94.00 298 ASP A C 1
ATOM 2438 O O . ASP A 1 298 ? 15.481 13.616 -27.554 1.00 94.00 298 ASP A O 1
ATOM 2442 N N . LEU A 1 299 ? 15.489 11.474 -28.206 1.00 95.25 299 LEU A N 1
ATOM 2443 C CA . LEU A 1 299 ? 15.954 11.756 -29.569 1.00 95.25 299 LEU A CA 1
ATOM 2444 C C . LEU A 1 299 ? 14.936 12.575 -30.368 1.00 95.25 299 LEU A C 1
ATOM 2446 O O . LEU A 1 299 ? 15.306 13.570 -30.981 1.00 95.25 299 LEU A O 1
ATOM 2450 N N . LEU A 1 300 ? 13.653 12.210 -30.307 1.00 94.56 300 LEU A N 1
ATOM 2451 C CA . LEU A 1 300 ? 12.581 12.969 -30.960 1.00 94.56 300 LEU A CA 1
ATOM 2452 C C . LEU A 1 300 ? 12.495 14.407 -30.429 1.00 94.56 300 LEU A C 1
ATOM 2454 O O . LEU A 1 300 ? 12.287 15.344 -31.199 1.00 94.56 300 LEU A O 1
ATOM 2458 N N . GLN A 1 301 ? 12.698 14.591 -29.123 1.00 92.88 301 GLN A N 1
ATOM 2459 C CA . GLN A 1 301 ? 12.761 15.916 -28.504 1.00 92.88 301 GLN A CA 1
ATOM 2460 C C . GLN A 1 301 ? 13.990 16.712 -28.963 1.00 92.88 301 GLN A C 1
ATOM 2462 O O . GLN A 1 301 ? 13.866 17.901 -29.255 1.00 92.88 301 GLN A O 1
ATOM 2467 N N . LEU A 1 302 ? 15.158 16.071 -29.090 1.00 92.81 302 LEU A N 1
ATOM 2468 C CA . LEU A 1 302 ? 16.364 16.696 -29.654 1.00 92.81 302 LEU A CA 1
ATOM 2469 C C . LEU A 1 302 ? 16.200 17.090 -31.125 1.00 92.81 302 LEU A C 1
ATOM 2471 O O . LEU A 1 302 ? 16.793 18.078 -31.565 1.00 92.81 302 LEU A O 1
ATOM 2475 N N . ASP A 1 303 ? 15.375 16.355 -31.865 1.00 92.12 303 ASP A N 1
ATOM 2476 C CA . ASP A 1 303 ? 14.981 16.673 -33.239 1.00 92.12 303 ASP A CA 1
ATOM 2477 C C . ASP A 1 303 ? 13.884 17.754 -33.316 1.00 92.12 303 ASP A C 1
ATOM 2479 O O . ASP A 1 303 ? 13.413 18.094 -34.398 1.00 92.12 303 ASP A O 1
ATOM 2483 N N . GLY A 1 304 ? 13.518 18.355 -32.177 1.00 89.19 304 GLY A N 1
ATOM 2484 C CA . GLY A 1 304 ? 12.640 19.521 -32.097 1.00 89.19 304 GLY A CA 1
ATOM 2485 C C . GLY A 1 304 ? 11.167 19.201 -31.841 1.00 89.19 304 GLY A C 1
ATOM 2486 O O . GLY A 1 304 ? 10.351 20.124 -31.816 1.00 89.19 304 GLY A O 1
ATOM 2487 N N . MET A 1 305 ? 10.793 17.935 -31.614 1.00 91.25 305 MET A N 1
ATOM 2488 C CA . MET A 1 305 ? 9.410 17.592 -31.263 1.00 91.25 305 MET A CA 1
ATOM 2489 C C . MET A 1 305 ? 9.109 17.944 -29.806 1.00 91.25 305 MET A C 1
ATOM 2491 O O . MET A 1 305 ? 9.582 17.296 -28.875 1.00 91.25 305 MET A O 1
ATOM 2495 N N . THR A 1 306 ? 8.267 18.954 -29.603 1.00 82.06 306 THR A N 1
ATOM 2496 C CA . THR A 1 306 ? 7.877 19.428 -28.264 1.00 82.06 306 THR A CA 1
ATOM 2497 C C . THR A 1 306 ? 6.480 18.973 -27.846 1.00 82.06 306 THR A C 1
ATOM 2499 O O . THR A 1 306 ? 6.195 18.882 -26.651 1.00 82.06 306 THR A O 1
ATOM 2502 N N . LYS A 1 307 ? 5.599 18.644 -28.802 1.00 81.50 307 LYS A N 1
ATOM 2503 C CA . LYS A 1 307 ? 4.237 18.174 -28.519 1.00 81.50 307 LYS A CA 1
ATOM 2504 C C . LYS A 1 307 ? 4.196 16.652 -28.411 1.00 81.50 307 LYS A C 1
ATOM 2506 O O . LYS A 1 307 ? 4.634 15.929 -29.302 1.00 81.50 307 LYS A O 1
ATOM 2511 N N . TRP A 1 308 ? 3.573 16.151 -27.345 1.00 80.06 308 TRP A N 1
ATOM 2512 C CA . TRP A 1 308 ? 3.425 14.709 -27.110 1.00 80.06 308 TRP A CA 1
ATOM 2513 C C . TRP A 1 308 ? 2.659 13.973 -28.211 1.00 80.06 308 TRP A C 1
ATOM 2515 O O . TRP A 1 308 ? 2.967 12.820 -28.494 1.00 80.06 308 TRP A O 1
ATOM 2525 N N . GLN A 1 309 ? 1.681 14.627 -28.840 1.00 76.94 309 GLN A N 1
ATOM 2526 C CA . GLN A 1 309 ? 0.905 14.054 -29.944 1.00 76.94 309 GLN A CA 1
ATOM 2527 C C . GLN A 1 309 ? 1.792 13.745 -31.157 1.00 76.94 309 GLN A C 1
ATOM 2529 O O . GLN A 1 309 ? 1.650 12.684 -31.768 1.00 76.94 309 GLN A O 1
ATOM 2534 N N . ASP A 1 310 ? 2.755 14.621 -31.441 1.00 84.31 310 ASP A N 1
ATOM 2535 C CA . ASP A 1 310 ? 3.702 14.458 -32.545 1.00 84.31 310 ASP A CA 1
ATOM 2536 C C . ASP A 1 310 ? 4.686 13.320 -32.231 1.00 84.31 310 ASP A C 1
ATOM 2538 O O . ASP A 1 310 ? 4.893 12.432 -33.057 1.00 84.31 310 ASP A O 1
ATOM 2542 N N . ILE A 1 311 ? 5.192 13.264 -30.989 1.00 89.00 311 ILE A N 1
ATOM 2543 C CA . ILE A 1 311 ? 6.052 12.171 -30.500 1.00 89.00 311 ILE A CA 1
ATOM 2544 C C . ILE A 1 311 ? 5.338 10.816 -30.613 1.00 89.00 311 ILE A C 1
ATOM 2546 O O . ILE A 1 311 ? 5.903 9.851 -31.131 1.00 89.00 311 ILE A O 1
ATOM 2550 N N . ILE A 1 312 ? 4.088 10.727 -30.147 1.00 86.38 312 ILE A N 1
ATOM 2551 C CA . ILE A 1 312 ? 3.285 9.497 -30.218 1.00 86.38 312 ILE A CA 1
ATOM 2552 C C . ILE A 1 312 ? 3.061 9.094 -31.675 1.00 86.38 312 ILE A C 1
ATOM 2554 O O . ILE A 1 312 ? 3.270 7.928 -32.014 1.00 86.38 312 ILE A O 1
ATOM 2558 N N . SER A 1 313 ? 2.680 10.037 -32.539 1.00 86.50 313 SER A N 1
ATOM 2559 C CA . SER A 1 313 ? 2.442 9.778 -33.964 1.00 86.50 313 SER A CA 1
ATOM 2560 C C . SER A 1 313 ? 3.707 9.274 -34.658 1.00 86.50 313 SER A C 1
ATOM 2562 O O . SER A 1 313 ? 3.666 8.271 -35.371 1.00 86.50 313 SER A O 1
ATOM 2564 N N . GLN A 1 314 ? 4.859 9.890 -34.381 1.00 92.69 314 GLN A N 1
ATOM 2565 C CA . GLN A 1 314 ? 6.134 9.471 -34.954 1.00 92.69 314 GLN A CA 1
ATOM 2566 C C . GL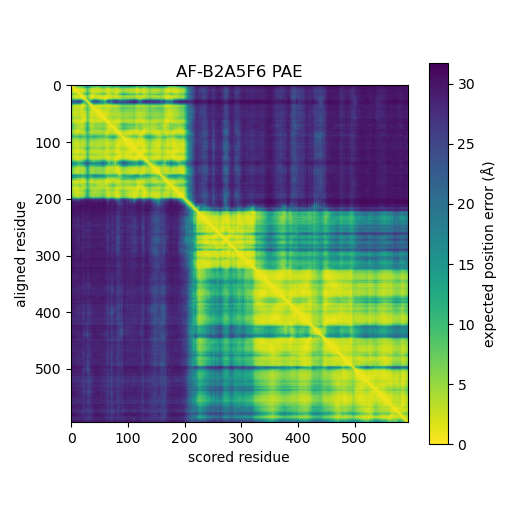N A 1 314 ? 6.533 8.060 -34.506 1.00 92.69 314 GLN A C 1
ATOM 2568 O O . GLN A 1 314 ? 6.935 7.244 -35.337 1.00 92.69 314 GLN A O 1
ATOM 2573 N N . ILE A 1 315 ? 6.397 7.739 -33.215 1.00 92.81 315 ILE A N 1
ATOM 2574 C CA . ILE A 1 315 ? 6.681 6.397 -32.676 1.00 92.81 315 ILE A CA 1
ATOM 2575 C C . ILE A 1 315 ? 5.734 5.357 -33.294 1.00 92.81 315 ILE A C 1
ATOM 2577 O O . ILE A 1 315 ? 6.185 4.301 -33.739 1.00 92.81 315 ILE A O 1
ATOM 2581 N N . THR A 1 316 ? 4.439 5.671 -33.359 1.00 88.75 316 THR A N 1
ATOM 2582 C CA . THR A 1 316 ? 3.387 4.819 -33.940 1.00 88.75 316 THR A CA 1
ATOM 2583 C C . THR A 1 316 ? 3.734 4.450 -35.383 1.00 88.75 316 THR A C 1
ATOM 2585 O O . THR A 1 316 ? 3.805 3.266 -35.720 1.00 88.75 316 THR A O 1
ATOM 2588 N N . ASN A 1 317 ? 4.062 5.454 -36.202 1.00 89.94 317 ASN A N 1
ATOM 2589 C CA . ASN A 1 317 ? 4.411 5.279 -37.612 1.00 89.94 317 ASN A CA 1
ATOM 2590 C C . ASN A 1 317 ? 5.740 4.535 -37.801 1.00 89.94 317 ASN A C 1
ATOM 2592 O O . ASN A 1 317 ? 5.847 3.658 -38.654 1.00 89.94 317 ASN A O 1
ATOM 2596 N N . THR A 1 318 ? 6.756 4.855 -36.994 1.00 91.44 318 THR A N 1
ATOM 2597 C CA . THR A 1 318 ? 8.109 4.292 -37.152 1.00 91.44 318 THR A CA 1
ATOM 2598 C C . THR A 1 318 ? 8.183 2.823 -36.731 1.00 91.44 318 THR A C 1
ATOM 2600 O O . THR A 1 318 ? 8.909 2.033 -37.337 1.00 91.44 318 THR A O 1
ATOM 2603 N N . PHE A 1 319 ? 7.455 2.438 -35.679 1.00 90.06 319 PHE A N 1
ATOM 2604 C CA . PHE A 1 319 ? 7.581 1.110 -35.066 1.00 90.06 319 PHE A CA 1
ATOM 2605 C C . PHE A 1 319 ? 6.354 0.217 -35.232 1.00 90.06 319 PHE A C 1
ATOM 2607 O O . PHE A 1 319 ? 6.354 -0.895 -34.707 1.00 90.06 319 PHE A O 1
ATOM 2614 N N . ASN A 1 320 ? 5.339 0.670 -35.972 1.00 86.75 320 ASN A N 1
ATOM 2615 C CA . ASN A 1 320 ? 4.072 -0.038 -36.146 1.00 86.75 320 ASN A CA 1
ATOM 2616 C C . ASN A 1 320 ? 3.416 -0.390 -34.792 1.00 86.75 320 ASN A C 1
ATOM 2618 O O . ASN A 1 320 ? 2.969 -1.516 -34.552 1.00 86.75 320 ASN A O 1
ATOM 2622 N N . ILE A 1 321 ? 3.419 0.586 -33.881 1.00 86.75 321 ILE A N 1
ATOM 2623 C CA . ILE A 1 321 ? 2.750 0.517 -32.577 1.00 86.75 321 ILE A CA 1
ATOM 2624 C C . ILE A 1 321 ? 1.429 1.266 -32.699 1.00 86.75 321 ILE A C 1
ATOM 2626 O O . ILE A 1 321 ? 1.393 2.325 -33.300 1.00 86.75 321 ILE A O 1
ATOM 2630 N N . GLU A 1 322 ? 0.351 0.755 -32.122 1.00 83.12 322 GLU A N 1
ATOM 2631 C CA . GLU A 1 322 ? -0.949 1.417 -32.066 1.00 83.12 322 GLU A CA 1
ATOM 2632 C C . GLU A 1 322 ? -1.314 1.717 -30.615 1.00 83.12 322 GLU A C 1
ATOM 2634 O O . GLU A 1 322 ? -1.461 0.796 -29.810 1.00 83.12 322 GLU A O 1
ATOM 2639 N N . LEU A 1 323 ? -1.480 2.999 -30.281 1.00 78.44 323 LEU A N 1
ATOM 2640 C CA . LEU A 1 323 ? -2.096 3.406 -29.022 1.00 78.44 323 LEU A CA 1
ATOM 2641 C C . LEU A 1 323 ? -3.618 3.406 -29.199 1.00 78.44 323 LEU A C 1
ATOM 2643 O O . LEU A 1 323 ? -4.182 4.318 -29.798 1.00 78.44 323 LEU A O 1
ATOM 2647 N N . VAL A 1 324 ? -4.274 2.368 -28.693 1.00 77.19 324 VAL A N 1
ATOM 2648 C CA . VAL A 1 324 ? -5.719 2.179 -28.815 1.00 77.19 324 VAL A CA 1
ATOM 2649 C C . VAL A 1 324 ? -6.429 2.899 -27.670 1.00 77.19 324 VAL A C 1
ATOM 2651 O O . VAL A 1 324 ? -6.117 2.692 -26.497 1.00 77.19 324 VAL A O 1
ATOM 2654 N N . SER A 1 325 ? -7.422 3.719 -28.011 1.00 74.69 325 SER A N 1
ATOM 2655 C CA . SER A 1 325 ? -8.365 4.327 -27.068 1.00 74.69 325 SER A CA 1
ATOM 2656 C C . SER A 1 325 ? -9.781 3.970 -27.504 1.00 74.69 325 SER A C 1
ATOM 2658 O O . SER A 1 325 ? -10.155 4.209 -28.650 1.00 74.69 325 SER A O 1
ATOM 2660 N N . THR A 1 326 ? -10.563 3.357 -26.617 1.00 78.00 326 THR A N 1
ATOM 2661 C CA . THR A 1 326 ? -11.985 3.077 -26.863 1.00 78.00 326 THR A CA 1
ATOM 2662 C C . THR A 1 326 ? -12.855 4.094 -26.128 1.00 78.00 326 THR A C 1
ATOM 2664 O O . THR A 1 326 ? -12.444 4.642 -25.103 1.00 78.00 326 THR A O 1
ATOM 2667 N N . LYS A 1 327 ? -14.098 4.295 -26.590 1.00 77.81 327 LYS A N 1
ATOM 2668 C CA . LYS A 1 327 ? -15.076 5.158 -25.898 1.00 77.81 327 LYS A CA 1
ATOM 2669 C C . LYS A 1 327 ? -15.265 4.764 -24.430 1.00 77.81 327 LYS A C 1
ATOM 2671 O O . LYS A 1 327 ? -15.371 5.628 -23.567 1.00 77.81 327 LYS A O 1
ATOM 2676 N N . TRP A 1 328 ? -15.268 3.461 -24.140 1.00 85.88 328 TRP A N 1
ATOM 2677 C CA . TRP A 1 328 ? -15.352 2.960 -22.769 1.00 85.88 328 TRP A CA 1
ATOM 2678 C C . TRP A 1 328 ? -14.134 3.386 -21.934 1.00 85.88 328 TRP A C 1
ATOM 2680 O O . TRP A 1 328 ? -14.299 3.906 -20.833 1.00 85.88 328 TRP A O 1
ATOM 2690 N N . MET A 1 329 ? -12.914 3.251 -22.469 1.00 81.56 329 MET A N 1
ATOM 2691 C CA . MET A 1 329 ? -11.693 3.668 -21.765 1.00 81.56 329 MET A CA 1
ATOM 2692 C C . MET A 1 329 ? -11.673 5.172 -21.491 1.00 81.56 329 MET A C 1
ATOM 2694 O O . MET A 1 329 ? -11.237 5.589 -20.421 1.00 81.56 329 MET A O 1
ATOM 2698 N N . GLU A 1 330 ? -12.129 5.986 -22.441 1.00 81.31 330 GLU A N 1
ATOM 2699 C CA . GLU A 1 330 ? -12.263 7.435 -22.264 1.00 81.31 330 GLU A CA 1
ATOM 2700 C C . GLU A 1 330 ? -13.286 7.778 -21.187 1.00 81.31 330 GLU A C 1
ATOM 2702 O O . GLU A 1 330 ? -12.980 8.573 -20.301 1.00 81.31 330 GLU A O 1
ATOM 2707 N N . GLY A 1 331 ? -14.444 7.112 -21.189 1.00 83.00 331 GLY A N 1
ATOM 2708 C CA . GLY A 1 331 ? -15.439 7.247 -20.125 1.00 83.00 331 GLY A CA 1
ATOM 2709 C C . GLY A 1 331 ? -14.855 6.935 -18.745 1.00 83.00 331 GLY A C 1
ATOM 2710 O O . GLY A 1 331 ? -14.979 7.736 -17.818 1.00 83.00 331 GLY A O 1
ATOM 2711 N N . GLN A 1 332 ? -14.126 5.822 -18.618 1.00 90.00 332 GLN A N 1
ATOM 2712 C CA . GLN A 1 332 ? -13.463 5.459 -17.364 1.00 90.00 332 GLN A CA 1
ATOM 2713 C C . GLN A 1 332 ? -12.372 6.478 -16.984 1.00 90.00 332 GLN A C 1
ATOM 2715 O O . GLN A 1 332 ? -12.310 6.896 -15.831 1.00 90.00 332 GLN A O 1
ATOM 2720 N N . LYS A 1 333 ? -11.540 6.950 -17.924 1.00 87.44 333 LYS A N 1
ATOM 2721 C CA . LYS A 1 333 ? -10.508 7.971 -17.644 1.00 87.44 333 LYS A CA 1
ATOM 2722 C C . LYS A 1 333 ? -11.135 9.274 -17.153 1.00 87.44 333 LYS A C 1
ATOM 2724 O O . LYS A 1 333 ? -10.686 9.816 -16.145 1.00 87.44 333 LYS A O 1
ATOM 2729 N N . ASN A 1 334 ? -12.197 9.729 -17.814 1.00 84.81 334 ASN A N 1
ATOM 2730 C CA . ASN A 1 334 ? -12.929 10.935 -17.442 1.00 84.81 334 ASN A CA 1
ATOM 2731 C C . ASN A 1 334 ? -13.543 10.811 -16.046 1.00 84.81 334 ASN A C 1
ATOM 2733 O O . ASN A 1 334 ? -13.425 11.747 -15.264 1.00 84.81 334 ASN A O 1
ATOM 2737 N N . LYS A 1 335 ? -14.094 9.644 -15.684 1.00 94.44 335 LYS A N 1
ATOM 2738 C CA . LYS A 1 335 ? -14.565 9.369 -14.317 1.00 94.44 335 LYS A CA 1
ATOM 2739 C C . LYS A 1 335 ? -13.446 9.524 -13.280 1.00 94.44 335 LYS A C 1
ATOM 2741 O O . LYS A 1 335 ? -13.634 10.182 -12.264 1.00 94.44 335 LYS A O 1
ATOM 2746 N N . TYR A 1 336 ? -12.262 8.958 -13.524 1.00 94.88 336 TYR A N 1
ATOM 2747 C CA . TYR A 1 336 ? -11.132 9.087 -12.593 1.00 94.88 336 TYR A CA 1
ATOM 2748 C C . TYR A 1 336 ? -10.611 10.529 -12.488 1.00 94.88 336 TYR A C 1
ATOM 2750 O O . TYR A 1 336 ? -10.263 10.965 -11.391 1.00 94.88 336 TYR A O 1
ATOM 2758 N N . ILE A 1 337 ? -10.574 11.269 -13.601 1.00 89.06 337 ILE A N 1
ATOM 2759 C CA . ILE A 1 337 ? -10.208 12.693 -13.619 1.00 89.06 337 ILE A CA 1
ATOM 2760 C C . ILE A 1 337 ? -11.241 13.514 -12.842 1.00 89.06 337 ILE A C 1
ATOM 2762 O O . ILE A 1 337 ? -10.858 14.275 -11.960 1.00 89.06 337 ILE A O 1
ATOM 2766 N N . ALA A 1 338 ? -12.534 13.301 -13.095 1.00 89.75 338 ALA A N 1
ATOM 2767 C CA . ALA A 1 338 ? -13.616 13.946 -12.358 1.00 89.75 338 ALA A CA 1
ATOM 2768 C C . ALA A 1 338 ? -13.522 13.648 -10.856 1.00 89.75 338 ALA A C 1
ATOM 2770 O O . ALA A 1 338 ? -13.619 14.559 -10.045 1.00 89.75 338 ALA A O 1
ATOM 2771 N N . ASN A 1 339 ? -13.226 12.407 -10.468 1.00 97.62 339 ASN A N 1
ATOM 2772 C CA . ASN A 1 339 ? -13.018 12.054 -9.066 1.00 97.62 339 ASN A CA 1
ATOM 2773 C C . ASN A 1 339 ? -11.803 12.758 -8.444 1.00 97.62 339 ASN A C 1
ATOM 2775 O O . ASN A 1 339 ? -11.861 13.142 -7.280 1.00 97.62 339 ASN A O 1
ATOM 2779 N N . LEU A 1 340 ? -10.701 12.934 -9.183 1.00 95.69 340 LEU A N 1
ATOM 2780 C CA . LEU A 1 340 ? -9.543 13.705 -8.709 1.00 95.69 340 LEU A CA 1
ATOM 2781 C C . LEU A 1 340 ? -9.893 15.185 -8.509 1.00 95.69 340 LEU A C 1
ATOM 2783 O O . LEU A 1 340 ? -9.446 15.773 -7.527 1.00 95.69 340 LEU A O 1
ATOM 2787 N N . THR A 1 341 ? -10.694 15.764 -9.407 1.00 92.12 341 THR A N 1
ATOM 2788 C CA . THR A 1 341 ? -11.243 17.121 -9.272 1.00 92.12 341 THR A CA 1
ATOM 2789 C C . THR A 1 341 ? -12.168 17.218 -8.059 1.00 92.12 341 THR A C 1
ATOM 2791 O O . THR A 1 341 ? -11.975 18.079 -7.212 1.00 92.12 341 THR A O 1
ATOM 2794 N N . PHE A 1 342 ? -13.074 16.254 -7.881 1.00 95.81 342 PHE A N 1
ATOM 2795 C CA . PHE A 1 342 ? -13.968 16.166 -6.726 1.00 95.81 342 PHE A CA 1
ATOM 2796 C C . PHE A 1 342 ? -13.209 16.188 -5.391 1.00 95.81 342 PHE A C 1
ATOM 2798 O O . PHE A 1 342 ? -13.625 16.860 -4.450 1.00 95.81 342 PHE A O 1
ATOM 2805 N N . LEU A 1 343 ? -12.078 15.472 -5.289 1.00 95.06 343 LEU A N 1
ATOM 2806 C CA . LEU A 1 343 ? -11.272 15.476 -4.061 1.00 95.06 343 LEU A CA 1
ATOM 2807 C C . LEU A 1 343 ? -10.725 16.867 -3.705 1.00 95.06 343 LEU A C 1
ATOM 2809 O O . LEU A 1 343 ? -10.450 17.100 -2.530 1.00 95.06 343 LEU A O 1
ATOM 2813 N N . LYS A 1 344 ? -10.525 17.739 -4.699 1.00 90.50 344 LYS A N 1
ATOM 2814 C CA . LYS A 1 344 ? -10.006 19.100 -4.520 1.00 90.50 344 LYS A CA 1
ATOM 2815 C C . LYS A 1 344 ? -11.122 20.110 -4.285 1.00 90.50 344 LYS A C 1
ATOM 2817 O O . LYS A 1 344 ? -10.991 20.938 -3.395 1.00 90.50 344 LYS A O 1
ATOM 2822 N N . ASP A 1 345 ? -12.197 20.005 -5.059 1.00 89.38 345 ASP A N 1
ATOM 2823 C CA . ASP A 1 345 ? -13.176 21.086 -5.180 1.00 89.38 345 ASP A CA 1
ATOM 2824 C C . ASP A 1 345 ? -14.416 20.850 -4.304 1.00 89.38 345 ASP A C 1
ATOM 2826 O O . ASP A 1 345 ? -15.001 21.791 -3.786 1.00 89.38 345 ASP A O 1
ATOM 2830 N N . GLU A 1 346 ? -14.808 19.590 -4.093 1.00 91.94 346 GLU A N 1
ATOM 2831 C CA . GLU A 1 346 ? -16.103 19.242 -3.484 1.00 91.94 346 GLU A CA 1
ATOM 2832 C C . GLU A 1 346 ? -15.967 18.675 -2.068 1.00 91.94 346 GLU A C 1
ATOM 2834 O O . GLU A 1 346 ? -16.876 18.787 -1.242 1.00 91.94 346 GLU A O 1
ATOM 2839 N N . LEU A 1 347 ? -14.844 18.012 -1.778 1.00 90.81 347 LEU A N 1
ATOM 2840 C CA . LEU A 1 347 ? -14.680 17.245 -0.544 1.00 90.81 347 LEU A CA 1
ATOM 2841 C C . LEU A 1 347 ? -14.712 18.132 0.706 1.00 90.81 347 LEU A C 1
ATOM 2843 O O . LEU A 1 347 ? -15.260 17.717 1.725 1.00 90.81 347 LEU A O 1
ATOM 2847 N N . GLU A 1 348 ? -14.150 19.340 0.634 1.00 88.00 348 GLU A N 1
ATOM 2848 C CA . GLU A 1 348 ? -14.110 20.277 1.763 1.00 88.00 348 GLU A CA 1
ATOM 2849 C C . GLU A 1 348 ? -15.513 20.749 2.180 1.00 88.00 348 GLU A C 1
ATOM 2851 O O . GLU A 1 348 ? -15.768 20.989 3.364 1.00 88.00 348 GLU A O 1
ATOM 2856 N N . GLU A 1 349 ? -16.457 20.805 1.237 1.00 91.44 349 GLU A N 1
ATOM 2857 C CA . GLU A 1 349 ? -17.856 21.137 1.518 1.00 91.44 349 GLU A CA 1
ATOM 2858 C C . GLU A 1 349 ? -18.593 19.992 2.234 1.00 91.44 349 GLU A C 1
ATOM 2860 O O . GLU A 1 349 ? -19.562 20.206 2.974 1.00 91.44 349 GLU A O 1
ATOM 2865 N N . MET A 1 350 ? -18.111 18.759 2.069 1.00 95.12 350 MET A N 1
ATOM 2866 C CA . MET A 1 350 ? -18.658 17.551 2.683 1.00 95.12 350 MET A CA 1
ATOM 2867 C C . MET A 1 350 ? -18.120 17.379 4.106 1.00 95.12 350 MET A C 1
ATOM 2869 O O . MET A 1 350 ? -17.235 16.564 4.378 1.00 95.12 350 MET A O 1
ATOM 2873 N N . LYS A 1 351 ? -18.666 18.171 5.036 1.00 94.88 351 LYS A N 1
ATOM 2874 C CA . LYS A 1 351 ? -18.175 18.314 6.420 1.00 94.88 351 LYS A CA 1
ATOM 2875 C C . LYS A 1 351 ? -17.851 16.989 7.116 1.00 94.88 351 LYS A C 1
ATOM 2877 O O . LYS A 1 351 ? -16.827 16.885 7.792 1.00 94.88 351 LYS A O 1
ATOM 2882 N N . SER A 1 352 ? -18.730 15.990 7.050 1.00 96.19 352 SER A N 1
ATOM 2883 C CA . SER A 1 352 ? -18.516 14.714 7.743 1.00 96.19 352 SER A CA 1
ATOM 2884 C C . SER A 1 352 ? -17.468 13.869 7.042 1.00 96.19 352 SER A C 1
ATOM 2886 O O . SER A 1 352 ? -16.623 13.276 7.719 1.00 96.19 352 SER A O 1
ATOM 2888 N N . THR A 1 353 ? -17.505 13.840 5.714 1.00 96.62 353 THR A N 1
ATOM 2889 C CA . THR A 1 353 ? -16.546 13.112 4.887 1.00 96.62 353 THR A CA 1
ATOM 2890 C C . THR A 1 353 ? -15.141 13.672 5.064 1.00 96.62 353 THR A C 1
ATOM 2892 O O . THR A 1 353 ? -14.243 12.908 5.423 1.00 96.62 353 THR A O 1
ATOM 2895 N N . ASP A 1 354 ? -14.952 14.986 4.922 1.00 95.19 354 ASP A N 1
ATOM 2896 C CA . ASP A 1 354 ? -13.661 15.657 5.111 1.00 95.19 354 ASP A CA 1
ATOM 2897 C C . ASP A 1 354 ? -13.061 15.358 6.496 1.00 95.19 354 ASP A C 1
ATOM 2899 O O . ASP A 1 354 ? -11.907 14.941 6.621 1.00 95.19 354 ASP A O 1
ATOM 2903 N N . ILE A 1 355 ? -13.855 15.465 7.569 1.00 94.50 355 ILE A N 1
ATOM 2904 C CA . ILE A 1 355 ? -13.380 15.166 8.930 1.00 94.50 355 ILE A CA 1
ATOM 2905 C C . ILE A 1 355 ? -12.818 13.741 9.041 1.00 94.50 355 ILE A C 1
ATOM 2907 O O . ILE A 1 355 ? -11.830 13.520 9.752 1.00 94.50 355 ILE A O 1
ATOM 2911 N N . LEU A 1 356 ? -13.439 12.765 8.374 1.00 95.31 356 LEU A N 1
ATOM 2912 C CA . LEU A 1 356 ? -13.001 11.372 8.422 1.00 95.31 356 LEU A CA 1
ATOM 2913 C C . LEU A 1 356 ? -11.803 11.092 7.507 1.00 95.31 356 LEU A C 1
ATOM 2915 O O . LEU A 1 356 ? -10.958 10.263 7.860 1.00 95.31 356 LEU A O 1
ATOM 2919 N N . THR A 1 357 ? -11.715 11.757 6.354 1.00 95.12 357 THR A N 1
ATOM 2920 C CA . THR A 1 357 ? -10.767 11.408 5.288 1.00 95.12 357 THR A CA 1
ATOM 2921 C C . THR A 1 357 ? -9.561 12.341 5.179 1.00 95.12 357 THR A C 1
ATOM 2923 O O . THR A 1 357 ? -8.552 11.903 4.627 1.00 95.12 357 THR A O 1
ATOM 2926 N N . ARG A 1 358 ? -9.576 13.553 5.759 1.00 93.19 358 ARG A N 1
ATOM 2927 C CA . ARG A 1 358 ? -8.531 14.593 5.592 1.00 93.19 358 ARG A CA 1
ATOM 2928 C C . ARG A 1 358 ? -7.087 14.113 5.732 1.00 93.19 358 ARG A C 1
ATOM 2930 O O . ARG A 1 358 ? -6.205 14.501 4.979 1.00 93.19 358 ARG A O 1
ATOM 2937 N N . TYR A 1 359 ? -6.815 13.214 6.677 1.00 93.38 359 TYR A N 1
ATOM 2938 C CA . TYR A 1 359 ? -5.459 12.704 6.924 1.00 93.38 359 TYR A CA 1
ATOM 2939 C C . TYR A 1 359 ? -5.091 11.485 6.062 1.00 93.38 359 TYR A C 1
ATOM 2941 O O . TYR A 1 359 ? -3.941 11.033 6.084 1.00 93.38 359 TYR A O 1
ATOM 2949 N N . GLY A 1 360 ? -6.070 10.922 5.357 1.00 94.00 360 GLY A N 1
ATOM 2950 C CA . GLY A 1 360 ? -5.932 9.812 4.423 1.00 94.00 360 GLY A CA 1
ATOM 2951 C C . GLY A 1 360 ? -6.072 10.221 2.958 1.00 94.00 360 GLY A C 1
ATOM 2952 O O . GLY A 1 360 ? -5.785 9.390 2.102 1.00 94.00 360 GLY A O 1
ATOM 2953 N N . ILE A 1 361 ? -6.465 11.461 2.650 1.00 94.62 361 ILE A N 1
ATOM 2954 C CA . ILE A 1 361 ? -6.817 11.888 1.288 1.00 94.62 361 ILE A CA 1
ATOM 2955 C C . ILE A 1 361 ? -5.696 11.652 0.270 1.00 94.62 361 ILE A C 1
ATOM 2957 O O . ILE A 1 361 ? -5.941 11.126 -0.810 1.00 94.62 361 ILE A O 1
ATOM 2961 N N . ILE A 1 362 ? -4.442 11.871 0.675 1.00 94.50 362 ILE A N 1
ATOM 2962 C CA . ILE A 1 362 ? -3.250 11.602 -0.145 1.00 94.50 362 ILE A CA 1
ATOM 2963 C C . ILE A 1 362 ? -3.133 10.128 -0.575 1.00 94.50 362 ILE A C 1
ATOM 2965 O O . ILE A 1 362 ? -2.531 9.812 -1.599 1.00 94.50 362 ILE A O 1
ATOM 2969 N N . ILE A 1 363 ? -3.685 9.197 0.211 1.00 96.81 363 ILE A N 1
ATOM 2970 C CA . ILE A 1 363 ? -3.723 7.768 -0.122 1.00 96.81 363 ILE A CA 1
ATOM 2971 C C . ILE A 1 363 ? -4.793 7.529 -1.192 1.00 96.81 363 ILE A C 1
ATOM 2973 O O . ILE A 1 363 ? -4.532 6.794 -2.143 1.00 96.81 363 ILE A O 1
ATOM 2977 N N . LEU A 1 364 ? -5.964 8.163 -1.062 1.00 97.06 364 LEU A N 1
ATOM 2978 C CA . LEU A 1 364 ? -7.052 8.061 -2.037 1.00 97.06 364 LEU A CA 1
ATOM 2979 C C . LEU A 1 364 ? -6.661 8.673 -3.385 1.00 97.06 364 LEU A C 1
ATOM 2981 O O . LEU A 1 364 ? -6.824 8.029 -4.416 1.00 97.06 364 LEU A O 1
ATOM 2985 N N . GLU A 1 365 ? -6.040 9.850 -3.382 1.00 96.12 365 GLU A N 1
ATOM 2986 C CA . GLU A 1 365 ? -5.502 10.483 -4.589 1.00 96.12 365 GLU A CA 1
ATOM 2987 C C . GLU A 1 365 ? -4.490 9.570 -5.299 1.00 96.12 365 GLU A C 1
ATOM 2989 O O . GLU A 1 365 ? -4.510 9.408 -6.522 1.00 96.12 365 GLU A O 1
ATOM 2994 N N . LYS A 1 366 ? -3.615 8.898 -4.538 1.00 95.31 366 LYS A N 1
ATOM 2995 C CA . LYS A 1 366 ? -2.665 7.939 -5.113 1.00 95.31 366 LYS A CA 1
ATOM 2996 C C . LYS A 1 366 ? -3.362 6.730 -5.726 1.00 95.31 366 LYS A C 1
ATOM 2998 O O . LYS A 1 366 ? -2.928 6.272 -6.779 1.00 95.31 366 LYS A O 1
ATOM 3003 N N . LEU A 1 367 ? -4.407 6.210 -5.085 1.00 96.06 367 LEU A N 1
ATOM 3004 C CA . LEU A 1 367 ? -5.210 5.115 -5.630 1.00 96.06 367 LEU A CA 1
ATOM 3005 C C . LEU A 1 367 ? -5.873 5.510 -6.949 1.00 96.06 367 LEU A C 1
ATOM 3007 O O . LEU A 1 367 ? -5.774 4.751 -7.909 1.00 96.06 367 LEU A O 1
ATOM 3011 N N . LEU A 1 368 ? -6.479 6.699 -7.014 1.00 95.50 368 LEU A N 1
ATOM 3012 C CA . LEU A 1 368 ? -7.088 7.222 -8.237 1.00 95.50 368 LEU A CA 1
ATOM 3013 C C . LEU A 1 368 ? -6.060 7.339 -9.365 1.00 95.50 368 LEU A C 1
ATOM 3015 O O . LEU A 1 368 ? -6.299 6.852 -10.463 1.00 95.50 368 LEU A O 1
ATOM 3019 N N . ASN A 1 369 ? -4.879 7.891 -9.083 1.00 90.44 369 ASN A N 1
ATOM 3020 C CA . ASN A 1 369 ? -3.806 7.978 -10.074 1.00 90.44 369 ASN A CA 1
ATOM 3021 C C . ASN A 1 369 ? -3.323 6.598 -10.546 1.00 90.44 369 ASN A C 1
ATOM 3023 O O . ASN A 1 369 ? -3.096 6.398 -11.737 1.00 90.44 369 ASN A O 1
ATOM 3027 N N . ILE A 1 370 ? -3.188 5.621 -9.640 1.00 89.00 370 ILE A N 1
ATOM 3028 C CA . ILE A 1 370 ? -2.856 4.243 -10.032 1.00 89.00 370 ILE A CA 1
ATOM 3029 C C . ILE A 1 370 ? -3.943 3.697 -10.961 1.00 89.00 370 ILE A C 1
ATOM 3031 O O . ILE A 1 370 ? -3.605 3.210 -12.037 1.00 89.00 370 ILE A O 1
ATOM 3035 N N . GLY A 1 371 ? -5.218 3.816 -10.580 1.00 89.81 371 GLY A N 1
ATOM 3036 C CA . GLY A 1 371 ? -6.340 3.357 -11.396 1.00 89.81 371 GLY A CA 1
ATOM 3037 C C . GLY A 1 371 ? -6.354 3.995 -12.782 1.00 89.81 371 GLY A C 1
ATOM 3038 O O . GLY A 1 371 ? -6.362 3.271 -13.771 1.00 89.81 371 GLY A O 1
ATOM 3039 N N . LEU A 1 372 ? -6.207 5.320 -12.865 1.00 86.56 372 LEU A N 1
ATOM 3040 C CA . LEU A 1 372 ? -6.155 6.075 -14.121 1.00 86.56 372 LEU A CA 1
ATOM 3041 C C . LEU A 1 372 ? -5.076 5.549 -15.085 1.00 86.56 372 LEU A C 1
ATOM 3043 O O . LEU A 1 372 ? -5.315 5.429 -16.285 1.00 86.56 372 LEU A O 1
ATOM 3047 N N . THR A 1 373 ? -3.898 5.183 -14.568 1.00 81.88 373 THR A N 1
ATOM 3048 C CA . THR A 1 373 ? -2.796 4.639 -15.389 1.00 81.88 373 THR A CA 1
ATOM 3049 C C . THR A 1 373 ? -2.989 3.182 -15.821 1.00 81.88 373 THR A C 1
ATOM 3051 O O . THR A 1 373 ? -2.193 2.680 -16.615 1.00 81.88 373 THR A O 1
ATOM 3054 N N . LYS A 1 374 ? -4.002 2.486 -15.291 1.00 82.06 374 LYS A N 1
ATOM 3055 C CA . LYS A 1 374 ? -4.230 1.044 -15.478 1.00 82.06 374 LYS A CA 1
ATOM 3056 C C . LYS A 1 374 ? -5.564 0.706 -16.153 1.00 82.06 374 LYS A C 1
ATOM 3058 O O . LYS A 1 374 ? -5.915 -0.468 -16.225 1.00 82.06 374 LYS A O 1
ATOM 3063 N N . ILE A 1 375 ? -6.271 1.703 -16.693 1.00 82.50 375 ILE A N 1
ATOM 3064 C CA . ILE A 1 375 ? -7.520 1.515 -17.452 1.00 82.50 375 ILE A CA 1
ATOM 3065 C C . ILE A 1 375 ? -7.233 0.835 -18.786 1.00 82.50 375 ILE A C 1
ATOM 3067 O O . ILE A 1 375 ? -6.510 1.377 -19.625 1.00 82.50 375 ILE A O 1
ATOM 3071 N N . THR A 1 376 ? -7.806 -0.353 -18.965 1.00 78.12 376 THR A N 1
ATOM 3072 C CA . THR A 1 376 ? -7.536 -1.244 -20.097 1.00 78.12 376 THR A CA 1
ATOM 3073 C C . THR A 1 376 ? -8.770 -2.119 -20.368 1.00 78.12 376 THR A C 1
ATOM 3075 O O . THR A 1 376 ? -9.480 -2.425 -19.405 1.00 78.12 376 THR A O 1
ATOM 3078 N N . PRO A 1 377 ? -9.074 -2.496 -21.626 1.00 73.94 377 PRO A N 1
ATOM 3079 C CA . PRO A 1 377 ? -10.300 -3.230 -21.959 1.00 73.94 377 PRO A CA 1
ATOM 3080 C C . PRO A 1 377 ? -10.425 -4.601 -21.297 1.00 73.94 377 PRO A C 1
ATOM 3082 O O . PRO A 1 377 ? -11.528 -5.103 -21.165 1.00 73.94 377 PRO A O 1
ATOM 3085 N N . GLU A 1 378 ? -9.320 -5.228 -20.899 1.00 75.38 378 GLU A N 1
ATOM 3086 C CA . GLU A 1 378 ? -9.321 -6.579 -20.332 1.00 75.38 378 GLU A CA 1
ATOM 3087 C C . GLU A 1 378 ? -9.378 -6.586 -18.796 1.00 75.38 378 GLU A C 1
ATOM 3089 O O . GLU A 1 378 ? -9.505 -7.650 -18.183 1.00 75.38 378 GLU A O 1
ATOM 3094 N N . LEU A 1 379 ? -9.236 -5.418 -18.160 1.00 82.25 379 LEU A N 1
ATOM 3095 C CA . LEU A 1 379 ? -9.170 -5.277 -16.707 1.00 82.25 379 LEU A CA 1
ATOM 3096 C C . LEU A 1 379 ? -10.363 -4.473 -16.184 1.00 82.25 379 LEU A C 1
ATOM 3098 O O . LEU A 1 379 ? -10.232 -3.333 -15.732 1.00 82.25 379 LEU A O 1
ATOM 3102 N N . HIS A 1 380 ? -11.529 -5.110 -16.228 1.00 83.88 380 HIS A N 1
ATOM 3103 C CA . HIS A 1 380 ? -12.768 -4.614 -15.641 1.00 83.88 380 HIS A CA 1
ATOM 3104 C C . HIS A 1 380 ? -13.420 -5.671 -14.742 1.00 83.88 380 HIS A C 1
ATOM 3106 O O . HIS A 1 380 ? -13.072 -6.855 -14.793 1.00 83.88 380 HIS A O 1
ATOM 3112 N N . ASP A 1 381 ? -14.347 -5.236 -13.894 1.00 83.25 381 ASP A N 1
ATOM 3113 C CA . ASP A 1 381 ? -15.183 -6.130 -13.098 1.00 83.25 381 ASP A CA 1
ATOM 3114 C C . ASP A 1 381 ? -16.396 -6.628 -13.905 1.00 83.25 381 ASP A C 1
ATOM 3116 O O . ASP A 1 381 ? -16.553 -6.335 -15.092 1.00 83.25 381 ASP A O 1
ATOM 3120 N N . GLU A 1 382 ? -17.249 -7.428 -13.271 1.00 79.81 382 GLU A N 1
ATOM 3121 C CA . GLU A 1 382 ? -18.466 -7.982 -13.878 1.00 79.81 382 GLU A CA 1
ATOM 3122 C C . GLU A 1 382 ? -19.485 -6.920 -14.323 1.00 79.81 382 GLU A C 1
ATOM 3124 O O . GLU A 1 382 ? -20.297 -7.194 -15.203 1.00 79.81 382 GLU A O 1
ATOM 3129 N N . ASN A 1 383 ? -19.400 -5.702 -13.779 1.00 82.38 383 ASN A N 1
ATOM 3130 C CA . ASN A 1 383 ? -20.261 -4.576 -14.140 1.00 82.38 383 ASN A CA 1
ATOM 3131 C C . ASN A 1 383 ? -19.648 -3.709 -15.251 1.00 82.38 383 ASN A C 1
ATOM 3133 O O . ASN A 1 383 ? -20.225 -2.693 -15.634 1.00 82.38 383 ASN A O 1
ATOM 3137 N N . GLY A 1 384 ? -18.478 -4.092 -15.772 1.00 83.38 384 GLY A N 1
ATOM 3138 C CA . GLY A 1 384 ? -17.764 -3.327 -16.788 1.00 83.38 384 GLY A CA 1
ATOM 3139 C C . GLY A 1 384 ? -17.059 -2.091 -16.231 1.00 83.38 384 GLY A C 1
ATOM 3140 O O . GLY A 1 384 ? -16.721 -1.195 -17.002 1.00 83.38 384 GLY A O 1
ATOM 3141 N N . GLU A 1 385 ? -16.811 -2.020 -14.923 1.00 88.81 385 GLU A N 1
ATOM 3142 C CA . GLU A 1 385 ? -16.067 -0.919 -14.313 1.00 88.81 385 GLU A CA 1
ATOM 3143 C C . GLU A 1 385 ? -14.569 -1.207 -14.326 1.00 88.81 385 GLU A C 1
ATOM 3145 O O . GLU A 1 385 ? -14.139 -2.334 -14.081 1.00 88.81 385 GLU A O 1
ATOM 3150 N N . ALA A 1 386 ? -13.745 -0.189 -14.594 1.00 90.19 386 ALA A N 1
ATOM 3151 C CA . ALA A 1 386 ? -12.298 -0.366 -14.624 1.00 90.19 386 ALA A CA 1
ATOM 3152 C C . ALA A 1 386 ? -11.758 -0.832 -13.261 1.00 90.19 386 ALA A C 1
ATOM 3154 O O . ALA A 1 386 ? -12.087 -0.275 -12.208 1.00 90.19 386 ALA A O 1
ATOM 3155 N N . VAL A 1 387 ? -10.872 -1.829 -13.303 1.00 91.25 387 VAL A N 1
ATOM 3156 C CA . VAL A 1 387 ? -10.256 -2.433 -12.122 1.00 91.25 387 VAL A CA 1
ATOM 3157 C C . VAL A 1 387 ? -8.762 -2.142 -12.101 1.00 91.25 387 VAL A C 1
ATOM 3159 O O . VAL A 1 387 ? -8.080 -2.135 -13.121 1.00 91.25 387 VAL A O 1
ATOM 3162 N N . PHE A 1 388 ? -8.213 -1.940 -10.909 1.00 89.62 388 PHE A N 1
ATOM 3163 C CA . PHE A 1 388 ? -6.774 -1.860 -10.689 1.00 89.62 388 PHE A CA 1
ATOM 3164 C C . PHE A 1 388 ? -6.388 -2.579 -9.400 1.00 89.62 388 PHE A C 1
ATOM 3166 O O . PHE A 1 388 ? -7.227 -2.968 -8.595 1.00 89.62 388 PHE A O 1
ATOM 3173 N N . PHE A 1 389 ? -5.092 -2.768 -9.183 1.00 88.50 389 PHE A N 1
ATOM 3174 C CA . PHE A 1 389 ? -4.576 -3.472 -8.016 1.00 88.50 389 PHE A CA 1
ATOM 3175 C C . PHE A 1 389 ? -3.363 -2.738 -7.454 1.00 88.50 389 PHE A C 1
ATOM 3177 O O . PHE A 1 389 ? -2.596 -2.101 -8.178 1.00 88.50 389 PHE A O 1
ATOM 3184 N N . THR A 1 390 ? -3.169 -2.827 -6.142 1.00 87.44 390 THR A N 1
ATOM 3185 C CA . THR A 1 390 ? -1.966 -2.298 -5.493 1.00 87.44 390 THR A CA 1
ATOM 3186 C C . THR A 1 390 ? -1.726 -2.975 -4.153 1.00 87.44 390 THR A C 1
ATOM 3188 O O . THR A 1 390 ? -2.657 -3.414 -3.478 1.00 87.44 390 THR A O 1
ATOM 3191 N N . SER A 1 391 ? -0.459 -3.065 -3.746 1.00 86.00 391 SER A N 1
ATOM 3192 C CA . SER A 1 391 ? -0.120 -3.602 -2.428 1.00 86.00 391 SER A CA 1
ATOM 3193 C C . SER A 1 391 ? -0.149 -2.505 -1.364 1.00 86.00 391 SER A C 1
ATOM 3195 O O . SER A 1 391 ? 0.397 -1.416 -1.546 1.00 86.00 391 SER A O 1
ATOM 3197 N N . ASN A 1 392 ? -0.691 -2.822 -0.190 1.00 90.12 392 ASN A N 1
ATOM 3198 C CA . ASN A 1 392 ? -0.753 -1.861 0.917 1.00 90.12 392 ASN A CA 1
ATOM 3199 C C . ASN A 1 392 ? 0.655 -1.461 1.406 1.00 90.12 392 ASN A C 1
ATOM 3201 O O . ASN A 1 392 ? 0.856 -0.345 1.876 1.00 90.12 392 ASN A O 1
ATOM 3205 N N . ARG A 1 393 ? 1.656 -2.339 1.230 1.00 88.12 393 ARG A N 1
ATOM 3206 C CA . ARG A 1 393 ? 3.078 -2.036 1.483 1.00 88.12 393 ARG A CA 1
ATOM 3207 C C . ARG A 1 393 ? 3.633 -0.993 0.516 1.00 88.12 393 ARG A C 1
ATOM 3209 O O . ARG A 1 393 ? 4.389 -0.127 0.940 1.00 88.12 393 ARG A O 1
ATOM 3216 N N . TYR A 1 394 ? 3.261 -1.069 -0.763 1.00 88.75 394 TYR A N 1
ATOM 3217 C CA . TYR A 1 394 ? 3.652 -0.065 -1.750 1.00 88.75 394 TYR A CA 1
ATOM 3218 C C . TYR A 1 394 ? 3.094 1.310 -1.371 1.00 88.75 394 TYR A C 1
ATOM 3220 O O . TYR A 1 394 ? 3.863 2.264 -1.295 1.00 88.75 394 TYR A O 1
ATOM 3228 N N . LEU A 1 395 ? 1.800 1.389 -1.038 1.00 90.50 395 LEU A N 1
ATOM 3229 C CA . LEU A 1 395 ? 1.166 2.632 -0.581 1.00 90.50 395 L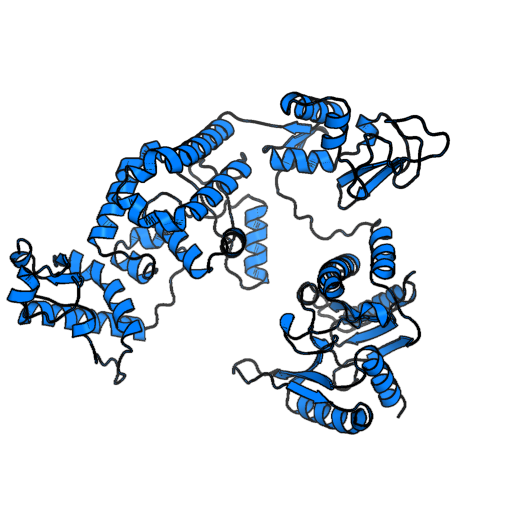EU A CA 1
ATOM 3230 C C . LEU A 1 395 ? 1.809 3.174 0.705 1.00 90.50 395 LEU A C 1
ATOM 3232 O O . LEU A 1 395 ? 2.068 4.367 0.811 1.00 90.50 395 LEU A O 1
ATOM 3236 N N . SER A 1 396 ? 2.109 2.292 1.663 1.00 91.62 396 SER A N 1
ATOM 3237 C CA . SER A 1 396 ? 2.782 2.637 2.921 1.00 91.62 396 SER A CA 1
ATOM 3238 C C . SER A 1 396 ? 4.154 3.269 2.692 1.00 91.62 396 SER A C 1
ATOM 3240 O O . SER A 1 396 ? 4.431 4.327 3.255 1.00 91.62 396 SER A O 1
ATOM 3242 N N . ARG A 1 397 ? 4.981 2.667 1.826 1.00 91.62 397 ARG A N 1
ATOM 3243 C CA . ARG A 1 397 ? 6.310 3.186 1.487 1.00 91.62 397 ARG A CA 1
ATOM 3244 C C . ARG A 1 397 ? 6.233 4.498 0.713 1.00 91.62 397 ARG A C 1
ATOM 3246 O O . ARG A 1 397 ? 6.980 5.415 1.016 1.00 91.62 397 ARG A O 1
ATOM 3253 N N . GLU A 1 398 ? 5.351 4.581 -0.278 1.00 88.69 398 GLU A N 1
ATOM 3254 C CA . GLU A 1 398 ? 5.267 5.759 -1.146 1.00 88.69 398 GLU A CA 1
ATOM 3255 C C . GLU A 1 398 ? 4.722 6.986 -0.400 1.00 88.69 398 GLU A C 1
ATOM 3257 O O . GLU A 1 398 ? 5.248 8.080 -0.576 1.00 88.69 398 GLU A O 1
ATOM 3262 N N . LYS A 1 399 ? 3.747 6.800 0.503 1.00 88.81 399 LYS A N 1
ATOM 3263 C CA . LYS A 1 399 ? 3.170 7.890 1.309 1.00 88.81 399 LYS A CA 1
ATOM 3264 C C . LYS A 1 399 ? 3.819 8.088 2.673 1.00 88.81 399 LYS A C 1
ATOM 3266 O O . LYS A 1 399 ? 3.343 8.922 3.442 1.00 88.81 399 LYS A O 1
ATOM 3271 N N . ASN A 1 400 ? 4.867 7.327 2.990 1.00 90.69 400 ASN A N 1
ATOM 3272 C CA . ASN A 1 400 ? 5.525 7.335 4.296 1.00 90.69 400 ASN A CA 1
ATOM 3273 C C . ASN A 1 400 ? 4.516 7.230 5.464 1.00 90.69 400 ASN A C 1
ATOM 3275 O O . ASN A 1 400 ? 4.509 8.025 6.407 1.00 90.69 400 ASN A O 1
ATOM 3279 N N . LYS A 1 401 ? 3.586 6.272 5.364 1.00 90.75 401 LYS A N 1
ATOM 3280 C CA . LYS A 1 401 ? 2.560 6.003 6.386 1.00 90.75 401 LYS A CA 1
ATOM 3281 C C . LYS A 1 401 ? 2.719 4.587 6.933 1.00 90.75 401 LYS A C 1
ATOM 3283 O O . LYS A 1 401 ? 2.962 3.676 6.141 1.00 90.75 401 LYS A O 1
ATOM 3288 N N . PRO A 1 402 ? 2.494 4.354 8.240 1.00 93.94 402 PRO A N 1
ATOM 3289 C CA . PRO A 1 402 ? 2.439 3.002 8.789 1.00 93.94 402 PRO A CA 1
ATOM 3290 C C . PRO A 1 402 ? 1.409 2.142 8.053 1.00 93.94 402 PRO A C 1
ATOM 3292 O O . PRO A 1 402 ? 0.323 2.620 7.708 1.00 93.94 402 PRO A O 1
ATOM 3295 N N . ILE A 1 403 ? 1.731 0.871 7.828 1.00 91.62 403 ILE A N 1
ATOM 3296 C CA . ILE A 1 403 ? 0.873 -0.040 7.061 1.00 91.62 403 ILE A CA 1
ATOM 3297 C C . ILE A 1 403 ? -0.508 -0.208 7.707 1.00 91.62 403 ILE A C 1
ATOM 3299 O O . ILE A 1 403 ? -1.513 -0.295 7.008 1.00 91.62 403 ILE A O 1
ATOM 3303 N N . GLU A 1 404 ? -0.585 -0.171 9.036 1.00 91.25 404 GLU A N 1
ATOM 3304 C CA . GLU A 1 404 ? -1.827 -0.248 9.804 1.00 91.25 404 GLU A CA 1
ATOM 3305 C C . GLU A 1 404 ? -2.728 0.953 9.512 1.00 91.25 404 GLU A C 1
ATOM 3307 O O . GLU A 1 404 ? -3.942 0.807 9.384 1.00 91.25 404 GLU A O 1
ATOM 3312 N N . LYS A 1 405 ? -2.133 2.142 9.350 1.00 93.31 405 LYS A N 1
ATOM 3313 C CA . LYS A 1 405 ? -2.859 3.364 8.990 1.00 93.31 405 LYS A CA 1
ATOM 3314 C C . LYS A 1 405 ? -3.342 3.324 7.551 1.00 93.31 405 LYS A C 1
ATOM 3316 O O . LYS A 1 405 ? -4.484 3.693 7.303 1.00 93.31 405 LYS A O 1
ATOM 3321 N N . VAL A 1 406 ? -2.510 2.844 6.627 1.00 94.56 406 VAL A N 1
ATOM 3322 C CA . VAL A 1 406 ? -2.929 2.620 5.238 1.00 94.56 406 VAL A CA 1
ATOM 3323 C C . VAL A 1 406 ? -4.119 1.665 5.202 1.00 94.56 406 VAL A C 1
ATOM 3325 O O . VAL A 1 406 ? -5.148 2.006 4.633 1.00 94.56 406 VAL A O 1
ATOM 3328 N N . ASN A 1 407 ? -4.032 0.520 5.883 1.00 92.62 407 ASN A N 1
ATOM 3329 C CA . ASN A 1 407 ? -5.129 -0.446 5.965 1.00 92.62 407 ASN A CA 1
ATOM 3330 C C . ASN A 1 407 ? -6.406 0.177 6.547 1.00 92.62 407 ASN A C 1
ATOM 3332 O O . ASN A 1 407 ? -7.492 -0.057 6.023 1.00 92.62 407 ASN A O 1
ATOM 3336 N N . ALA A 1 408 ? -6.279 0.977 7.609 1.00 94.12 408 ALA A N 1
ATOM 3337 C CA . ALA A 1 408 ? -7.408 1.658 8.228 1.00 94.12 408 ALA A CA 1
ATOM 3338 C C . ALA A 1 408 ? -8.111 2.617 7.254 1.00 94.12 408 ALA A C 1
ATOM 3340 O O . ALA A 1 408 ? -9.335 2.579 7.151 1.00 94.12 408 ALA A O 1
ATOM 3341 N N . TYR A 1 409 ? -7.354 3.425 6.503 1.00 96.81 409 TYR A N 1
ATOM 3342 C CA . TYR A 1 409 ? -7.929 4.335 5.509 1.00 96.81 409 TYR A CA 1
ATOM 3343 C C . TYR A 1 409 ? -8.528 3.605 4.314 1.00 96.81 409 TYR A C 1
ATOM 3345 O O . TYR A 1 409 ? -9.620 3.960 3.897 1.00 96.81 409 TYR A O 1
ATOM 3353 N N . LEU A 1 410 ? -7.881 2.550 3.812 1.00 95.44 410 LEU A N 1
ATOM 3354 C CA . LEU A 1 410 ? -8.456 1.722 2.749 1.00 95.44 410 LEU A CA 1
ATOM 3355 C C . LEU A 1 410 ? -9.820 1.160 3.157 1.00 95.44 410 LEU A C 1
ATOM 3357 O O . LEU A 1 410 ? -10.765 1.212 2.376 1.00 95.44 410 LEU A O 1
ATOM 3361 N N . ASN A 1 411 ? -9.938 0.666 4.392 1.00 94.75 411 ASN A N 1
ATOM 3362 C CA . ASN A 1 411 ? -11.208 0.165 4.907 1.00 94.75 411 ASN A CA 1
ATOM 3363 C C . ASN A 1 411 ? -12.231 1.293 5.094 1.00 94.75 411 ASN A C 1
ATOM 3365 O O . ASN A 1 411 ? -13.382 1.102 4.727 1.00 94.75 411 ASN A O 1
ATOM 3369 N N . LEU A 1 412 ? -11.824 2.471 5.586 1.00 96.88 412 LEU A N 1
ATOM 3370 C CA . LEU A 1 412 ? -12.704 3.643 5.664 1.00 96.88 412 LEU A CA 1
ATOM 3371 C C . LEU A 1 412 ? -13.226 4.052 4.278 1.00 96.88 412 LEU A C 1
ATOM 3373 O O . LEU A 1 412 ? -14.420 4.276 4.132 1.00 96.88 412 LEU A O 1
ATOM 3377 N N . PHE A 1 413 ? -12.371 4.118 3.256 1.00 97.69 413 PHE A N 1
ATOM 3378 C CA . PHE A 1 413 ? -12.804 4.458 1.897 1.00 97.69 413 PHE A CA 1
ATOM 3379 C C . PHE A 1 413 ? -13.811 3.444 1.356 1.00 97.69 413 PHE A C 1
ATOM 3381 O O . PHE A 1 413 ? -14.788 3.845 0.730 1.00 97.69 413 PHE A O 1
ATOM 3388 N N . CYS A 1 414 ? -13.632 2.159 1.678 1.00 95.88 414 CYS A N 1
ATOM 3389 C CA . CYS A 1 414 ? -14.618 1.131 1.353 1.00 95.88 414 CYS A CA 1
ATOM 3390 C C . CYS A 1 414 ? -15.938 1.327 2.104 1.00 95.88 414 CYS A C 1
ATOM 3392 O O . CYS A 1 414 ? -17.002 1.235 1.503 1.00 95.88 414 CYS A O 1
ATOM 3394 N N . MET A 1 415 ? -15.884 1.660 3.395 1.00 95.88 415 MET A N 1
ATOM 3395 C CA . MET A 1 415 ? -17.084 1.941 4.190 1.00 95.88 415 MET A CA 1
ATOM 3396 C C . MET A 1 415 ? -17.861 3.159 3.672 1.00 95.88 415 MET A C 1
ATOM 3398 O O . MET A 1 415 ? -19.086 3.154 3.684 1.00 95.88 415 MET A O 1
ATOM 3402 N N . LEU A 1 416 ? -17.160 4.191 3.197 1.00 96.62 416 LEU A N 1
ATOM 3403 C CA . LEU A 1 416 ? -17.777 5.386 2.618 1.00 96.62 416 LEU A CA 1
ATOM 3404 C C . LEU A 1 416 ? -18.293 5.157 1.188 1.00 96.62 416 LEU A C 1
ATOM 3406 O O . LEU A 1 416 ? -19.143 5.906 0.719 1.00 96.62 416 LEU A O 1
ATOM 3410 N N . GLY A 1 417 ? -17.829 4.112 0.499 1.00 95.88 417 GLY A N 1
ATOM 3411 C CA . GLY A 1 417 ? -18.118 3.874 -0.918 1.00 95.88 417 GLY A CA 1
ATOM 3412 C C . GLY A 1 417 ? -17.228 4.661 -1.880 1.00 95.88 417 GLY A C 1
ATOM 3413 O O . GLY A 1 417 ? -17.517 4.703 -3.064 1.00 95.88 417 GLY A O 1
ATOM 3414 N N . LEU A 1 418 ? -16.140 5.265 -1.399 1.00 97.25 418 LEU A N 1
ATOM 3415 C CA . LEU A 1 418 ? -15.131 5.912 -2.250 1.00 97.25 418 LEU A CA 1
ATOM 3416 C C . LEU A 1 418 ? -14.262 4.880 -2.991 1.00 97.25 418 LEU A C 1
ATOM 3418 O O . LEU A 1 418 ? -13.600 5.195 -3.971 1.00 97.25 418 LEU A O 1
ATOM 3422 N N . LEU A 1 419 ? -14.223 3.640 -2.508 1.00 96.38 419 LEU A N 1
ATOM 3423 C CA . LEU A 1 419 ? -13.408 2.570 -3.071 1.00 96.38 419 LEU A CA 1
ATOM 3424 C C . LEU A 1 419 ? -14.158 1.249 -2.940 1.00 96.38 419 LEU A C 1
ATOM 3426 O O . LEU A 1 419 ? -14.605 0.917 -1.851 1.00 96.38 419 LEU A O 1
A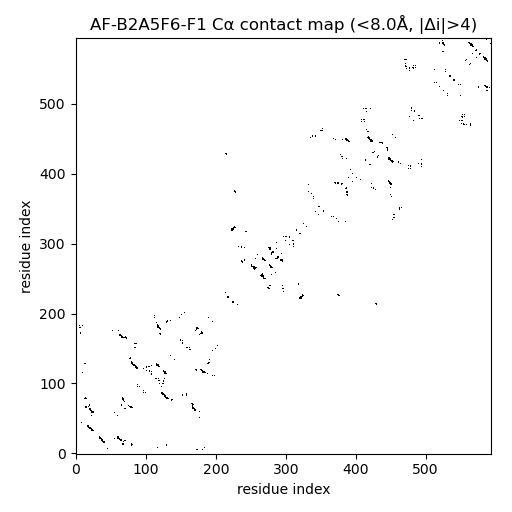TOM 3430 N N . ASN A 1 420 ? -14.239 0.457 -3.999 1.00 94.25 420 ASN A N 1
ATOM 3431 C CA . ASN A 1 420 ? -14.807 -0.885 -3.922 1.00 94.25 420 ASN A CA 1
ATOM 3432 C C . ASN A 1 420 ? -13.669 -1.894 -3.935 1.00 94.25 420 ASN A C 1
ATOM 3434 O O . ASN A 1 420 ? -12.791 -1.810 -4.789 1.00 94.25 420 ASN A O 1
ATOM 3438 N N . LYS A 1 421 ? -13.666 -2.849 -3.002 1.00 91.50 421 LYS A N 1
ATOM 3439 C CA . LYS A 1 421 ? -12.851 -4.056 -3.156 1.00 91.50 421 LYS A CA 1
ATOM 3440 C C . LYS A 1 421 ? -13.618 -5.009 -4.056 1.00 91.50 421 LYS A C 1
ATOM 3442 O O . LYS A 1 421 ? -14.795 -5.253 -3.817 1.00 91.50 421 LYS A O 1
ATOM 3447 N N . VAL A 1 422 ? -12.947 -5.509 -5.081 1.00 88.94 422 VAL A N 1
ATOM 3448 C CA . VAL A 1 422 ? -13.544 -6.418 -6.062 1.00 88.94 422 VAL A CA 1
ATOM 3449 C C . VAL A 1 422 ? -12.747 -7.706 -6.128 1.00 88.94 422 VAL A C 1
ATOM 3451 O O . VAL A 1 422 ? -11.563 -7.748 -5.763 1.00 88.94 422 VAL A O 1
ATOM 3454 N N . ASP A 1 423 ? -13.403 -8.759 -6.596 1.00 83.50 423 ASP A N 1
ATOM 3455 C CA . ASP A 1 423 ? -12.724 -10.005 -6.895 1.00 83.50 423 ASP A CA 1
ATOM 3456 C C . ASP A 1 423 ? -11.777 -9.837 -8.086 1.00 83.50 423 ASP A C 1
ATOM 3458 O O . ASP A 1 423 ? -12.022 -9.042 -8.999 1.00 83.50 423 ASP A O 1
ATOM 3462 N N . PRO A 1 424 ? -10.652 -10.565 -8.086 1.00 78.12 424 PRO A N 1
ATOM 3463 C CA . PRO A 1 424 ? -9.677 -10.434 -9.146 1.00 78.12 424 PRO A CA 1
ATOM 3464 C C . PRO A 1 424 ? -10.256 -11.006 -10.458 1.00 78.12 424 PRO A C 1
ATOM 3466 O O . PRO A 1 424 ? -10.727 -12.149 -10.466 1.00 78.12 424 PRO A O 1
ATOM 3469 N N . PRO A 1 425 ? -10.191 -10.276 -11.589 1.00 79.25 425 PRO A N 1
ATOM 3470 C CA . PRO A 1 425 ? -10.750 -10.747 -12.858 1.00 79.25 425 PRO A CA 1
ATOM 3471 C C . PRO A 1 425 ? -10.125 -12.081 -13.288 1.00 79.25 425 PRO A C 1
ATOM 3473 O O . PRO A 1 425 ? -8.907 -12.161 -13.484 1.00 79.25 425 PRO A O 1
ATOM 3476 N N . LYS A 1 426 ? -10.942 -13.136 -13.423 1.00 70.56 426 LYS A N 1
ATOM 3477 C CA . LYS A 1 426 ? -10.483 -14.539 -13.553 1.00 70.56 426 LYS A CA 1
ATOM 3478 C C . LYS A 1 426 ? -9.548 -14.778 -14.748 1.00 70.56 426 LYS A C 1
ATOM 3480 O O . LYS A 1 426 ? -8.612 -15.567 -14.642 1.00 70.56 426 LYS A O 1
ATOM 3485 N N . ASN A 1 427 ? -9.752 -14.062 -15.852 1.00 65.62 427 ASN A N 1
ATOM 3486 C CA . ASN A 1 427 ? -9.040 -14.298 -17.113 1.00 65.62 427 ASN A CA 1
ATOM 3487 C C . ASN A 1 427 ? -7.831 -13.374 -17.333 1.00 65.62 427 ASN A C 1
ATOM 3489 O O . ASN A 1 427 ? -7.180 -13.448 -18.373 1.00 65.62 427 ASN A O 1
ATOM 3493 N N . HIS A 1 428 ? -7.487 -12.519 -16.364 1.00 71.06 428 HIS A N 1
ATOM 3494 C CA . HIS A 1 428 ? -6.393 -11.567 -16.536 1.00 71.06 428 HIS A CA 1
ATOM 3495 C C . HIS A 1 428 ? -5.043 -12.140 -16.068 1.00 71.06 428 HIS A C 1
ATOM 3497 O O . HIS A 1 428 ? -4.930 -12.709 -14.980 1.00 71.06 428 HIS A O 1
ATOM 3503 N N . LYS A 1 429 ? -3.971 -11.940 -16.852 1.00 69.50 429 LYS A N 1
ATOM 3504 C CA . LYS A 1 429 ? -2.620 -12.473 -16.548 1.00 69.50 429 LYS A CA 1
ATOM 3505 C C . LYS A 1 429 ? -2.111 -12.053 -15.166 1.00 69.50 429 LYS A C 1
ATOM 3507 O O . LYS A 1 429 ? -1.568 -12.869 -14.427 1.00 69.50 429 LYS A O 1
ATOM 3512 N N . VAL A 1 430 ? -2.348 -10.795 -14.791 1.00 69.19 430 VAL A N 1
ATOM 3513 C CA . VAL A 1 430 ? -1.976 -10.263 -13.469 1.00 69.19 430 VAL A CA 1
ATOM 3514 C C . VAL A 1 430 ? -2.692 -11.003 -12.337 1.00 69.19 430 VAL A C 1
ATOM 3516 O O . VAL A 1 430 ? -2.081 -11.278 -11.305 1.00 69.19 430 VAL A O 1
ATOM 3519 N N . THR A 1 431 ? -3.970 -11.343 -12.519 1.00 72.31 431 THR A N 1
ATOM 3520 C CA . THR A 1 431 ? -4.743 -12.118 -11.541 1.00 72.31 431 THR A CA 1
ATOM 3521 C C . THR A 1 431 ? -4.114 -13.486 -11.339 1.00 72.31 431 THR A C 1
ATOM 3523 O O . THR A 1 431 ? -3.824 -13.867 -10.206 1.00 72.31 431 THR A O 1
ATOM 3526 N N . GLN A 1 432 ? -3.834 -14.193 -12.435 1.00 72.44 432 GLN A N 1
ATOM 3527 C CA . GLN A 1 432 ? -3.230 -15.525 -12.399 1.00 72.44 432 GLN A CA 1
ATOM 3528 C C . GLN A 1 432 ? -1.865 -15.509 -11.705 1.00 72.44 432 GLN A C 1
ATOM 3530 O O . GLN A 1 432 ? -1.575 -16.349 -10.853 1.00 72.44 432 GLN A O 1
ATOM 3535 N N . GLU A 1 433 ? -1.045 -14.500 -11.992 1.00 67.75 433 GLU A N 1
ATOM 3536 C CA . GLU A 1 433 ? 0.270 -14.370 -11.378 1.00 67.75 433 GLU A CA 1
ATOM 3537 C C . GLU A 1 433 ? 0.202 -13.960 -9.897 1.00 67.75 433 GLU A C 1
ATOM 3539 O O . GLU A 1 433 ? 0.964 -14.471 -9.075 1.00 67.75 433 GLU A O 1
ATOM 3544 N N . SER A 1 434 ? -0.743 -13.093 -9.521 1.00 70.12 434 SER A N 1
ATOM 3545 C CA . SER A 1 434 ? -1.007 -12.747 -8.118 1.00 70.12 434 SER A CA 1
ATOM 3546 C C . SER A 1 434 ? -1.477 -13.967 -7.317 1.00 70.12 434 SER A C 1
ATOM 3548 O O . SER A 1 434 ? -0.976 -14.206 -6.216 1.00 70.12 434 SER A O 1
ATOM 3550 N N . LEU A 1 435 ? -2.379 -14.780 -7.880 1.00 72.00 435 LEU A N 1
ATOM 3551 C CA . LEU A 1 435 ? -2.854 -16.027 -7.272 1.00 72.00 435 LEU A CA 1
ATOM 3552 C C . LEU A 1 435 ? -1.722 -17.049 -7.121 1.00 72.00 435 LEU A C 1
ATOM 3554 O O . LEU A 1 435 ? -1.573 -17.646 -6.054 1.00 72.00 435 LEU A O 1
ATOM 3558 N N . LYS A 1 436 ? -0.886 -17.210 -8.153 1.00 73.94 436 LYS A N 1
ATOM 3559 C CA . LYS A 1 436 ? 0.296 -18.078 -8.110 1.00 73.94 436 LYS A CA 1
ATOM 3560 C C . LYS A 1 436 ? 1.256 -17.656 -6.994 1.00 73.94 436 LYS A C 1
ATOM 3562 O O . LYS A 1 436 ? 1.572 -18.460 -6.121 1.00 73.94 436 LYS A O 1
ATOM 3567 N N . ARG A 1 437 ? 1.633 -16.374 -6.946 1.00 65.56 437 ARG A N 1
ATOM 3568 C CA . ARG A 1 437 ? 2.542 -15.837 -5.917 1.00 65.56 437 ARG A CA 1
ATOM 3569 C C . ARG A 1 437 ? 1.973 -15.951 -4.504 1.00 65.56 437 ARG A C 1
ATOM 3571 O O . ARG A 1 437 ? 2.740 -16.155 -3.563 1.00 65.56 437 ARG A O 1
ATOM 3578 N N . ALA A 1 438 ? 0.660 -15.794 -4.345 1.00 70.50 438 ALA A N 1
ATOM 3579 C CA . ALA A 1 438 ? -0.025 -15.976 -3.070 1.00 70.50 438 ALA A CA 1
ATOM 3580 C C . ALA A 1 438 ? 0.110 -17.422 -2.564 1.00 70.50 438 ALA A C 1
ATOM 3582 O O . ALA A 1 438 ? 0.508 -17.620 -1.416 1.00 70.50 438 ALA A O 1
ATOM 3583 N N . ARG A 1 439 ? -0.124 -18.412 -3.441 1.00 73.88 439 ARG A N 1
ATOM 3584 C CA . ARG A 1 439 ? 0.041 -19.844 -3.135 1.00 73.88 439 ARG A CA 1
ATOM 3585 C C . ARG A 1 439 ? 1.488 -20.190 -2.784 1.00 73.88 439 ARG A C 1
ATOM 3587 O O . ARG A 1 439 ? 1.736 -20.739 -1.719 1.00 73.88 439 ARG A O 1
ATOM 3594 N N . GLU A 1 440 ? 2.439 -19.799 -3.631 1.00 69.81 440 GLU A N 1
ATOM 3595 C CA . GLU A 1 440 ? 3.864 -20.132 -3.471 1.00 69.81 440 GLU A CA 1
ATOM 3596 C C . GLU A 1 440 ? 4.483 -19.548 -2.196 1.00 69.81 440 GLU A C 1
ATOM 3598 O O . GLU A 1 440 ? 5.343 -20.163 -1.578 1.00 69.81 440 GLU A O 1
ATOM 3603 N N . ASN A 1 441 ? 4.052 -18.353 -1.786 1.00 66.38 441 ASN A N 1
ATOM 3604 C CA . ASN A 1 441 ? 4.646 -17.660 -0.642 1.00 66.38 441 ASN A CA 1
ATOM 3605 C C . ASN A 1 441 ? 3.806 -17.758 0.637 1.00 66.38 441 ASN A C 1
ATOM 3607 O O . ASN A 1 441 ? 4.124 -17.071 1.610 1.00 66.38 441 ASN A O 1
ATOM 3611 N N . ASN A 1 442 ? 2.714 -18.532 0.622 1.00 61.88 442 ASN A N 1
ATOM 3612 C CA . ASN A 1 442 ? 1.692 -18.547 1.672 1.00 61.88 442 ASN A CA 1
ATOM 3613 C C . ASN A 1 442 ? 1.271 -17.118 2.095 1.00 61.88 442 ASN A C 1
ATOM 3615 O O . ASN A 1 442 ? 1.194 -16.766 3.275 1.00 61.88 442 ASN A O 1
ATOM 3619 N N . ARG A 1 443 ? 1.099 -16.237 1.100 1.00 64.81 443 ARG A N 1
ATOM 3620 C CA . ARG A 1 443 ? 0.757 -14.816 1.268 1.00 64.81 443 ARG A CA 1
ATOM 3621 C C . ARG A 1 443 ? -0.670 -14.567 0.808 1.00 64.81 443 ARG A C 1
ATOM 3623 O O . ARG A 1 443 ? -1.198 -15.273 -0.040 1.00 64.81 443 ARG A O 1
ATOM 3630 N N . ARG A 1 444 ? -1.286 -13.504 1.330 1.00 65.81 444 ARG A N 1
ATOM 3631 C CA . ARG A 1 444 ? -2.585 -13.038 0.830 1.00 65.81 444 ARG A CA 1
ATOM 3632 C C . ARG A 1 444 ? -2.442 -12.491 -0.591 1.00 65.81 444 ARG A C 1
ATOM 3634 O O . ARG A 1 444 ? -1.446 -11.832 -0.902 1.00 65.81 444 ARG A O 1
ATOM 3641 N N . VAL A 1 445 ? -3.452 -12.759 -1.414 1.00 65.62 445 VAL A N 1
ATOM 3642 C CA . VAL A 1 445 ? -3.608 -12.189 -2.760 1.00 65.62 445 VAL A CA 1
ATOM 3643 C C . VAL A 1 445 ? -3.609 -10.661 -2.651 1.00 65.62 445 VAL A C 1
ATOM 3645 O O . VAL A 1 445 ? -4.098 -10.105 -1.664 1.00 65.62 445 VAL A O 1
ATOM 3648 N N . ILE A 1 446 ? -3.017 -9.973 -3.631 1.00 79.62 446 ILE A N 1
ATOM 3649 C CA . ILE A 1 446 ? -3.108 -8.511 -3.711 1.00 79.62 446 ILE A CA 1
ATOM 3650 C C . ILE A 1 446 ? -4.580 -8.110 -3.876 1.00 79.62 446 ILE A C 1
ATOM 3652 O O . ILE A 1 446 ? -5.322 -8.767 -4.598 1.00 79.62 446 ILE A O 1
ATOM 3656 N N . ASN A 1 447 ? -4.988 -7.026 -3.217 1.00 86.00 447 ASN A N 1
ATOM 3657 C CA . ASN A 1 447 ? -6.342 -6.500 -3.348 1.00 86.00 447 ASN A CA 1
ATOM 3658 C C . ASN A 1 447 ? -6.540 -5.822 -4.710 1.00 86.00 447 ASN A C 1
ATOM 3660 O O . ASN A 1 447 ? -5.670 -5.069 -5.167 1.00 86.00 447 ASN A O 1
ATOM 3664 N N . PHE A 1 448 ? -7.716 -6.048 -5.288 1.00 89.81 448 PHE A N 1
ATOM 3665 C CA . PHE A 1 448 ? -8.207 -5.390 -6.490 1.00 89.81 448 PHE A CA 1
ATOM 3666 C C . PHE A 1 448 ? -9.297 -4.395 -6.106 1.00 89.81 448 PHE A C 1
ATOM 3668 O O . PHE A 1 448 ? -10.024 -4.601 -5.128 1.00 89.81 448 PHE A O 1
ATOM 3675 N N . TYR A 1 449 ? -9.368 -3.303 -6.857 1.00 93.19 449 TYR A N 1
ATOM 3676 C CA . TYR A 1 449 ? -10.250 -2.190 -6.571 1.00 93.19 449 TYR A CA 1
ATOM 3677 C C . TYR A 1 449 ? -10.916 -1.650 -7.836 1.00 93.19 449 TYR A C 1
ATOM 3679 O O . TYR A 1 449 ? -10.260 -1.545 -8.872 1.00 93.19 449 TYR A O 1
ATOM 3687 N N . SER A 1 450 ? -12.174 -1.235 -7.707 1.00 94.62 450 SER A N 1
ATOM 3688 C CA . SER A 1 450 ? -12.862 -0.335 -8.640 1.00 94.62 450 SER A CA 1
ATOM 3689 C C . SER A 1 450 ? -13.289 0.939 -7.902 1.00 94.62 450 SER A C 1
ATOM 3691 O O . SER A 1 450 ? -13.267 1.002 -6.666 1.00 94.62 450 SER A O 1
ATOM 3693 N N . VAL A 1 451 ? -13.598 1.998 -8.650 1.00 96.00 451 VAL A N 1
ATOM 3694 C CA . VAL A 1 451 ? -13.954 3.311 -8.090 1.00 96.00 451 VAL A CA 1
ATOM 3695 C C . VAL A 1 451 ? -15.226 3.820 -8.772 1.00 96.00 451 VAL A C 1
ATOM 3697 O O . VAL A 1 451 ? -15.237 3.890 -10.005 1.00 96.00 451 VAL A O 1
ATOM 3700 N N . PRO A 1 452 ? -16.271 4.195 -8.010 1.00 95.94 452 PRO A N 1
ATOM 3701 C CA . PRO A 1 452 ? -17.496 4.774 -8.564 1.00 95.94 452 PRO A CA 1
ATOM 3702 C C . PRO A 1 452 ? -17.300 6.238 -8.975 1.00 95.94 452 PRO A C 1
ATOM 3704 O O . PRO A 1 452 ? -16.305 6.865 -8.619 1.00 95.94 452 PRO A O 1
ATOM 3707 N N . ASN A 1 453 ? -18.257 6.818 -9.695 1.00 95.56 453 ASN A N 1
ATOM 3708 C CA . ASN A 1 453 ? -18.270 8.256 -9.959 1.00 95.56 453 ASN A CA 1
ATOM 3709 C C . ASN A 1 453 ? -18.711 9.021 -8.699 1.00 95.56 453 ASN A C 1
ATOM 3711 O O . ASN A 1 453 ? -19.853 8.900 -8.262 1.00 95.56 453 ASN A O 1
ATOM 3715 N N . TYR A 1 454 ? -17.821 9.814 -8.103 1.00 97.25 454 TYR A N 1
ATOM 3716 C CA . TYR A 1 454 ? -18.094 10.492 -6.833 1.00 97.25 454 TYR A CA 1
ATOM 3717 C C . TYR A 1 454 ? -19.187 11.552 -6.936 1.00 97.25 454 TYR A C 1
ATOM 3719 O O . TYR A 1 454 ? -19.924 11.733 -5.970 1.00 97.25 454 TYR A O 1
ATOM 3727 N N . TYR A 1 455 ? -19.351 12.198 -8.092 1.00 95.00 455 TYR A N 1
ATOM 3728 C CA . TYR A 1 455 ? -20.441 13.154 -8.294 1.00 95.00 455 TYR A CA 1
ATOM 3729 C C . TYR A 1 455 ? -21.813 12.472 -8.242 1.00 95.00 455 TYR A C 1
ATOM 3731 O O . TYR A 1 455 ? -22.749 13.023 -7.670 1.00 95.00 455 TYR A O 1
ATOM 3739 N N . GLU A 1 456 ? -21.924 11.243 -8.754 1.00 96.00 456 GLU A N 1
ATOM 3740 C CA . GLU A 1 456 ? -23.177 10.474 -8.743 1.00 96.00 456 GLU A CA 1
ATOM 3741 C C . GLU A 1 456 ? -23.548 9.979 -7.339 1.00 96.00 456 GLU A C 1
ATOM 3743 O O . GLU A 1 456 ? -24.727 9.847 -7.011 1.00 96.00 456 GLU A O 1
ATOM 3748 N N . ILE A 1 457 ? -22.549 9.730 -6.485 1.00 96.38 457 ILE A N 1
ATOM 3749 C CA . ILE A 1 457 ? -22.758 9.176 -5.140 1.00 96.38 457 ILE A CA 1
ATOM 3750 C C . ILE A 1 457 ? -22.435 10.156 -4.000 1.00 96.38 457 ILE A C 1
ATOM 3752 O O . ILE A 1 457 ? -22.418 9.739 -2.841 1.00 96.38 457 ILE A O 1
ATOM 3756 N N . LYS A 1 458 ? -22.224 11.453 -4.282 1.00 96.50 458 LYS A N 1
ATOM 3757 C CA . LYS A 1 458 ? -21.817 12.488 -3.301 1.00 96.50 458 LYS A CA 1
ATOM 3758 C C . LYS A 1 458 ? -22.672 12.454 -2.033 1.00 96.50 458 LYS A C 1
ATOM 3760 O O . LYS A 1 458 ? -22.150 12.342 -0.924 1.00 96.50 458 LYS A O 1
ATOM 3765 N N . ASN A 1 459 ? -23.993 12.467 -2.199 1.00 96.12 459 ASN A N 1
ATOM 3766 C CA . ASN A 1 459 ? -24.936 12.451 -1.077 1.00 96.12 459 ASN A CA 1
ATOM 3767 C C . ASN A 1 459 ? -24.843 11.155 -0.259 1.00 96.12 459 ASN A C 1
ATOM 3769 O O . ASN A 1 459 ? -24.917 11.185 0.966 1.00 96.12 459 ASN A O 1
ATOM 3773 N N . GLN A 1 460 ? -24.638 10.011 -0.919 1.00 97.50 460 GLN A N 1
ATOM 3774 C CA . GLN A 1 460 ? -24.486 8.728 -0.232 1.00 97.50 460 GLN A CA 1
ATOM 3775 C C . GLN A 1 460 ? -23.189 8.680 0.584 1.00 97.50 460 GLN A C 1
ATOM 3777 O O . GLN A 1 460 ? -23.200 8.184 1.710 1.00 97.50 460 GLN A O 1
ATOM 3782 N N . ILE A 1 461 ? -22.089 9.218 0.043 1.00 97.50 461 ILE A N 1
ATOM 3783 C CA . ILE A 1 461 ? -20.802 9.316 0.744 1.00 97.50 461 ILE A CA 1
ATOM 3784 C C . ILE A 1 461 ? -20.959 10.157 2.019 1.00 97.50 461 ILE A C 1
ATOM 3786 O O . ILE A 1 461 ? -20.575 9.699 3.098 1.00 97.50 461 ILE A O 1
ATOM 3790 N N . GLU A 1 462 ? -21.556 11.350 1.917 1.00 97.56 462 GLU A N 1
ATOM 3791 C CA . GLU A 1 462 ? -21.711 12.246 3.071 1.00 97.56 462 GLU A CA 1
ATOM 3792 C C . GLU A 1 462 ? -22.663 11.676 4.125 1.00 97.56 462 GLU A C 1
ATOM 3794 O O . GLU A 1 462 ? -22.345 11.730 5.314 1.00 97.56 462 GLU A O 1
ATOM 3799 N N . ASN A 1 463 ? -23.769 11.050 3.714 1.00 97.44 463 ASN A N 1
ATOM 3800 C CA . ASN A 1 463 ? -24.690 10.389 4.642 1.00 97.44 463 ASN A CA 1
ATOM 3801 C C . ASN A 1 463 ? -24.001 9.244 5.396 1.00 97.44 463 ASN A C 1
ATOM 3803 O O . ASN A 1 463 ? -24.061 9.187 6.623 1.00 97.44 463 ASN A O 1
ATOM 3807 N N . ARG A 1 464 ? -23.244 8.388 4.695 1.00 96.19 464 ARG A N 1
ATOM 3808 C CA . ARG A 1 464 ? -22.452 7.325 5.339 1.00 96.19 464 ARG A CA 1
ATOM 3809 C C . ARG A 1 464 ? -21.420 7.896 6.310 1.00 96.19 464 ARG A C 1
ATOM 3811 O O . ARG A 1 464 ? -21.245 7.372 7.410 1.00 96.19 464 ARG A O 1
ATOM 3818 N N . ALA A 1 465 ? -20.733 8.976 5.936 1.00 96.62 465 ALA A N 1
ATOM 3819 C CA . ALA A 1 465 ? -19.772 9.635 6.816 1.00 96.62 465 ALA A CA 1
ATOM 3820 C C . ALA A 1 465 ? -20.446 10.226 8.064 1.00 96.62 465 ALA A C 1
ATOM 3822 O O . ALA A 1 465 ? -19.917 10.100 9.175 1.00 96.62 465 ALA A O 1
ATOM 3823 N N . PHE A 1 466 ? -21.611 10.851 7.896 1.00 95.81 466 PHE A N 1
ATOM 3824 C CA . PHE A 1 466 ? -22.421 11.383 8.985 1.00 95.81 466 PHE A CA 1
ATOM 3825 C C . PHE A 1 466 ? -22.846 10.274 9.956 1.00 95.81 466 PHE A C 1
ATOM 3827 O O . PHE A 1 466 ? -22.595 10.387 11.162 1.00 95.81 466 PHE A O 1
ATOM 3834 N N . ASP A 1 467 ? -23.378 9.166 9.438 1.00 93.81 467 ASP A N 1
ATOM 3835 C CA . ASP A 1 467 ? -23.809 8.021 10.240 1.00 93.81 467 ASP A CA 1
ATOM 3836 C C . ASP A 1 467 ? -22.644 7.400 11.011 1.00 93.81 467 ASP A C 1
ATOM 3838 O O . ASP A 1 467 ? -22.736 7.196 12.223 1.00 93.81 467 ASP A O 1
ATOM 3842 N N . LEU A 1 468 ? -21.489 7.197 10.371 1.00 93.94 468 LEU A N 1
ATOM 3843 C CA . LEU A 1 468 ? -20.291 6.711 11.062 1.00 93.94 468 LEU A CA 1
ATOM 3844 C C . LEU A 1 468 ? -19.875 7.638 12.210 1.00 93.94 468 LEU A C 1
ATOM 3846 O O . LEU A 1 468 ? -19.526 7.180 13.304 1.00 93.94 468 LEU A O 1
ATOM 3850 N N . ARG A 1 469 ? -19.929 8.958 12.009 1.00 91.75 469 ARG A N 1
ATOM 3851 C CA . ARG A 1 469 ? -19.606 9.923 13.071 1.00 91.75 469 ARG A CA 1
ATOM 3852 C C . ARG A 1 469 ? -20.608 9.863 14.221 1.00 91.75 469 ARG A C 1
ATOM 3854 O O . ARG A 1 469 ? -20.169 9.920 15.378 1.00 91.75 469 ARG A O 1
ATOM 3861 N N . LYS A 1 470 ? -21.902 9.707 13.923 1.00 88.19 470 LYS A N 1
ATOM 3862 C CA . LYS A 1 470 ? -22.969 9.492 14.915 1.00 88.19 470 LYS A CA 1
ATOM 3863 C C . LYS A 1 470 ? -22.706 8.227 15.739 1.00 88.19 470 LYS A C 1
ATOM 3865 O O . LYS A 1 470 ? -22.792 8.267 16.962 1.00 88.19 470 LYS A O 1
ATOM 3870 N N . GLN A 1 471 ? -22.215 7.169 15.094 1.00 88.25 471 GLN A N 1
ATOM 3871 C CA . GLN A 1 471 ? -21.788 5.906 15.715 1.00 88.25 471 GLN A CA 1
ATOM 3872 C C . GLN A 1 471 ? -20.444 5.992 16.466 1.00 88.25 471 GLN A C 1
ATOM 3874 O O . GLN A 1 471 ? -19.874 4.987 16.899 1.00 88.25 471 GLN A O 1
ATOM 3879 N N . GLY A 1 472 ? -19.878 7.194 16.617 1.00 86.50 472 GLY A N 1
ATOM 3880 C CA . GLY A 1 472 ? -18.634 7.401 17.351 1.00 86.50 472 GLY A CA 1
ATOM 3881 C C . GLY A 1 472 ? -17.390 6.863 16.651 1.00 86.50 472 GLY A C 1
ATOM 3882 O O . GLY A 1 472 ? -16.380 6.641 17.331 1.00 86.50 472 GLY A O 1
ATOM 3883 N N . PHE A 1 473 ? -17.448 6.674 15.328 1.00 91.06 473 PHE A N 1
ATOM 3884 C CA . PHE A 1 473 ? -16.356 6.131 14.532 1.00 91.06 473 PHE A CA 1
ATOM 3885 C C . PHE A 1 473 ? -15.021 6.831 14.807 1.00 91.06 473 PHE A C 1
ATOM 3887 O O . PHE A 1 473 ? -14.924 8.040 15.043 1.00 91.06 473 PHE A O 1
ATOM 3894 N N . SER A 1 474 ? -13.952 6.041 14.758 1.00 87.25 474 SER A N 1
ATOM 3895 C CA . SER A 1 474 ? -12.582 6.521 14.824 1.00 87.25 474 SER A CA 1
ATOM 3896 C C . SER A 1 474 ? -11.708 5.662 13.926 1.00 87.25 474 SER A C 1
ATOM 3898 O O . SER A 1 474 ? -11.742 4.436 14.007 1.00 87.25 474 SER A O 1
ATOM 3900 N N . ILE A 1 475 ? -10.840 6.307 13.145 1.00 90.50 475 ILE A N 1
ATOM 3901 C CA . ILE A 1 475 ? -9.896 5.612 12.261 1.00 90.50 475 ILE A CA 1
ATOM 3902 C C . ILE A 1 475 ? -8.993 4.619 13.013 1.00 90.50 475 ILE A C 1
ATOM 3904 O O . ILE A 1 475 ? -8.541 3.631 12.455 1.00 90.50 475 ILE A O 1
ATOM 3908 N N . ASN A 1 476 ? -8.752 4.845 14.308 1.00 84.25 476 ASN A N 1
ATOM 3909 C CA . ASN A 1 476 ? -7.937 3.956 15.141 1.00 84.25 476 ASN A CA 1
ATOM 3910 C C . ASN A 1 476 ? -8.673 2.687 15.592 1.00 84.25 476 ASN A C 1
ATOM 3912 O O . ASN A 1 476 ? -8.056 1.830 16.219 1.00 84.25 476 ASN A O 1
ATOM 3916 N N . THR A 1 477 ? -9.982 2.594 15.359 1.00 79.31 477 THR A N 1
ATOM 3917 C CA . THR A 1 477 ? -10.815 1.464 15.794 1.00 79.31 477 THR A CA 1
ATOM 3918 C C . THR A 1 477 ? -11.507 0.734 14.656 1.00 79.31 477 THR A C 1
ATOM 3920 O O . THR A 1 477 ? -12.214 -0.240 14.919 1.00 79.31 477 THR A O 1
ATOM 3923 N N . VAL A 1 478 ? -11.269 1.150 13.409 1.00 87.88 478 VAL A N 1
ATOM 3924 C CA . VAL A 1 478 ? -11.739 0.412 12.237 1.00 87.88 478 VAL A CA 1
ATOM 3925 C C . VAL A 1 478 ? -11.111 -0.985 12.235 1.00 87.88 478 VAL A C 1
ATOM 3927 O O . VAL A 1 478 ? -9.893 -1.162 12.226 1.00 87.88 478 VAL A O 1
ATOM 3930 N N . SER A 1 479 ? -11.970 -1.987 12.340 1.00 89.25 479 SER A N 1
ATOM 3931 C CA . SER A 1 479 ? -11.638 -3.410 12.410 1.00 89.25 479 SER A CA 1
ATOM 3932 C C . SER A 1 479 ? -12.832 -4.193 11.887 1.00 89.25 479 SER A C 1
ATOM 3934 O O . SER A 1 479 ? -13.946 -3.670 11.912 1.00 89.25 479 SER A O 1
ATOM 3936 N N . GLN A 1 480 ? -12.629 -5.437 11.460 1.00 90.06 480 GLN A N 1
ATOM 3937 C CA . GLN A 1 480 ? -13.726 -6.243 10.928 1.00 90.06 480 GLN A CA 1
ATOM 3938 C C . GLN A 1 480 ? -14.838 -6.434 11.962 1.00 90.06 480 GLN A C 1
ATOM 3940 O O . GLN A 1 480 ? -16.003 -6.296 11.615 1.00 90.06 480 GLN A O 1
ATOM 3945 N N . VAL A 1 481 ? -14.492 -6.618 13.242 1.00 90.94 481 VAL A N 1
ATOM 3946 C CA . VAL A 1 481 ? -15.471 -6.634 14.345 1.00 90.94 481 VAL A CA 1
ATOM 3947 C C . VAL A 1 481 ? -16.273 -5.332 14.442 1.00 90.94 481 VAL A C 1
ATOM 3949 O O . VAL A 1 481 ? -17.487 -5.388 14.583 1.00 90.94 481 VAL A O 1
ATOM 3952 N N . TYR A 1 482 ? -15.622 -4.162 14.376 1.00 92.75 482 TYR A N 1
ATOM 3953 C CA . TYR A 1 482 ? -16.343 -2.882 14.430 1.00 92.75 482 TYR A CA 1
ATOM 3954 C C . TYR A 1 482 ? -17.304 -2.744 13.248 1.00 92.75 482 TYR A C 1
ATOM 3956 O O . TYR A 1 482 ? -18.459 -2.393 13.450 1.00 92.75 482 TYR A O 1
ATOM 3964 N N . VAL A 1 483 ? -16.826 -3.028 12.030 1.00 92.56 483 VAL A N 1
ATOM 3965 C CA . VAL A 1 483 ? -17.651 -2.895 10.823 1.00 92.56 483 VAL A CA 1
ATOM 3966 C C . VAL A 1 483 ? -18.799 -3.892 10.860 1.00 92.56 483 VAL A C 1
ATOM 3968 O O . VAL A 1 483 ? -19.914 -3.479 10.612 1.00 92.56 483 VAL A O 1
ATOM 3971 N N . LYS A 1 484 ? -18.570 -5.144 11.277 1.00 91.75 484 LYS A N 1
ATOM 3972 C CA . LYS A 1 484 ? -19.630 -6.153 11.425 1.00 91.75 484 LYS A CA 1
ATOM 3973 C C . LYS A 1 484 ? -20.719 -5.720 12.406 1.00 91.75 484 LYS A C 1
ATOM 3975 O O . LYS A 1 484 ? -21.891 -5.928 12.138 1.00 91.75 484 LYS A O 1
ATOM 3980 N N . ASN A 1 485 ? -20.328 -5.126 13.530 1.00 91.75 485 ASN A N 1
ATOM 3981 C CA . ASN A 1 485 ? -21.274 -4.632 14.528 1.00 91.75 485 ASN A CA 1
ATOM 3982 C C . ASN A 1 485 ? -22.040 -3.384 14.064 1.00 91.75 485 ASN A C 1
ATOM 3984 O O . ASN A 1 485 ? -23.072 -3.071 14.642 1.00 91.75 485 ASN A O 1
ATOM 3988 N N . TYR A 1 486 ? -21.499 -2.645 13.094 1.00 91.94 486 TYR A N 1
ATOM 3989 C CA . TYR A 1 486 ? -22.150 -1.489 12.480 1.00 91.94 486 TYR A CA 1
ATOM 3990 C C . TYR A 1 486 ? -23.080 -1.904 11.334 1.00 91.94 486 TYR A C 1
ATOM 3992 O O . TYR A 1 486 ? -24.207 -1.433 11.271 1.00 91.94 486 TYR A O 1
ATOM 4000 N N . ASP A 1 487 ? -22.598 -2.772 10.446 1.00 91.88 487 ASP A N 1
ATOM 4001 C CA . ASP A 1 487 ? -23.310 -3.310 9.292 1.00 91.88 487 ASP A CA 1
ATOM 4002 C C . ASP A 1 487 ? -22.604 -4.603 8.828 1.00 91.88 487 ASP A C 1
ATOM 4004 O O . ASP A 1 487 ? -21.458 -4.596 8.352 1.00 91.88 487 ASP A O 1
ATOM 4008 N N . GLU A 1 488 ? -23.283 -5.740 8.994 1.00 90.38 488 GLU A N 1
ATOM 4009 C CA . GLU A 1 488 ? -22.743 -7.059 8.657 1.00 90.38 488 GLU A CA 1
ATOM 4010 C C . GLU A 1 488 ? -22.522 -7.245 7.146 1.00 90.38 488 GLU A C 1
ATOM 4012 O O . GLU A 1 488 ? -21.515 -7.841 6.746 1.00 90.38 488 GLU A O 1
ATOM 4017 N N . GLU A 1 489 ? -23.393 -6.693 6.300 1.00 90.44 489 GLU A N 1
ATOM 4018 C CA . GLU A 1 489 ? -23.255 -6.780 4.843 1.00 90.44 489 GLU A CA 1
ATOM 4019 C C . GLU A 1 489 ? -22.117 -5.889 4.343 1.00 90.44 489 GLU A C 1
ATOM 4021 O O . GLU A 1 489 ? -21.312 -6.296 3.497 1.00 90.44 489 GLU A O 1
ATOM 4026 N N . LEU A 1 490 ? -21.967 -4.696 4.924 1.00 91.19 490 LEU A N 1
ATOM 4027 C CA . LEU A 1 490 ? -20.816 -3.843 4.651 1.00 91.19 490 LEU A CA 1
ATOM 4028 C C . LEU A 1 490 ? -19.507 -4.526 5.060 1.00 91.19 490 LEU A C 1
ATOM 4030 O O . LEU A 1 490 ? -18.509 -4.430 4.342 1.00 91.19 490 LEU A O 1
ATOM 4034 N N . ALA A 1 491 ? -19.486 -5.254 6.178 1.00 91.19 491 ALA A N 1
ATOM 4035 C CA . ALA A 1 491 ? -18.289 -5.963 6.621 1.00 91.19 491 ALA A CA 1
ATOM 4036 C C . ALA A 1 491 ? -17.819 -7.014 5.607 1.00 91.19 491 ALA A C 1
ATOM 4038 O O . ALA A 1 491 ? -16.611 -7.120 5.383 1.00 91.19 491 ALA A O 1
ATOM 4039 N N . LYS A 1 492 ? -18.744 -7.731 4.955 1.00 88.38 492 LYS A N 1
ATOM 4040 C CA . LYS A 1 492 ? -18.426 -8.695 3.885 1.00 88.38 492 LYS A CA 1
ATOM 4041 C C . LYS A 1 492 ? -17.780 -8.008 2.678 1.00 88.38 492 LYS A C 1
ATOM 4043 O O . LYS A 1 492 ? -16.794 -8.511 2.145 1.00 88.38 492 LYS A O 1
ATOM 4048 N N . LYS A 1 493 ? -18.262 -6.815 2.308 1.00 88.50 493 LYS A N 1
ATOM 4049 C CA . LYS A 1 493 ? -17.695 -5.999 1.215 1.00 88.50 493 LYS A CA 1
ATOM 4050 C C . LYS A 1 493 ? -16.319 -5.420 1.557 1.00 88.50 493 LYS A C 1
ATOM 4052 O O . LYS A 1 493 ? -15.441 -5.318 0.707 1.00 88.50 493 LYS A O 1
ATOM 4057 N N . VAL A 1 494 ? -16.100 -5.027 2.814 1.00 90.19 494 VAL A N 1
ATOM 4058 C CA . VAL A 1 494 ? -14.828 -4.428 3.252 1.00 90.19 494 VAL A CA 1
ATOM 4059 C C . VAL A 1 494 ? -13.767 -5.499 3.547 1.00 90.19 494 VAL A C 1
ATOM 4061 O O . VAL A 1 494 ? -12.574 -5.235 3.372 1.00 90.19 494 VAL A O 1
ATOM 4064 N N . TYR A 1 495 ? -14.148 -6.704 3.978 1.00 86.25 495 TYR A N 1
ATOM 4065 C CA . TYR A 1 495 ? -13.226 -7.759 4.408 1.00 86.25 495 TYR A CA 1
ATOM 4066 C C . TYR A 1 495 ? -13.522 -9.103 3.723 1.00 86.25 495 TYR A C 1
ATOM 4068 O O . TYR A 1 495 ? -14.420 -9.828 4.127 1.00 86.25 495 TYR A O 1
ATOM 4076 N N . HIS A 1 496 ? -12.678 -9.498 2.762 1.00 71.44 496 HIS A N 1
ATOM 4077 C CA . HIS A 1 496 ? -12.803 -10.779 2.040 1.00 71.44 496 HIS A CA 1
ATOM 4078 C C . HIS A 1 496 ? -12.382 -12.023 2.848 1.00 71.44 496 HIS A C 1
ATOM 4080 O O . HIS A 1 496 ? -12.509 -13.147 2.375 1.00 71.44 496 HIS A O 1
ATOM 4086 N N . SER A 1 497 ? -11.827 -11.854 4.051 1.00 64.44 497 SER A N 1
ATOM 4087 C CA . SER A 1 497 ? -11.436 -12.965 4.929 1.00 64.44 497 SER A CA 1
ATOM 4088 C C . SER A 1 497 ? -12.187 -12.870 6.244 1.00 64.44 497 SER A C 1
ATOM 4090 O O . SER A 1 497 ? -12.220 -11.786 6.823 1.00 64.44 497 SER A O 1
ATOM 4092 N N . ASN A 1 498 ? -12.689 -13.987 6.767 1.00 58.22 498 ASN A N 1
ATOM 4093 C CA . ASN A 1 498 ? -13.169 -14.043 8.146 1.00 58.22 498 ASN A CA 1
ATOM 4094 C C . ASN A 1 498 ? -11.991 -13.794 9.100 1.00 58.22 498 ASN A C 1
ATOM 4096 O O . ASN A 1 498 ? -10.979 -14.498 9.048 1.00 58.22 498 ASN A O 1
ATOM 4100 N N . GLU A 1 499 ? -12.081 -12.758 9.939 1.00 62.84 499 GLU A N 1
ATOM 4101 C CA . GLU A 1 499 ? -11.117 -12.558 11.021 1.00 62.84 499 GLU A CA 1
ATOM 4102 C C . GLU A 1 499 ? -11.139 -13.799 11.920 1.00 62.84 499 GLU A C 1
ATOM 4104 O O . GLU A 1 499 ? -12.209 -14.269 12.307 1.00 62.84 499 GLU A O 1
ATOM 4109 N N . ASN A 1 500 ? -9.965 -14.293 12.319 1.00 65.31 500 ASN A N 1
ATOM 4110 C CA . ASN A 1 500 ? -9.876 -15.218 13.447 1.00 65.31 500 ASN A CA 1
ATOM 4111 C C . ASN A 1 500 ? -10.155 -14.427 14.729 1.00 65.31 500 ASN A C 1
ATOM 4113 O O . ASN A 1 500 ? -9.244 -13.958 15.417 1.00 65.31 500 ASN A O 1
ATOM 4117 N N . ILE A 1 501 ? -11.439 -14.224 15.020 1.00 73.50 501 ILE A N 1
ATOM 4118 C CA . ILE A 1 501 ? -11.885 -13.569 16.240 1.00 73.50 501 ILE A CA 1
ATOM 4119 C C . ILE A 1 501 ? -11.598 -14.526 17.398 1.00 73.50 501 ILE A C 1
ATOM 4121 O O . ILE A 1 501 ? -12.215 -15.577 17.522 1.00 73.50 501 ILE A O 1
ATOM 4125 N N . SER A 1 502 ? -10.664 -14.155 18.275 1.00 85.06 502 SER A N 1
ATOM 4126 C CA . SER A 1 502 ? -10.357 -14.968 19.455 1.00 85.06 502 SER A CA 1
ATOM 4127 C C . SER A 1 502 ? -11.593 -15.123 20.349 1.00 85.06 502 SER A C 1
ATOM 4129 O O . SER A 1 502 ? -12.213 -14.109 20.687 1.00 85.06 502 SER A O 1
ATOM 4131 N N . GLU A 1 503 ? -11.865 -16.338 20.826 1.00 88.69 503 GLU A N 1
ATOM 4132 C CA . GLU A 1 503 ? -12.952 -16.645 21.770 1.00 88.69 503 GLU A CA 1
ATOM 4133 C C . GLU A 1 503 ? -12.902 -15.746 23.018 1.00 88.69 503 GLU A C 1
ATOM 4135 O O . GLU A 1 503 ? -13.902 -15.174 23.444 1.00 88.69 503 GLU A O 1
ATOM 4140 N N . PHE A 1 504 ? -11.703 -15.503 23.557 1.00 89.81 504 PHE A N 1
ATOM 4141 C CA . PHE A 1 504 ? -11.521 -14.582 24.682 1.00 89.81 504 PHE A CA 1
ATOM 4142 C C . PHE A 1 504 ? -11.959 -13.146 24.351 1.00 89.81 504 PHE A C 1
ATOM 4144 O O . PHE A 1 504 ? -12.500 -12.443 25.197 1.00 89.81 504 PHE A O 1
ATOM 4151 N N . GLY A 1 505 ? -11.732 -12.689 23.118 1.00 89.62 505 GLY A N 1
ATOM 4152 C CA . GLY A 1 505 ? -12.194 -11.381 22.654 1.00 89.62 505 GLY A CA 1
ATOM 4153 C C . GLY A 1 505 ? -13.719 -11.280 22.588 1.00 89.62 505 GLY A C 1
ATOM 4154 O O . GLY A 1 505 ? -14.251 -10.221 22.905 1.00 89.62 505 GLY A O 1
ATOM 4155 N N . ILE A 1 506 ? -14.403 -12.369 22.224 1.00 91.00 506 ILE A N 1
ATOM 4156 C CA . ILE A 1 506 ? -15.871 -12.455 22.231 1.00 91.00 506 ILE A CA 1
ATOM 4157 C C . ILE A 1 506 ? -16.382 -12.300 23.666 1.00 91.00 506 ILE A C 1
ATOM 4159 O O . ILE A 1 506 ? -17.086 -11.331 23.945 1.00 91.00 506 ILE A O 1
ATOM 4163 N N . LYS A 1 507 ? -15.879 -13.124 24.596 1.00 94.12 507 LYS A N 1
ATOM 4164 C CA . LYS A 1 507 ? -16.228 -13.060 26.029 1.00 94.12 507 LYS A CA 1
ATOM 4165 C C . LYS A 1 507 ? -15.991 -11.677 26.637 1.00 94.12 507 LYS A C 1
ATOM 4167 O O . LYS A 1 507 ? -16.762 -11.205 27.468 1.00 94.12 507 LYS A O 1
ATOM 4172 N N . VAL A 1 508 ? -14.913 -10.998 26.230 1.00 94.12 508 VAL A N 1
ATOM 4173 C CA . VAL A 1 508 ? -14.641 -9.622 26.675 1.00 94.12 508 VAL A CA 1
ATOM 4174 C C . VAL A 1 508 ? -15.719 -8.655 26.200 1.00 94.12 508 VAL A C 1
ATOM 4176 O O . VAL A 1 508 ? -16.162 -7.829 26.994 1.00 94.12 508 VAL A O 1
ATOM 4179 N N . ARG A 1 509 ? -16.147 -8.735 24.938 1.00 94.25 509 ARG A N 1
ATOM 4180 C CA . ARG A 1 509 ? -17.172 -7.835 24.394 1.00 94.25 509 ARG A CA 1
ATOM 4181 C C . ARG A 1 509 ? -18.554 -8.102 24.975 1.00 94.25 509 ARG A C 1
ATOM 4183 O O . ARG A 1 509 ? -19.228 -7.136 25.309 1.00 94.25 509 ARG A O 1
ATOM 4190 N N . GLU A 1 510 ? -18.929 -9.363 25.169 1.00 95.31 510 GLU A N 1
ATOM 4191 C CA . GLU A 1 510 ? -20.173 -9.744 25.856 1.00 95.31 510 GLU A CA 1
ATOM 4192 C C . GLU A 1 510 ? -20.214 -9.155 27.269 1.00 95.31 510 GLU A C 1
ATOM 4194 O O . GLU A 1 510 ? -21.145 -8.436 27.623 1.00 95.31 510 GLU A O 1
ATOM 4199 N N . LYS A 1 511 ? -19.134 -9.327 28.044 1.00 96.12 511 LYS A N 1
ATOM 4200 C CA . LYS A 1 511 ? -19.057 -8.762 29.397 1.00 96.12 511 LYS A CA 1
ATOM 4201 C C . LYS A 1 511 ? -19.077 -7.234 29.411 1.00 96.12 511 LYS A C 1
ATOM 4203 O O . LYS A 1 511 ? -19.610 -6.631 30.342 1.00 96.12 511 LYS A O 1
ATOM 4208 N N . ILE A 1 512 ? -18.466 -6.599 28.410 1.00 96.75 512 ILE A N 1
ATOM 4209 C CA . ILE A 1 512 ? -18.528 -5.145 28.243 1.00 96.75 512 ILE A CA 1
ATOM 4210 C C . ILE A 1 512 ? -19.969 -4.704 27.967 1.00 96.75 512 ILE A C 1
ATOM 4212 O O . ILE A 1 512 ? -20.402 -3.745 28.598 1.00 96.75 512 ILE A O 1
ATOM 4216 N N . LEU A 1 513 ? -20.691 -5.381 27.069 1.00 96.50 513 LEU A N 1
ATOM 4217 C CA . LEU A 1 513 ? -22.088 -5.079 26.742 1.00 96.50 513 LEU A CA 1
ATOM 4218 C C . LEU A 1 513 ? -22.982 -5.191 27.980 1.00 96.50 513 LEU A C 1
ATOM 4220 O O . LEU A 1 513 ? -23.591 -4.197 28.363 1.00 96.50 513 LEU A O 1
ATOM 4224 N N . GLU A 1 514 ? -22.957 -6.335 28.669 1.00 95.88 514 GLU A N 1
ATOM 4225 C CA . GLU A 1 514 ? -23.729 -6.553 29.903 1.00 95.88 514 GLU A CA 1
ATOM 4226 C C . GLU A 1 514 ? -23.473 -5.447 30.937 1.00 95.88 514 GLU A C 1
ATOM 4228 O O . GLU A 1 514 ? -24.390 -4.900 31.555 1.00 95.88 514 GLU A O 1
ATOM 4233 N N . LYS A 1 515 ? -22.195 -5.099 31.145 1.00 96.19 515 LYS A N 1
ATOM 4234 C CA . LYS A 1 515 ? -21.819 -4.103 32.148 1.00 96.19 515 LYS A CA 1
ATOM 4235 C C . LYS A 1 515 ? -22.191 -2.686 31.716 1.00 96.19 515 LYS A C 1
ATOM 4237 O O . LYS A 1 515 ? -22.576 -1.895 32.573 1.00 96.19 515 LYS A O 1
ATOM 4242 N N . ALA A 1 516 ? -22.072 -2.371 30.430 1.00 96.38 516 ALA A N 1
ATOM 4243 C CA . ALA A 1 516 ? -22.471 -1.090 29.862 1.00 96.38 516 ALA A CA 1
ATOM 4244 C C . ALA A 1 516 ? -23.980 -0.866 30.030 1.00 96.38 516 ALA A C 1
ATOM 4246 O O . ALA A 1 516 ? -24.381 0.182 30.528 1.00 96.38 516 ALA A O 1
ATOM 4247 N N . GLU A 1 517 ? -24.800 -1.866 29.712 1.00 95.12 517 GLU A N 1
ATOM 4248 C CA . GLU A 1 517 ? -26.258 -1.803 29.870 1.00 95.12 517 GLU A CA 1
ATOM 4249 C C . GLU A 1 517 ? -26.669 -1.682 31.334 1.00 95.12 517 GLU A C 1
ATOM 4251 O O . GLU A 1 517 ? -27.453 -0.803 31.683 1.00 95.12 517 GLU A O 1
ATOM 4256 N N . SER A 1 518 ? -26.066 -2.484 32.218 1.00 95.06 518 SER A N 1
ATOM 4257 C CA . SER A 1 518 ? -26.276 -2.366 33.665 1.00 95.06 518 SER A CA 1
ATOM 4258 C C . SER A 1 518 ? -25.929 -0.962 34.182 1.00 95.06 518 SER A C 1
ATOM 4260 O O . SER A 1 518 ? -26.665 -0.392 34.985 1.00 95.06 518 SER A O 1
ATOM 4262 N N . GLN A 1 519 ? -24.838 -0.362 33.697 1.00 94.56 519 GLN A N 1
ATOM 4263 C CA . GLN A 1 519 ? -24.454 1.000 34.073 1.00 94.56 519 GLN A CA 1
ATOM 4264 C C . GLN A 1 519 ? -25.437 2.050 33.559 1.00 94.56 519 GLN A C 1
ATOM 4266 O O . GLN A 1 519 ? -25.808 2.938 34.320 1.00 94.56 519 GLN A O 1
ATOM 4271 N N . ILE A 1 520 ? -25.899 1.941 32.312 1.00 94.25 520 ILE A N 1
ATOM 4272 C CA . ILE A 1 520 ? -26.917 2.853 31.778 1.00 94.25 520 ILE A CA 1
ATOM 4273 C C . ILE A 1 520 ? -28.232 2.700 32.554 1.00 94.25 520 ILE A C 1
ATOM 4275 O O . ILE A 1 520 ? -28.881 3.694 32.867 1.00 94.25 520 ILE A O 1
ATOM 4279 N N . TYR A 1 521 ? -28.614 1.473 32.909 1.00 91.69 521 TYR A N 1
ATOM 4280 C CA . TYR A 1 521 ? -29.826 1.206 33.676 1.00 91.69 521 TYR A CA 1
ATOM 4281 C C . TYR A 1 521 ? -29.785 1.848 35.070 1.00 91.69 521 TYR A C 1
ATOM 4283 O O . TYR A 1 521 ? -30.732 2.537 35.441 1.00 91.69 521 TYR A O 1
ATOM 4291 N N . HIS A 1 522 ? -28.686 1.674 35.814 1.00 90.06 522 HIS A N 1
ATOM 4292 C CA . HIS A 1 522 ? -28.575 2.154 37.197 1.00 90.06 522 HIS A CA 1
ATOM 4293 C C . HIS A 1 522 ? -28.116 3.609 37.334 1.00 90.06 522 HIS A C 1
ATOM 4295 O O . HIS A 1 522 ? -28.530 4.289 38.268 1.00 90.06 522 HIS A O 1
ATOM 4301 N N . TYR A 1 523 ? -27.240 4.084 36.447 1.00 89.31 523 TYR A N 1
ATOM 4302 C CA . TYR A 1 523 ? -26.608 5.405 36.555 1.00 89.31 523 TYR A CA 1
ATOM 4303 C C . TYR A 1 523 ? -27.060 6.387 35.468 1.00 89.31 523 TYR A C 1
ATOM 4305 O O . TYR A 1 523 ? -26.680 7.554 35.518 1.00 89.31 523 TYR A O 1
ATOM 4313 N N . GLY A 1 524 ? -27.823 5.934 34.470 1.00 90.06 524 GLY A N 1
ATOM 4314 C CA . GLY A 1 524 ? -28.258 6.736 33.319 1.00 90.06 524 GLY A CA 1
ATOM 4315 C C . GLY A 1 524 ? -27.212 6.875 32.209 1.00 90.06 524 GLY A C 1
ATOM 4316 O O . GLY A 1 524 ? -27.541 7.305 31.106 1.00 90.06 524 GLY A O 1
ATOM 4317 N N . TYR A 1 525 ? -25.957 6.474 32.451 1.00 94.19 525 TYR A N 1
ATOM 4318 C CA . TYR A 1 525 ? -24.892 6.557 31.453 1.00 94.19 525 TYR A CA 1
ATOM 4319 C C . TYR A 1 525 ? -23.797 5.496 31.626 1.00 94.19 525 TYR A C 1
ATOM 4321 O O . TYR A 1 525 ? -23.629 4.895 32.688 1.00 94.19 525 TYR A O 1
ATOM 4329 N N . THR A 1 526 ? -22.991 5.307 30.580 1.00 95.00 526 THR A N 1
ATOM 4330 C CA . THR A 1 526 ? -21.745 4.527 30.631 1.00 95.00 526 THR A CA 1
ATOM 4331 C C . THR A 1 526 ? -20.644 5.152 29.767 1.00 95.00 526 THR A C 1
ATOM 4333 O O . THR A 1 526 ? -20.900 5.941 28.851 1.00 95.00 526 THR A O 1
ATOM 4336 N N . HIS A 1 527 ? -19.393 4.788 30.054 1.00 92.38 527 HIS A N 1
ATOM 4337 C CA . HIS A 1 527 ? -18.239 5.001 29.185 1.00 92.38 527 HIS A CA 1
ATOM 4338 C C . HIS A 1 527 ? -17.077 4.076 29.579 1.00 92.38 527 HIS A C 1
ATOM 4340 O O . HIS A 1 527 ? -17.062 3.481 30.656 1.00 92.38 527 HIS A O 1
ATOM 4346 N N . ASP A 1 528 ? -16.050 4.010 28.730 1.00 89.69 528 ASP A N 1
ATOM 4347 C CA . ASP A 1 528 ? -14.890 3.122 28.884 1.00 89.69 528 ASP A CA 1
ATOM 4348 C C . ASP A 1 528 ? -14.250 3.131 30.289 1.00 89.69 528 ASP A C 1
ATOM 4350 O O . ASP A 1 528 ? -13.938 2.075 30.834 1.00 89.69 528 ASP A O 1
ATOM 4354 N N . LYS A 1 529 ? -14.063 4.296 30.922 1.00 89.12 529 LYS A N 1
ATOM 4355 C CA . LYS A 1 529 ? -13.429 4.357 32.254 1.00 89.12 529 LYS A CA 1
ATOM 4356 C C . LYS A 1 529 ? -14.303 3.793 33.378 1.00 89.12 529 LYS A C 1
ATOM 4358 O O . LYS A 1 529 ? -13.731 3.356 34.371 1.00 89.12 529 LYS A O 1
ATOM 4363 N N . LEU A 1 530 ? -15.631 3.763 33.239 1.00 90.31 530 LEU A N 1
ATOM 4364 C CA . LEU A 1 530 ? -16.515 3.127 34.231 1.00 90.31 530 LEU A CA 1
ATOM 4365 C C . LEU A 1 530 ? -16.421 1.602 34.196 1.00 90.31 530 LEU A C 1
ATOM 4367 O O . LEU A 1 530 ? -16.818 0.928 35.141 1.00 90.31 530 LEU A O 1
ATOM 4371 N N . LEU A 1 531 ? -15.860 1.046 33.127 1.00 91.38 531 LEU A N 1
ATOM 4372 C CA . LEU A 1 531 ? -15.588 -0.380 33.000 1.00 91.38 531 LEU A CA 1
ATOM 4373 C C . LEU A 1 531 ? -14.180 -0.741 33.516 1.00 91.38 531 LEU A C 1
ATOM 4375 O O . LEU A 1 531 ? -13.721 -1.874 33.362 1.00 91.38 531 LEU A O 1
ATOM 4379 N N . ALA A 1 532 ? -13.450 0.209 34.112 1.00 88.94 532 ALA A N 1
ATOM 4380 C CA . ALA A 1 532 ? -12.112 -0.039 34.630 1.00 88.94 532 ALA A CA 1
ATOM 4381 C C . ALA A 1 532 ? -12.119 -1.154 35.687 1.00 88.94 532 ALA A C 1
ATOM 4383 O O . ALA A 1 532 ? -12.922 -1.163 36.612 1.00 88.94 532 ALA A O 1
ATOM 4384 N N . GLY A 1 533 ? -11.179 -2.093 35.560 1.00 88.81 533 GLY A N 1
ATOM 4385 C CA . GLY A 1 533 ? -11.093 -3.236 36.472 1.00 88.81 533 GLY A CA 1
ATOM 4386 C C . GLY A 1 533 ? -11.947 -4.439 36.075 1.00 88.81 533 GLY A C 1
ATOM 4387 O O . GLY A 1 533 ? -11.894 -5.438 36.789 1.00 88.81 533 GLY A O 1
ATOM 4388 N N . LEU A 1 534 ? -12.650 -4.390 34.933 1.00 93.88 534 LEU A N 1
ATOM 4389 C CA . LEU A 1 534 ? -13.372 -5.536 34.379 1.00 93.88 534 LEU A CA 1
ATOM 4390 C C . LEU A 1 534 ? -12.486 -6.792 34.356 1.00 93.88 534 LEU A C 1
ATOM 4392 O O . LEU A 1 534 ? -11.351 -6.761 33.861 1.00 93.88 534 LEU A O 1
ATOM 4396 N N . LYS A 1 535 ? -13.018 -7.894 34.891 1.00 94.00 535 LYS A N 1
ATOM 4397 C CA . LYS A 1 535 ? -12.391 -9.216 34.864 1.00 94.00 535 LYS A CA 1
ATOM 4398 C C . LYS A 1 535 ? -13.185 -10.141 33.950 1.00 94.00 535 LYS A C 1
ATOM 4400 O O . LYS A 1 535 ? -14.406 -10.197 34.044 1.00 94.00 535 LYS A O 1
ATOM 4405 N N . VAL A 1 536 ? -12.480 -10.880 33.101 1.00 93.12 536 VAL A N 1
ATOM 4406 C CA . VAL A 1 536 ? -13.055 -11.898 32.213 1.00 93.12 536 VAL A CA 1
ATOM 4407 C C . VAL A 1 536 ? -12.211 -13.153 32.355 1.00 93.12 536 VAL A C 1
ATOM 4409 O O . VAL A 1 536 ? -10.984 -13.082 32.260 1.00 93.12 536 VAL A O 1
ATOM 4412 N N . SER A 1 537 ? -12.853 -14.283 32.662 1.00 90.06 537 SER A N 1
ATOM 4413 C CA . SER A 1 537 ? -12.174 -15.554 32.967 1.00 90.06 537 SER A CA 1
ATOM 4414 C C . SER A 1 537 ? -11.063 -15.391 34.021 1.00 90.06 537 SER A C 1
ATOM 4416 O O . SER A 1 537 ? -9.924 -15.803 33.819 1.00 90.06 537 SER A O 1
ATOM 4418 N N . GLY A 1 538 ? -11.364 -14.677 35.112 1.00 89.50 538 GLY A N 1
ATOM 4419 C CA . GLY A 1 538 ? -10.423 -14.402 36.208 1.00 89.50 538 GLY A CA 1
ATOM 4420 C C . GLY A 1 538 ? -9.344 -13.347 35.915 1.00 89.50 538 GLY A C 1
ATOM 4421 O O . GLY A 1 538 ? -8.684 -12.878 36.840 1.00 89.50 538 GLY A O 1
ATOM 4422 N N . ARG A 1 539 ? -9.176 -12.905 34.660 1.00 91.50 539 ARG A N 1
ATOM 4423 C CA . ARG A 1 539 ? -8.111 -11.973 34.253 1.00 91.50 539 ARG A CA 1
ATOM 4424 C C . ARG A 1 539 ? -8.622 -10.542 34.141 1.00 91.50 539 ARG A C 1
ATOM 4426 O O . ARG A 1 539 ? -9.619 -10.282 33.469 1.00 91.50 539 ARG A O 1
ATOM 4433 N N . ARG A 1 540 ? -7.905 -9.591 34.749 1.00 93.69 540 ARG A N 1
ATOM 4434 C CA . ARG A 1 540 ? -8.188 -8.153 34.610 1.00 93.69 540 ARG A CA 1
ATOM 4435 C C . ARG A 1 540 ? -7.834 -7.675 33.201 1.00 93.69 540 ARG A C 1
ATOM 4437 O O . ARG A 1 540 ? -6.727 -7.910 32.719 1.00 93.69 540 ARG A O 1
ATOM 4444 N N . ILE A 1 541 ? -8.753 -6.960 32.557 1.00 94.19 541 ILE A N 1
ATOM 4445 C CA . ILE A 1 541 ? -8.530 -6.399 31.222 1.00 94.19 541 ILE A CA 1
ATOM 4446 C C . ILE A 1 541 ? -7.748 -5.085 31.329 1.00 94.19 541 ILE A C 1
ATOM 4448 O O . ILE A 1 541 ? -8.092 -4.195 32.110 1.00 94.19 541 ILE A O 1
ATOM 4452 N N . LYS A 1 542 ? -6.677 -4.960 30.531 1.00 93.25 542 LYS A N 1
ATOM 4453 C CA . LYS A 1 542 ? -5.885 -3.724 30.428 1.00 93.25 542 LYS A CA 1
ATOM 4454 C C . LYS A 1 542 ? -6.748 -2.577 29.899 1.00 93.25 542 LYS A C 1
ATOM 4456 O O . LYS A 1 542 ? -7.572 -2.777 29.006 1.00 93.25 542 LYS A O 1
ATOM 4461 N N . LYS A 1 543 ? -6.518 -1.369 30.411 1.00 90.81 543 LYS A N 1
ATOM 4462 C CA . LYS A 1 543 ? -7.315 -0.170 30.113 1.00 90.81 543 LYS A CA 1
ATOM 4463 C C . LYS A 1 543 ? -7.358 0.156 28.617 1.00 90.81 543 LYS A C 1
ATOM 4465 O O . LYS A 1 543 ? -8.418 0.471 28.087 1.00 90.81 543 LYS A O 1
ATOM 4470 N N . GLU A 1 544 ? -6.230 0.031 27.927 1.00 89.75 544 GLU A N 1
ATOM 4471 C CA . GLU A 1 544 ? -6.095 0.318 26.495 1.00 89.75 544 GLU A CA 1
ATOM 4472 C C . GLU A 1 544 ? -6.932 -0.655 25.662 1.00 89.75 544 GLU A C 1
ATOM 4474 O O . GLU A 1 544 ? -7.675 -0.235 24.775 1.00 89.75 544 GLU A O 1
ATOM 4479 N N . ARG A 1 545 ? -6.864 -1.950 25.998 1.00 89.38 545 ARG A N 1
ATOM 4480 C CA . ARG A 1 545 ? -7.676 -2.989 25.357 1.00 89.38 545 ARG A CA 1
ATOM 4481 C C . ARG A 1 545 ? -9.157 -2.760 25.625 1.00 89.38 545 ARG A C 1
ATOM 4483 O O . ARG A 1 545 ? -9.956 -2.846 24.704 1.00 89.38 545 ARG A O 1
ATOM 4490 N N . LEU A 1 546 ? -9.518 -2.431 26.863 1.00 92.19 546 LEU A N 1
ATOM 4491 C CA . LEU A 1 546 ? -10.902 -2.170 27.233 1.00 92.19 546 LEU A CA 1
ATOM 4492 C C . LEU A 1 546 ? -11.480 -0.978 26.460 1.00 92.19 546 LEU A C 1
ATOM 4494 O O . LEU A 1 546 ? -12.572 -1.078 25.918 1.00 92.19 546 LEU A O 1
ATOM 4498 N N . LYS A 1 547 ? -10.715 0.108 26.309 1.00 90.62 547 LYS A N 1
ATOM 4499 C CA . LYS A 1 547 ? -11.103 1.257 25.480 1.00 90.62 547 LYS A CA 1
ATOM 4500 C C . LYS A 1 547 ? -11.314 0.876 24.010 1.00 90.62 547 LYS A C 1
ATOM 4502 O O . LYS A 1 547 ? -12.232 1.388 23.373 1.00 90.62 547 LYS A O 1
ATOM 4507 N N . GLN A 1 548 ? -10.462 0.014 23.455 1.00 90.06 548 GLN A N 1
ATOM 4508 C CA . GLN A 1 548 ? -10.593 -0.458 22.073 1.00 90.06 548 GLN A CA 1
ATOM 4509 C C . GLN A 1 548 ? -11.807 -1.378 21.891 1.00 90.06 548 GLN A C 1
ATOM 4511 O O . GLN A 1 548 ? -12.572 -1.176 20.954 1.00 90.06 548 GLN A O 1
ATOM 4516 N N . GLU A 1 549 ? -12.006 -2.352 22.781 1.00 91.56 549 GLU A N 1
ATOM 4517 C CA . GLU A 1 549 ? -13.139 -3.285 22.713 1.00 91.56 549 GLU A CA 1
ATOM 4518 C C . GLU A 1 549 ? -14.475 -2.591 23.012 1.00 91.56 549 GLU A C 1
ATOM 4520 O O . GLU A 1 549 ? -15.453 -2.863 22.325 1.00 91.56 549 GLU A O 1
ATOM 4525 N N . PHE A 1 550 ? -14.511 -1.624 23.937 1.00 93.44 550 PHE A N 1
ATOM 4526 C CA . PHE A 1 550 ? -15.700 -0.800 24.181 1.00 93.44 550 PHE A CA 1
ATOM 4527 C C . PHE A 1 550 ? -16.138 -0.064 22.914 1.00 93.44 550 PHE A C 1
ATOM 4529 O O . PHE A 1 550 ? -17.298 -0.120 22.527 1.00 93.44 550 PHE A O 1
ATOM 4536 N N . LYS A 1 551 ? -15.195 0.547 22.186 1.00 91.88 551 LYS A N 1
ATOM 4537 C CA . LYS A 1 551 ? -15.504 1.210 20.912 1.00 91.88 551 LYS A CA 1
ATOM 4538 C C . LYS A 1 551 ? -16.067 0.270 19.844 1.00 91.88 551 LYS A C 1
ATOM 4540 O O . LYS A 1 551 ? -16.825 0.731 19.001 1.00 91.88 551 LYS A O 1
ATOM 4545 N N . LYS A 1 552 ? -15.713 -1.019 19.869 1.00 92.25 552 LYS A N 1
ATOM 4546 C CA . LYS A 1 552 ? -16.249 -2.022 18.934 1.00 92.25 552 LYS A CA 1
ATOM 4547 C C . LYS A 1 552 ? -17.701 -2.388 19.229 1.00 92.25 552 LYS A C 1
ATOM 4549 O O . LYS A 1 552 ? -18.379 -2.824 18.312 1.00 92.25 552 LYS A O 1
ATOM 4554 N N . VAL A 1 553 ? -18.173 -2.225 20.466 1.00 93.62 553 VAL A N 1
ATOM 4555 C CA . VAL A 1 553 ? -19.559 -2.553 20.846 1.00 93.62 553 VAL A CA 1
ATOM 4556 C C . VAL A 1 553 ? -20.501 -1.348 20.844 1.00 93.62 553 VAL A C 1
ATOM 4558 O O . VAL A 1 553 ? -21.706 -1.532 20.949 1.00 93.62 553 VAL A O 1
ATOM 4561 N N . ILE A 1 554 ? -19.976 -0.125 20.693 1.00 94.25 554 ILE A N 1
ATOM 4562 C CA . ILE A 1 554 ? -20.789 1.098 20.577 1.00 94.25 554 ILE A CA 1
ATOM 4563 C C . ILE A 1 554 ? -21.891 0.969 19.510 1.00 94.25 554 ILE A C 1
ATOM 4565 O O . ILE A 1 554 ? -23.019 1.317 19.846 1.00 94.25 554 ILE A O 1
ATOM 4569 N N . PRO A 1 555 ? -21.628 0.453 18.288 1.00 94.44 555 PRO A N 1
ATOM 4570 C CA . PRO A 1 555 ? -22.681 0.318 17.282 1.00 94.44 555 PRO A CA 1
ATOM 4571 C C . PRO A 1 555 ? -23.871 -0.527 17.752 1.00 94.44 555 PRO A C 1
ATOM 4573 O O . PRO A 1 555 ? -25.009 -0.112 17.582 1.00 94.44 555 PRO A O 1
ATOM 4576 N N . ILE A 1 556 ? -23.610 -1.633 18.460 1.00 94.94 556 ILE A N 1
ATOM 4577 C CA . ILE A 1 556 ? -24.654 -2.496 19.043 1.00 94.94 556 ILE A CA 1
ATOM 4578 C C . ILE A 1 556 ? -25.485 -1.718 20.068 1.00 94.94 556 ILE A C 1
ATOM 4580 O O . ILE A 1 556 ? -26.704 -1.824 20.103 1.00 94.94 556 ILE A O 1
ATOM 4584 N N . LEU A 1 557 ? -24.831 -0.935 20.929 1.00 95.12 557 LEU A N 1
ATOM 4585 C CA . LEU A 1 557 ? -25.527 -0.148 21.949 1.00 95.12 557 LEU A CA 1
ATOM 4586 C C . LEU A 1 557 ? -26.396 0.950 21.314 1.00 95.12 557 LEU A C 1
ATOM 4588 O O . LEU A 1 557 ? -27.488 1.222 21.800 1.00 95.12 557 LEU A O 1
ATOM 4592 N N . ILE A 1 558 ? -25.939 1.558 20.221 1.00 93.88 558 ILE A N 1
ATOM 4593 C CA . ILE A 1 558 ? -26.731 2.559 19.501 1.00 93.88 558 ILE A CA 1
ATOM 4594 C C . ILE A 1 558 ? -27.911 1.913 18.767 1.00 93.88 558 ILE A C 1
ATOM 4596 O O . ILE A 1 558 ? -28.998 2.480 18.785 1.00 93.88 558 ILE A O 1
ATOM 4600 N N . ASP A 1 559 ? -27.732 0.724 18.189 1.00 92.44 559 ASP A N 1
ATOM 4601 C CA . ASP A 1 559 ? -28.815 -0.051 17.564 1.00 92.44 559 ASP A CA 1
ATOM 4602 C C . ASP A 1 559 ? -29.909 -0.438 18.579 1.00 92.44 559 ASP A C 1
ATOM 4604 O O . ASP A 1 559 ? -31.100 -0.379 18.289 1.00 92.44 559 ASP A O 1
ATOM 4608 N N . LYS A 1 560 ? -29.520 -0.685 19.838 1.00 93.38 560 LYS A N 1
ATOM 4609 C CA . LYS A 1 560 ? -30.448 -0.849 20.973 1.00 93.38 560 LYS A CA 1
ATOM 4610 C C . LYS A 1 560 ? -31.130 0.450 21.438 1.00 93.38 560 LYS A C 1
ATOM 4612 O O . LYS A 1 560 ? -31.886 0.427 22.407 1.00 93.38 560 LYS A O 1
ATOM 4617 N N . GLY A 1 561 ? -30.859 1.583 20.791 1.00 92.00 561 GLY A N 1
ATOM 4618 C CA . GLY A 1 561 ? -31.490 2.874 21.065 1.00 92.00 561 GLY A CA 1
ATOM 4619 C C . GLY A 1 561 ? -30.718 3.796 22.012 1.00 92.00 561 GLY A C 1
ATOM 4620 O O . GLY A 1 561 ? -31.200 4.885 22.311 1.00 92.00 561 GLY A O 1
ATOM 4621 N N . TYR A 1 562 ? -29.524 3.431 22.490 1.00 94.12 562 TYR A N 1
ATOM 4622 C CA . TYR A 1 562 ? -28.722 4.352 23.305 1.00 94.12 562 TYR A CA 1
ATOM 4623 C C . TYR A 1 562 ? -28.099 5.466 22.459 1.00 94.12 562 TYR A C 1
ATOM 4625 O O . TYR A 1 562 ? -27.785 5.290 21.283 1.00 94.12 562 TYR A O 1
ATOM 4633 N N . ILE A 1 563 ? -27.852 6.625 23.071 1.00 92.19 563 ILE A N 1
ATOM 4634 C CA . ILE A 1 563 ? -27.320 7.790 22.360 1.00 92.19 563 ILE A CA 1
ATOM 4635 C C . ILE A 1 563 ? -25.908 8.113 22.829 1.00 92.19 563 ILE A C 1
ATOM 4637 O O . ILE A 1 563 ? -25.638 8.241 24.021 1.00 92.19 563 ILE A O 1
ATOM 4641 N N . LEU A 1 564 ? -24.989 8.264 21.873 1.00 93.31 564 LEU A N 1
ATOM 4642 C CA . LEU A 1 564 ? -23.607 8.656 22.126 1.00 93.31 564 LEU A CA 1
ATOM 4643 C C . LEU A 1 564 ? -23.446 10.173 21.985 1.00 93.31 564 LEU A C 1
ATOM 4645 O O . LEU A 1 564 ? -23.506 10.706 20.877 1.00 93.31 564 LEU A O 1
ATOM 4649 N N . LYS A 1 565 ? -23.147 10.872 23.084 1.00 90.44 565 LYS A N 1
ATOM 4650 C CA . LYS A 1 565 ? -22.980 12.337 23.086 1.00 90.44 565 LYS A CA 1
ATOM 4651 C C . LYS A 1 565 ? -21.770 12.765 23.920 1.00 90.44 565 LYS A C 1
ATOM 4653 O O . LYS A 1 565 ? -21.405 12.082 24.879 1.00 90.44 565 LYS A O 1
ATOM 4658 N N . PRO A 1 566 ? -21.093 13.876 23.581 1.00 91.19 566 PRO A N 1
ATOM 4659 C CA . PRO A 1 566 ? -20.153 14.504 24.502 1.00 91.19 566 PRO A CA 1
ATOM 4660 C C . PRO A 1 566 ? -20.876 14.935 25.785 1.00 91.19 566 PRO A C 1
ATOM 4662 O O . PRO A 1 566 ? -21.893 15.621 25.721 1.00 91.19 566 PRO A O 1
ATOM 4665 N N . ALA A 1 567 ? -20.339 14.568 26.946 1.00 91.81 567 ALA A N 1
ATOM 4666 C CA . ALA A 1 567 ? -20.870 14.949 28.250 1.00 91.81 567 ALA A CA 1
ATOM 4667 C C . ALA A 1 567 ? -20.622 16.440 28.506 1.00 91.81 567 ALA A C 1
ATOM 4669 O O . ALA A 1 567 ? -19.591 16.788 29.082 1.00 91.81 567 ALA A O 1
ATOM 4670 N N . ASN A 1 568 ? -21.529 17.303 28.033 1.00 91.44 568 ASN A N 1
ATOM 4671 C CA . ASN A 1 568 ? -21.526 18.757 28.233 1.00 91.44 568 ASN A CA 1
ATOM 4672 C C . ASN A 1 568 ? -21.650 19.137 29.729 1.00 91.44 568 ASN A C 1
ATOM 4674 O O . ASN A 1 568 ? -21.747 18.273 30.598 1.00 91.44 568 ASN A O 1
ATOM 4678 N N . ASN A 1 569 ? -21.643 20.433 30.054 1.00 91.00 569 ASN A N 1
ATOM 4679 C CA . ASN A 1 569 ? -21.717 20.873 31.455 1.00 91.00 569 ASN A CA 1
ATOM 4680 C C . ASN A 1 569 ? -23.006 20.414 32.161 1.00 91.00 569 ASN A C 1
ATOM 4682 O O . ASN A 1 569 ? -22.936 20.028 33.324 1.00 91.00 569 ASN A O 1
ATOM 4686 N N . LYS A 1 570 ? -24.149 20.371 31.461 1.00 91.25 570 LYS A N 1
ATOM 4687 C CA . LYS A 1 570 ? -25.424 19.890 32.021 1.00 91.25 570 LYS A CA 1
ATOM 4688 C C . LYS A 1 570 ? -25.358 18.401 32.366 1.00 91.25 570 LYS A C 1
ATOM 4690 O O . LYS A 1 570 ? -25.626 18.021 33.503 1.00 91.25 570 LYS A O 1
ATOM 4695 N N . LEU A 1 571 ? -24.917 17.574 31.418 1.00 91.88 571 LEU A N 1
ATOM 4696 C CA . LEU A 1 571 ? -24.752 16.129 31.595 1.00 91.88 571 LEU A CA 1
ATOM 4697 C C . LEU A 1 571 ? -23.722 15.803 32.681 1.00 91.88 571 LEU A C 1
ATOM 4699 O O . LEU A 1 571 ? -23.937 14.903 33.489 1.00 91.88 571 LEU A O 1
ATOM 4703 N N . LYS A 1 572 ? -22.617 16.554 32.748 1.00 91.38 572 LYS A N 1
ATOM 4704 C CA . LYS A 1 572 ? -21.618 16.382 33.811 1.00 91.38 572 LYS A CA 1
ATOM 4705 C C . LYS A 1 572 ? -22.180 16.673 35.191 1.00 91.38 572 LYS A C 1
ATOM 4707 O O . LYS A 1 572 ? -21.881 15.912 36.104 1.00 91.38 572 LYS A O 1
ATOM 4712 N N . SER A 1 573 ? -22.962 17.740 35.340 1.00 91.12 573 SER A N 1
ATOM 4713 C CA . SER A 1 573 ? -23.605 18.067 36.612 1.00 91.12 573 SER A CA 1
ATOM 4714 C C . SER A 1 573 ? -24.635 17.006 36.994 1.00 91.12 573 SER A C 1
ATOM 4716 O O . SER A 1 573 ? -24.564 16.484 38.102 1.00 91.12 573 SER A O 1
ATOM 4718 N N . LYS A 1 574 ? -25.516 16.610 36.061 1.00 90.81 574 LYS A N 1
ATOM 4719 C CA . LYS A 1 574 ? -26.542 15.577 36.291 1.00 90.81 574 LYS A CA 1
ATOM 4720 C C . LYS A 1 574 ? -25.941 14.255 36.765 1.00 90.81 574 LYS A C 1
ATOM 4722 O O . LYS A 1 574 ? -26.415 13.666 37.728 1.00 90.81 574 LYS A O 1
ATOM 4727 N N . PHE A 1 575 ? -24.888 13.802 36.094 1.00 90.12 575 PHE A N 1
ATOM 4728 C CA . PHE A 1 575 ? -24.278 12.498 36.345 1.00 90.12 575 PHE A CA 1
ATOM 4729 C C . PHE A 1 575 ? -23.035 12.555 37.250 1.00 90.12 575 PHE A C 1
ATOM 4731 O O . PHE A 1 575 ? -22.327 11.556 37.389 1.00 90.12 575 PHE A O 1
ATOM 4738 N N . ASN A 1 576 ? -22.742 13.717 37.848 1.00 89.75 576 ASN A N 1
ATOM 4739 C CA . ASN A 1 576 ? -21.569 13.967 38.694 1.00 89.75 576 ASN A CA 1
ATOM 4740 C C . ASN A 1 576 ? -20.233 13.513 38.052 1.00 89.75 576 ASN A C 1
ATOM 4742 O O . ASN A 1 576 ? -19.362 12.911 38.689 1.00 89.75 576 ASN A O 1
ATOM 4746 N N . ILE A 1 577 ? -20.059 13.780 36.752 1.00 88.12 577 ILE A N 1
ATOM 4747 C CA . ILE A 1 577 ? -18.893 13.332 35.978 1.00 88.12 577 ILE A CA 1
ATOM 4748 C C . ILE A 1 577 ? -17.713 14.280 36.212 1.00 88.12 577 ILE A C 1
ATOM 4750 O O . ILE A 1 577 ? -17.569 15.320 35.563 1.00 88.12 577 ILE A O 1
ATOM 4754 N N . LYS A 1 578 ? -16.782 13.865 37.074 1.00 86.44 578 LYS A N 1
ATOM 4755 C CA . LYS A 1 578 ? -15.526 14.588 37.332 1.00 86.44 578 LYS A CA 1
ATOM 4756 C C . LYS A 1 578 ? -14.486 14.288 36.249 1.00 86.44 578 LYS A C 1
ATOM 4758 O O . LYS A 1 578 ? -13.691 13.355 36.355 1.00 86.44 578 LYS A O 1
ATOM 4763 N N . SER A 1 579 ? -14.489 15.074 35.170 1.00 85.12 579 SER A N 1
ATOM 4764 C CA . SER A 1 579 ? -13.517 14.928 34.078 1.00 85.12 579 SER A CA 1
ATOM 4765 C C . SER A 1 579 ? -13.095 16.257 33.444 1.00 85.12 579 SER A C 1
ATOM 4767 O O . SER A 1 579 ? -13.901 17.175 33.278 1.00 85.12 579 SER A O 1
ATOM 4769 N N . LYS A 1 580 ? -11.815 16.335 33.047 1.00 81.56 580 LYS A N 1
ATOM 4770 C CA . LYS A 1 580 ? -11.297 17.401 32.176 1.00 81.56 580 LYS A CA 1
ATOM 4771 C C . LYS A 1 580 ? -11.796 17.172 30.738 1.00 81.56 580 LYS A C 1
ATOM 4773 O O . LYS A 1 580 ? -11.690 16.052 30.235 1.00 81.56 580 LYS A O 1
ATOM 4778 N N . GLY A 1 581 ? -12.300 18.220 30.079 1.00 86.88 581 GLY A N 1
ATOM 4779 C CA . GLY A 1 581 ? -12.869 18.149 28.719 1.00 86.88 581 GLY A CA 1
ATOM 4780 C C . GLY A 1 581 ? -14.234 17.450 28.654 1.00 86.88 581 GLY A C 1
ATOM 4781 O O . GLY A 1 581 ? -14.806 17.138 29.690 1.00 86.88 581 GLY A O 1
ATOM 4782 N N . TYR A 1 582 ? -14.779 17.215 27.460 1.00 87.50 582 TYR A N 1
ATOM 4783 C CA . TYR A 1 582 ? -16.129 16.660 27.256 1.00 87.50 582 TYR A CA 1
ATOM 4784 C C . TYR A 1 582 ? -16.057 15.200 26.760 1.00 87.50 582 TYR A C 1
ATOM 4786 O O . TYR A 1 582 ? -16.045 14.970 25.547 1.00 87.50 582 TYR A O 1
ATOM 4794 N N . PRO A 1 583 ? -15.929 14.192 27.651 1.00 88.00 583 PRO A N 1
ATOM 4795 C CA . PRO A 1 583 ? -15.834 12.795 27.226 1.00 88.00 583 PRO A CA 1
ATOM 4796 C C . PRO A 1 583 ? -17.127 12.350 26.536 1.00 88.00 583 PRO A C 1
ATOM 4798 O O . PRO A 1 583 ? -18.209 12.760 26.940 1.00 88.00 583 PRO A O 1
ATOM 4801 N N . LYS A 1 584 ? -17.032 11.491 25.516 1.00 90.38 584 LYS A N 1
ATOM 4802 C CA . LYS A 1 584 ? -18.225 10.865 24.932 1.00 90.38 584 LYS A CA 1
ATOM 4803 C C . LYS A 1 584 ? -18.773 9.806 25.890 1.00 90.38 584 LYS A C 1
ATOM 4805 O O . LYS A 1 584 ? -18.005 8.953 26.339 1.00 90.38 584 LYS A O 1
ATOM 4810 N N . ILE A 1 585 ? -20.069 9.868 26.166 1.00 93.62 585 ILE A N 1
ATOM 4811 C CA . ILE A 1 585 ? -20.810 8.932 27.016 1.00 93.62 585 ILE A CA 1
ATOM 4812 C C . ILE A 1 585 ? -21.993 8.357 26.235 1.00 93.62 585 ILE A C 1
ATOM 4814 O O . ILE A 1 585 ? -22.500 9.013 25.324 1.00 93.62 585 ILE A O 1
ATOM 4818 N N . LEU A 1 586 ? -22.398 7.135 26.576 1.00 94.81 586 LEU A N 1
ATOM 4819 C CA . LEU A 1 586 ? -23.654 6.536 26.118 1.00 94.81 586 LEU A CA 1
ATOM 4820 C C . LEU A 1 586 ? -24.723 6.760 27.185 1.00 94.81 586 LEU A C 1
ATOM 4822 O O . LEU A 1 586 ? -24.439 6.528 28.358 1.00 94.81 586 LEU A O 1
ATOM 4826 N N . LEU A 1 587 ? -25.908 7.205 26.774 1.00 93.88 587 LEU A N 1
ATOM 4827 C CA . LEU A 1 587 ? -27.042 7.556 27.637 1.00 93.88 587 LEU A CA 1
ATOM 4828 C C . LEU A 1 587 ? -28.370 7.031 27.070 1.00 93.88 587 LEU A C 1
ATOM 4830 O O . LEU A 1 587 ? -28.437 6.623 25.906 1.00 93.88 587 LEU A O 1
ATOM 4834 N N . LYS A 1 588 ? -29.426 7.051 27.892 1.00 89.50 588 LYS A N 1
ATOM 4835 C CA . LYS A 1 588 ? -30.799 6.746 27.457 1.00 89.50 588 LYS A CA 1
ATOM 4836 C C . LYS A 1 588 ? -31.360 7.851 26.542 1.00 89.50 588 LYS A C 1
ATOM 4838 O O . LYS A 1 588 ? -30.958 9.004 26.693 1.00 89.50 588 LYS A O 1
ATOM 4843 N N . PRO A 1 589 ? -32.317 7.540 25.646 1.00 84.62 589 PRO A N 1
ATOM 4844 C CA . PRO A 1 589 ? -32.990 8.536 24.805 1.00 84.62 589 PRO A CA 1
ATOM 4845 C C . PRO A 1 589 ? -33.567 9.730 25.566 1.00 84.62 589 PRO A C 1
ATOM 4847 O O . PRO A 1 589 ? -33.418 10.867 25.135 1.00 84.62 589 PRO A O 1
ATOM 4850 N N . GLU A 1 590 ? -34.164 9.472 26.727 1.00 83.88 590 GLU A N 1
ATOM 4851 C CA . GLU A 1 590 ? -34.799 10.474 27.596 1.00 83.88 590 GLU A CA 1
ATOM 4852 C C . GLU A 1 590 ? -33.818 11.558 28.076 1.00 83.88 590 GLU A C 1
ATOM 4854 O O . GLU A 1 590 ? -34.206 12.686 28.364 1.00 83.88 590 GLU A O 1
ATOM 4859 N N . ASP A 1 591 ? -32.524 11.237 28.122 1.00 80.25 591 ASP A N 1
ATOM 4860 C CA . ASP A 1 591 ? -31.468 12.142 28.569 1.00 80.25 591 ASP A CA 1
ATOM 4861 C C . ASP A 1 591 ? -30.833 12.940 27.416 1.00 80.25 591 ASP A C 1
ATOM 4863 O O . ASP A 1 591 ? -29.881 13.693 27.632 1.00 80.25 591 ASP A O 1
ATOM 4867 N N . HIS A 1 592 ? -31.325 12.774 26.183 1.00 72.31 592 HIS A N 1
ATOM 4868 C CA . HIS A 1 592 ? -30.724 13.340 24.973 1.00 72.31 592 HIS A CA 1
ATOM 4869 C C . HIS A 1 592 ? -30.772 14.865 24.892 1.00 72.31 592 HIS A C 1
ATOM 4871 O O . HIS A 1 592 ? -29.839 15.479 24.361 1.00 72.31 592 HIS A O 1
ATOM 4877 N N . GLU A 1 593 ? -31.860 15.472 25.365 1.00 72.94 593 GLU A N 1
ATOM 4878 C CA . GLU A 1 593 ? -32.106 16.915 25.242 1.00 72.94 593 GLU A CA 1
ATOM 4879 C C . GLU A 1 593 ? -31.284 17.759 26.233 1.00 72.94 593 GLU A C 1
ATOM 4881 O O . GLU A 1 593 ? -31.217 18.985 26.118 1.00 72.94 593 GLU A O 1
ATOM 4886 N N . LEU A 1 594 ? -30.590 17.098 27.165 1.00 61.75 594 LEU A N 1
ATOM 4887 C CA . LEU A 1 594 ? -29.631 17.698 28.095 1.00 61.75 594 LEU A CA 1
ATOM 4888 C C . LEU A 1 594 ? -28.267 17.940 27.429 1.00 61.75 594 LEU A C 1
ATOM 4890 O O . LEU A 1 594 ? -27.620 18.949 27.799 1.00 61.75 594 LEU A O 1
#

Solvent-accessible surface area (backbone atoms only — not comparable to full-atom values): 33300 Å² total; per-residue (Å²): 111,71,67,60,54,53,48,51,57,54,47,55,62,40,36,89,49,55,45,46,31,44,38,41,73,70,67,91,86,62,94,66,84,64,56,72,50,75,43,64,50,68,89,50,43,68,68,49,47,56,56,51,50,57,40,37,77,73,44,30,49,63,24,31,40,51,20,41,71,39,72,44,57,91,43,41,66,37,47,28,56,49,62,42,46,36,71,46,80,90,47,84,52,67,67,62,39,50,50,51,42,54,54,50,52,53,53,45,71,69,38,93,76,52,55,21,30,34,30,42,39,80,57,27,38,36,37,28,39,30,41,37,73,90,58,20,66,49,79,74,41,64,65,50,44,38,59,47,30,39,50,50,21,61,73,70,61,22,55,78,79,60,31,80,38,65,25,37,72,40,76,46,60,36,70,95,69,43,10,37,72,77,44,76,42,91,88,48,61,35,52,73,64,59,54,42,53,54,62,61,72,64,74,81,74,89,74,94,63,82,72,86,64,78,75,65,78,54,79,59,92,88,32,42,42,28,55,36,72,68,61,42,54,57,53,53,28,44,40,68,52,42,68,76,71,72,52,85,77,57,72,74,38,69,36,62,39,95,72,49,94,57,97,58,60,43,15,35,40,40,73,58,96,68,26,28,29,38,40,28,74,46,85,88,33,87,58,37,54,78,93,71,46,36,32,56,69,53,50,44,40,75,73,66,49,82,52,67,67,59,52,50,51,50,49,25,70,71,67,41,38,42,82,52,82,50,74,66,52,52,53,52,44,49,42,42,50,50,40,57,47,38,65,71,74,49,34,76,76,33,60,45,36,32,74,74,36,65,93,42,43,73,58,52,55,48,49,44,53,51,37,55,68,44,44,42,97,80,35,36,48,97,85,70,45,54,34,33,71,60,51,63,64,56,53,13,63,75,67,75,41,59,52,70,56,46,52,28,42,56,42,49,34,32,69,36,57,67,31,42,63,45,80,66,46,85,90,31,65,65,40,52,51,38,51,49,52,13,65,77,65,78,43,79,60,69,52,28,33,34,65,70,54,48,84,84,40,45,69,58,29,34,50,43,27,42,52,40,54,61,55,63,62,49,74,92,58,65,42,68,66,28,38,36,45,65,37,54,69,57,24,53,58,60,39,91,61,86,75,90,72,51,68,69,60,50,55,47,43,54,53,48,49,57,51,42,52,53,31,28,72,77,66,47,37,34,45,60,76,80,54,64,73,45,63,55,96,89,40,70,55,53,68,71,57,46,46,54,48,46,63,34,47,40,34,50,46,39,74,74,55,35,42,68,43,61,38,44,75,58,44,24,61,77,63,67,56,90,64,88,73,59,58,67,31,38,27,49,63,90,61,65,92,92

Organism: Natranaerobius thermophilus (strain ATCC BAA-1301 / DSM 18059 / JW/NM-WN-LF) (NCBI:txid457570)